Protein AF-A0A2V9MXZ6-F1 (afdb_monomer)

Secondary structure (DSSP, 8-state):
-EEETTGGGHHHHHHHHSSEEEEHHHHHHHHHHHHHHHHHTT---HHHHHHHHHHHHHHHHHHHHSPP-SEEEE-TTHHHHHHHHHHHHHHHHHHHHHHHHHHHT-SS--HHHHHHHHHHHHHHHHHHHHHH---TTEEEEEEEEEETTTEEEEEEEEEES--HHHHIIIIITT-S-EEE--TT--BTTB-HHHHHHHT--S----PPPPSS-HHHHEEEE--TTSPPTTSTHHHHHHHHHHHHHHHHHTS-EEEEES-HHHHHHHHHHHTTTSSS-EEETTSS-HHHHHHHHHHSTT-EEEEEGGGSSS----GGG--EEEESS--PPPTTSHHHHHHHHHHHHTT--HIIIIIHHHHHHHHHHHHTTS--STT--EEEEE--THHHHSTTHHHHHHHS--PEEES-HHHHHHHTT---

Mean predicted aligned error: 6.05 Å

Radius of gyration: 25.47 Å; Cα contacts (8 Å, |Δi|>4): 650; chains: 1; bounding box: 58×54×71 Å

Nearest PDB structures (foldseek):
  6fwr-assembly1_A  TM=7.061E-01  e=6.713E-24  Escherichia coli
  6fws-assembly1_B  TM=6.718E-01  e=6.713E-24  Escherichia coli
  6fws-assembly1_A  TM=6.620E-01  e=3.658E-23  Escherichia coli
  5h8w-assembly1_A  TM=7.181E-01  e=1.405E-18  Thermoplasma acidophilum
  5sva-assembly1_Y  TM=7.334E-01  e=1.093E-12  Saccharomyces cerevisiae

Solvent-accessible surface area (backbone atoms only — not comparable to full-atom values): 23282 Å² total; per-residue (Å²): 118,52,76,39,74,56,43,72,48,46,56,62,53,47,30,58,70,78,25,44,79,46,34,51,61,62,55,49,48,52,46,48,52,52,51,55,52,26,57,74,67,72,67,68,47,73,67,50,54,49,36,48,51,50,35,50,54,35,36,54,50,47,64,65,70,50,83,87,79,74,47,57,36,60,48,84,61,41,66,62,49,42,74,76,44,38,69,48,52,52,48,37,46,49,30,32,53,47,42,27,50,49,53,71,65,44,94,74,73,59,77,67,46,59,54,50,30,50,51,31,51,50,52,39,53,47,49,47,48,59,59,72,60,82,57,88,55,47,41,42,28,38,37,42,45,79,48,83,96,80,46,75,45,48,30,46,31,29,31,46,58,65,45,12,71,56,38,34,69,72,45,58,74,74,44,98,41,78,45,79,41,51,101,52,50,53,50,65,83,37,50,63,59,53,26,62,55,50,48,52,89,79,84,88,87,83,87,78,80,75,94,63,62,37,56,84,27,29,40,37,38,39,42,74,83,52,55,62,80,89,42,84,67,20,58,62,54,47,38,58,50,49,53,54,51,33,62,65,56,55,24,8,26,42,42,34,22,86,39,71,70,59,45,51,56,37,50,62,70,42,63,86,73,54,95,50,54,75,45,56,72,80,82,54,57,72,70,57,51,53,51,50,47,75,75,37,80,37,21,29,40,41,35,44,68,84,65,37,60,96,64,88,63,80,63,78,64,34,28,29,38,36,33,54,50,80,54,58,74,60,70,70,34,40,65,54,37,48,39,36,51,52,36,42,73,74,70,51,54,29,58,73,64,42,43,47,50,52,18,40,37,51,47,47,43,54,54,58,58,51,61,85,53,94,80,37,51,35,40,39,35,40,49,37,38,56,50,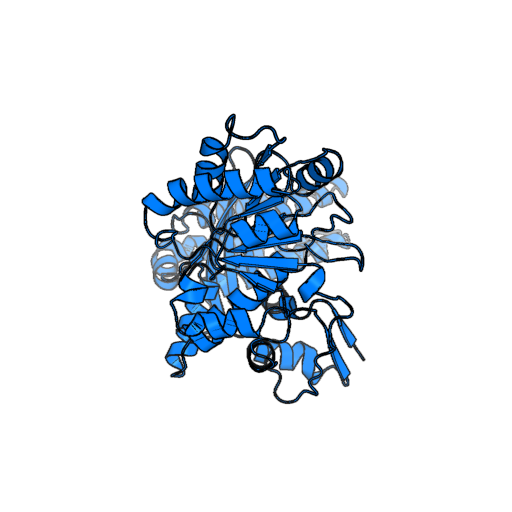78,75,39,82,69,19,52,49,47,62,62,43,46,76,71,44,33,72,41,62,54,65,67,61,52,32,53,74,66,67,53,88,125

Sequence (420 aa):
AVIFDEAHELEDVAGSYFGISVSAARLEELCRDVEASLQRNRTYTAGLSGALKSLRERAAFFFSLLPEGEGRFAFENRREFLEENGEEFLGLQRSLTHIGSELENLPSKPEEVFAFARRAQELQVQLGFAMESEDSNTVFWIERRRTGREKLNVSLQATPIDVGPVLRECLWSKLDTVVLTSATLAVGGGFEYIRQRLGIEHARDLVLPSHFDYPNQAILYVPPDLPDPRTPQFSIKAAERIRKLLEITRGRAFVLFTSYAQMRDIYQRLLGEVEFPMLLQGDAPKSALLEEFRLTPNCVLFATSSFWQGVDVQGEQLSCVIIDRLPFAVPSDPVVAARVKAIDAEGGNAFFQYQVPAAVITLKQGFGRLIRSLHDRGLLALLDNRILKKQYGRVFVESLPNYRRTTDIAQVEKFFGIGD

Structure (mmCIF, N/CA/C/O backbone):
data_AF-A0A2V9MXZ6-F1
#
_entry.id   AF-A0A2V9MXZ6-F1
#
loop_
_atom_site.group_PDB
_atom_site.id
_atom_site.type_symbol
_atom_site.label_atom_id
_atom_site.label_alt_id
_atom_site.label_comp_id
_atom_site.label_asym_id
_atom_site.label_entity_id
_atom_site.label_seq_id
_atom_site.pdbx_PDB_ins_code
_atom_site.Cartn_x
_atom_site.Cartn_y
_atom_site.Cartn_z
_atom_site.occupancy
_atom_site.B_iso_or_equiv
_atom_site.auth_seq_id
_atom_site.auth_comp_id
_atom_site.auth_asym_id
_atom_site.auth_atom_id
_atom_site.pdbx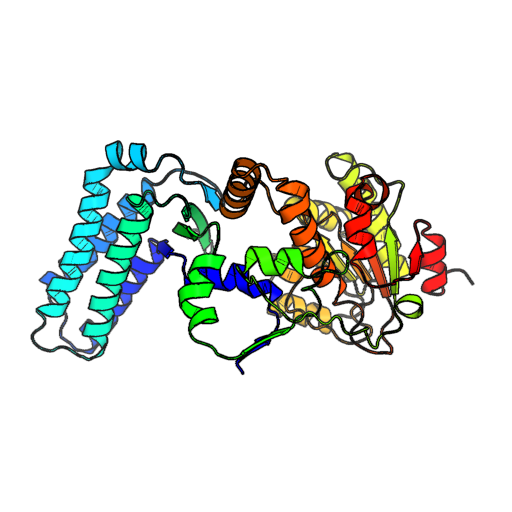_PDB_model_num
ATOM 1 N N . ALA A 1 1 ? -26.869 -3.351 -12.321 1.00 83.25 1 ALA A N 1
ATOM 2 C CA . ALA A 1 1 ? -25.531 -3.917 -12.068 1.00 83.25 1 ALA A CA 1
ATOM 3 C C . ALA A 1 1 ? -24.656 -2.839 -11.449 1.00 83.25 1 ALA A C 1
ATOM 5 O O . ALA A 1 1 ? -24.730 -1.703 -11.906 1.00 83.25 1 ALA A O 1
ATOM 6 N N . VAL A 1 2 ? -23.879 -3.173 -10.421 1.00 93.94 2 VAL A N 1
ATOM 7 C CA . VAL A 1 2 ? -22.873 -2.273 -9.830 1.00 93.94 2 VAL A CA 1
ATOM 8 C C . VAL A 1 2 ? -21.538 -2.525 -10.525 1.00 93.94 2 VAL A C 1
ATOM 10 O O . VAL A 1 2 ? -21.180 -3.682 -10.740 1.00 93.94 2 VAL A O 1
ATOM 13 N N . ILE A 1 3 ? -20.823 -1.465 -10.903 1.00 95.00 3 ILE A N 1
ATOM 14 C CA . ILE A 1 3 ? -19.523 -1.557 -11.579 1.00 95.00 3 ILE A CA 1
ATOM 15 C C . ILE A 1 3 ? -18.459 -0.999 -10.637 1.00 95.00 3 ILE A C 1
ATOM 17 O O . ILE A 1 3 ? -18.546 0.162 -10.243 1.00 95.00 3 ILE A O 1
ATOM 21 N N . PHE A 1 4 ? -17.473 -1.823 -10.291 1.00 94.12 4 PHE A N 1
ATOM 22 C CA . PHE A 1 4 ? -16.273 -1.400 -9.578 1.00 94.12 4 PHE A CA 1
ATOM 23 C C . PHE A 1 4 ? -15.142 -1.248 -10.584 1.00 94.12 4 PHE A C 1
ATOM 25 O O . PHE A 1 4 ? -14.674 -2.240 -11.152 1.00 94.12 4 PHE A O 1
ATOM 32 N N . ASP A 1 5 ? -14.741 -0.001 -10.805 1.00 92.81 5 ASP A N 1
ATOM 33 C CA . ASP A 1 5 ? -13.509 0.321 -11.511 1.00 92.81 5 ASP A CA 1
ATOM 34 C C . ASP A 1 5 ? -12.318 0.244 -10.553 1.00 92.81 5 ASP A C 1
ATOM 36 O O . ASP A 1 5 ? -12.479 0.375 -9.339 1.00 92.81 5 ASP A O 1
ATOM 40 N N . GLU A 1 6 ? -11.141 -0.040 -11.097 1.00 90.31 6 GLU A N 1
ATOM 41 C CA . GLU A 1 6 ? -9.929 -0.342 -10.335 1.00 90.31 6 GLU A CA 1
ATOM 42 C C . GLU A 1 6 ? -10.129 -1.387 -9.229 1.00 90.31 6 GLU A C 1
ATOM 44 O O . GLU A 1 6 ? -9.556 -1.319 -8.144 1.00 90.31 6 GLU A O 1
ATOM 49 N N . ALA A 1 7 ? -10.894 -2.439 -9.539 1.00 93.00 7 ALA A N 1
ATOM 50 C CA . ALA A 1 7 ? -11.257 -3.488 -8.584 1.00 93.00 7 ALA A CA 1
ATOM 51 C C . ALA A 1 7 ? -10.061 -4.254 -7.970 1.00 93.00 7 ALA A C 1
ATOM 53 O O . ALA A 1 7 ? -10.248 -5.025 -7.031 1.00 93.00 7 ALA A O 1
ATOM 54 N N . HIS A 1 8 ? -8.835 -4.033 -8.454 1.00 89.75 8 HIS A N 1
ATOM 55 C CA . HIS A 1 8 ? -7.621 -4.529 -7.807 1.00 89.75 8 HIS A CA 1
ATOM 56 C C . HIS A 1 8 ? -7.372 -3.877 -6.432 1.00 89.75 8 HIS A C 1
ATOM 58 O O . HIS A 1 8 ? -6.696 -4.480 -5.607 1.00 89.75 8 HIS A O 1
ATOM 64 N N . GLU A 1 9 ? -7.928 -2.688 -6.169 1.00 90.75 9 GLU A N 1
ATOM 65 C CA . GLU A 1 9 ? -7.838 -1.995 -4.874 1.00 90.75 9 GLU A CA 1
ATOM 66 C C . GLU A 1 9 ? -8.922 -2.437 -3.881 1.00 90.75 9 GLU A C 1
ATOM 68 O O . GLU A 1 9 ? -8.868 -2.082 -2.703 1.00 90.75 9 GLU A O 1
ATOM 73 N N . LEU A 1 10 ? -9.919 -3.211 -4.329 1.00 92.69 10 LEU A N 1
ATOM 74 C CA . LEU A 1 10 ? -11.111 -3.503 -3.532 1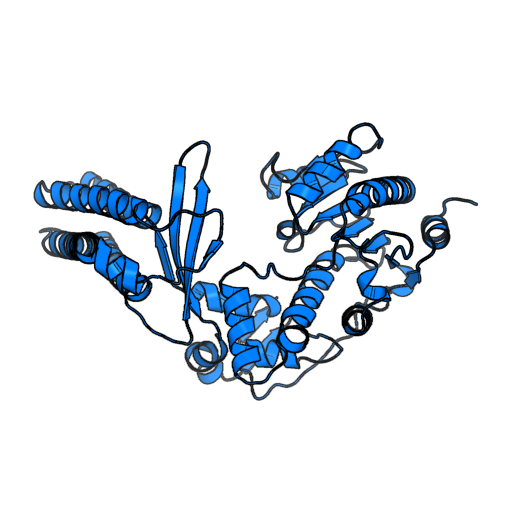.00 92.69 10 LEU A CA 1
ATOM 75 C C . LEU A 1 10 ? -10.776 -4.218 -2.217 1.00 92.69 10 LEU A C 1
ATOM 77 O O . LEU A 1 10 ? -11.424 -3.968 -1.206 1.00 92.69 10 LEU A O 1
ATOM 81 N N . GLU A 1 11 ? -9.754 -5.073 -2.217 1.00 92.25 11 GLU A N 1
ATOM 82 C CA . GLU A 1 11 ? -9.289 -5.751 -1.009 1.00 92.25 11 GLU A CA 1
ATOM 83 C C . GLU A 1 11 ? -8.794 -4.754 0.049 1.00 92.25 11 GLU A C 1
ATOM 85 O O . GLU A 1 11 ? -9.176 -4.847 1.217 1.00 92.25 11 GLU A O 1
ATOM 90 N N . ASP A 1 12 ? -7.967 -3.790 -0.354 1.00 89.31 12 ASP A N 1
ATOM 91 C CA . ASP A 1 12 ? -7.398 -2.795 0.554 1.00 89.31 12 ASP A CA 1
ATOM 92 C C . ASP A 1 12 ? -8.465 -1.791 1.009 1.00 89.31 12 ASP A C 1
ATOM 94 O O . ASP A 1 12 ? -8.515 -1.423 2.186 1.00 89.31 12 ASP A O 1
ATOM 98 N N . VAL A 1 13 ? -9.376 -1.403 0.109 1.00 90.94 13 VAL A N 1
ATOM 99 C CA . VAL A 1 13 ? -10.534 -0.559 0.438 1.00 90.94 13 VAL A CA 1
ATOM 100 C C . VAL A 1 13 ? -11.447 -1.265 1.438 1.00 90.94 13 VAL A C 1
ATOM 102 O O . VAL A 1 13 ? -11.834 -0.658 2.435 1.00 90.94 13 VAL A O 1
ATOM 105 N N . ALA A 1 14 ? -11.757 -2.545 1.223 1.00 91.75 14 ALA A N 1
ATOM 106 C CA . ALA A 1 14 ? -12.565 -3.337 2.143 1.00 91.75 14 ALA A CA 1
ATOM 107 C C . ALA A 1 14 ? -11.862 -3.511 3.494 1.00 91.75 14 ALA A C 1
ATOM 109 O O . ALA A 1 14 ? -12.476 -3.286 4.534 1.00 91.75 14 ALA A O 1
ATOM 110 N N . GLY A 1 15 ? -10.568 -3.840 3.493 1.00 90.31 15 GLY A N 1
ATOM 111 C CA . GLY A 1 15 ? -9.777 -3.984 4.715 1.00 90.31 15 GLY A CA 1
ATOM 112 C C . GLY A 1 15 ? -9.721 -2.694 5.536 1.00 90.31 15 GLY A C 1
ATOM 113 O O . GLY A 1 15 ? -9.812 -2.742 6.758 1.00 90.31 15 GLY A O 1
ATOM 114 N N . SER A 1 16 ? -9.632 -1.538 4.874 1.00 87.25 16 SER A N 1
ATOM 115 C CA . SER A 1 16 ? -9.690 -0.222 5.519 1.00 87.25 16 SER A CA 1
ATOM 116 C C . SER A 1 16 ? -11.097 0.121 6.025 1.00 87.25 16 SER A C 1
ATOM 118 O O . SER A 1 16 ? -11.251 0.596 7.146 1.00 87.25 16 SER A O 1
ATOM 120 N N . TYR A 1 17 ? -12.133 -0.148 5.223 1.00 89.81 17 TYR A N 1
ATOM 121 C CA . TYR A 1 17 ? -13.523 0.190 5.541 1.00 89.81 17 TYR A CA 1
ATOM 122 C C . TYR A 1 17 ? -14.095 -0.647 6.691 1.00 89.81 17 TYR A C 1
ATOM 124 O O . TYR A 1 17 ? -14.752 -0.109 7.579 1.00 89.81 17 TYR A O 1
ATOM 132 N N . PHE A 1 18 ? -13.847 -1.959 6.676 1.00 89.69 18 PHE A N 1
ATOM 133 C CA . PHE A 1 18 ? -14.254 -2.880 7.742 1.00 89.69 18 PHE A CA 1
ATOM 134 C C . PHE A 1 18 ? -13.226 -2.960 8.876 1.00 89.69 18 PHE A C 1
ATOM 136 O O . PHE A 1 18 ? -13.479 -3.591 9.900 1.00 89.69 18 PHE A O 1
ATOM 143 N N . GLY A 1 19 ? -12.068 -2.329 8.691 1.00 91.06 19 GLY A N 1
ATOM 144 C CA . GLY A 1 19 ? -11.071 -2.158 9.728 1.00 91.06 19 GLY A CA 1
ATOM 145 C C . GLY A 1 19 ? -11.458 -1.084 10.741 1.00 91.06 19 GLY A C 1
ATOM 146 O O . GLY A 1 19 ? -12.401 -0.309 10.579 1.00 91.06 19 GLY A O 1
ATOM 147 N N . ILE A 1 20 ? -10.690 -1.029 11.819 1.00 93.31 20 ILE A N 1
ATOM 148 C CA . ILE A 1 20 ? -10.851 -0.069 12.904 1.00 93.31 20 ILE A CA 1
ATOM 149 C C . ILE A 1 20 ? -9.557 0.715 13.055 1.00 93.31 20 ILE A C 1
ATOM 151 O O . ILE A 1 20 ? -8.478 0.140 13.003 1.00 93.31 20 ILE A O 1
ATOM 155 N N . SER A 1 21 ? -9.684 2.021 13.298 1.00 93.75 21 SER A N 1
ATOM 156 C CA . SER A 1 21 ? -8.563 2.936 13.520 1.00 93.75 21 SER A CA 1
ATOM 157 C C . SER A 1 21 ? -8.870 3.875 14.684 1.00 93.75 21 SER A C 1
ATOM 159 O O . SER A 1 21 ? -9.569 4.874 14.499 1.00 93.75 21 SER A O 1
ATOM 161 N N . VAL A 1 22 ? -8.310 3.641 15.868 1.00 95.62 22 VAL A N 1
ATOM 162 C CA . VAL A 1 22 ? -8.457 4.544 17.026 1.00 95.62 22 VAL A CA 1
ATOM 163 C C . VAL A 1 22 ? -7.135 5.240 17.300 1.00 95.62 22 VAL A C 1
ATOM 165 O O . VAL A 1 22 ? -6.101 4.593 17.393 1.00 95.62 22 VAL A O 1
ATOM 168 N N . SER A 1 23 ? -7.139 6.564 17.443 1.00 94.62 23 SER A N 1
ATOM 169 C CA . SER A 1 23 ? -5.919 7.333 17.704 1.00 94.62 23 SER A CA 1
ATOM 170 C C . SER A 1 23 ? -6.141 8.429 18.732 1.00 94.62 23 SER A C 1
ATOM 172 O O . SER A 1 23 ? -7.253 8.949 18.872 1.00 94.62 23 SER A O 1
ATOM 174 N N . ALA A 1 24 ? -5.054 8.841 19.387 1.00 91.56 24 ALA A N 1
ATOM 175 C CA . ALA A 1 24 ? -5.062 10.015 20.256 1.00 91.56 24 ALA A CA 1
ATOM 176 C C . ALA A 1 24 ? -5.561 11.266 19.506 1.00 91.56 24 ALA A C 1
ATOM 178 O O . ALA A 1 24 ? -6.308 12.068 20.060 1.00 91.56 24 ALA A O 1
ATOM 179 N N . ALA A 1 25 ? -5.215 11.402 18.219 1.00 92.19 25 ALA A N 1
ATOM 180 C CA . ALA A 1 25 ? -5.673 12.510 17.387 1.00 92.19 25 ALA A CA 1
ATOM 181 C C . ALA A 1 25 ? -7.192 12.493 17.135 1.00 92.19 25 ALA A C 1
ATOM 183 O O . ALA A 1 25 ? -7.813 13.548 17.220 1.00 92.19 25 ALA A O 1
ATOM 184 N N . ARG A 1 26 ? -7.809 11.327 16.871 1.00 94.12 26 ARG A N 1
ATOM 185 C CA . ARG A 1 26 ? -9.272 11.221 16.665 1.00 94.12 26 ARG A CA 1
ATOM 186 C C . ARG A 1 26 ? -10.062 11.538 17.936 1.00 94.12 26 ARG A C 1
ATOM 188 O O . ARG A 1 26 ? -11.156 12.097 17.836 1.00 94.12 26 ARG A O 1
ATOM 195 N N . LEU A 1 27 ? -9.520 11.179 19.102 1.00 95.62 27 LEU A N 1
ATOM 196 C CA . LEU A 1 27 ? -10.096 11.511 20.410 1.00 95.62 27 LEU A CA 1
ATOM 197 C C . LEU A 1 27 ? -9.983 13.013 20.699 1.00 95.62 27 LEU A C 1
ATOM 199 O O . LEU A 1 27 ? -10.957 13.639 21.103 1.00 95.62 27 LEU A O 1
ATOM 203 N N . GLU A 1 28 ? -8.822 13.610 20.429 1.00 94.62 28 GLU A N 1
ATOM 204 C CA . GLU A 1 28 ? -8.612 15.053 20.578 1.00 94.62 28 GLU A CA 1
ATOM 205 C C . GLU A 1 28 ? -9.486 15.873 19.615 1.00 94.62 28 GLU A C 1
ATOM 207 O O . GLU A 1 28 ? -10.023 16.909 20.001 1.00 94.62 28 GLU A O 1
ATOM 212 N N . GLU A 1 29 ? -9.664 15.408 18.378 1.00 95.00 29 GLU A N 1
ATOM 213 C CA . GLU A 1 29 ? -10.578 16.016 17.407 1.00 95.00 29 GLU A CA 1
ATOM 214 C C . GLU A 1 29 ? -12.029 15.974 17.903 1.00 95.00 29 GLU A C 1
ATOM 216 O O . GLU A 1 29 ? -12.677 17.015 17.920 1.00 95.00 29 GLU A O 1
ATOM 221 N N . LEU A 1 30 ? -12.510 14.829 18.414 1.00 96.06 30 LEU A N 1
ATOM 222 C CA . LEU A 1 30 ? -13.837 14.745 19.039 1.00 96.06 30 LEU A CA 1
ATOM 223 C C . LEU A 1 30 ? -13.983 15.788 20.157 1.00 96.06 30 LEU A C 1
ATOM 225 O O . LEU A 1 30 ? -14.976 16.513 20.192 1.00 96.06 30 LEU A O 1
ATOM 229 N N . CYS A 1 31 ? -12.994 15.896 21.049 1.00 96.56 31 CYS A N 1
ATOM 230 C CA . CYS A 1 31 ? -13.044 16.872 22.133 1.00 96.56 31 CYS A CA 1
ATOM 231 C C . CYS A 1 31 ? -13.112 18.316 21.617 1.00 96.56 31 CYS A C 1
ATOM 233 O O . CYS A 1 31 ? -13.861 19.125 22.163 1.00 96.56 31 CYS A O 1
ATOM 235 N N . ARG A 1 32 ? -12.336 18.651 20.577 1.00 95.50 32 ARG A N 1
ATOM 236 C CA . ARG A 1 32 ? -12.343 19.988 19.962 1.00 95.50 32 ARG A CA 1
ATOM 237 C C . ARG A 1 32 ? -13.670 20.308 19.292 1.00 95.50 32 ARG A C 1
ATOM 239 O O . ARG A 1 32 ? -14.166 21.415 19.479 1.00 95.50 32 ARG A O 1
ATOM 246 N N . ASP A 1 33 ? -14.239 19.365 18.550 1.00 94.88 33 ASP A N 1
ATOM 247 C CA . ASP A 1 33 ? -15.505 19.562 17.841 1.00 94.88 33 ASP A CA 1
ATOM 248 C C . ASP A 1 33 ? -16.658 19.787 18.829 1.00 94.88 33 ASP A C 1
ATOM 250 O O . ASP A 1 33 ? -17.447 20.724 18.668 1.00 94.88 33 ASP A O 1
ATOM 254 N N . VAL A 1 34 ? -16.702 18.987 19.903 1.00 94.00 34 VAL A N 1
ATOM 255 C CA . VAL A 1 34 ? -17.668 19.143 21.001 1.00 94.00 34 VAL A CA 1
ATOM 256 C C . VAL A 1 34 ? -17.519 20.513 21.660 1.00 94.00 34 VAL A C 1
ATOM 258 O O . VAL A 1 34 ? -18.498 21.246 21.808 1.00 94.00 34 VAL A O 1
ATOM 261 N N . GLU A 1 35 ? -16.296 20.889 22.034 1.00 93.50 35 GLU A N 1
ATOM 262 C CA . GLU A 1 35 ? -16.014 22.165 22.689 1.00 93.50 35 GLU A CA 1
ATOM 263 C C . GLU A 1 35 ? -16.395 23.357 21.796 1.00 93.50 35 GLU A C 1
ATOM 265 O O . GLU A 1 35 ? -17.117 24.256 22.234 1.00 93.50 35 GLU A O 1
ATOM 270 N N . ALA A 1 36 ? -16.009 23.331 20.518 1.00 92.44 36 ALA A N 1
ATOM 271 C CA . ALA A 1 36 ? -16.317 24.384 19.555 1.00 92.44 36 ALA A CA 1
ATOM 272 C C . ALA A 1 36 ? -17.823 24.507 19.265 1.00 92.44 36 ALA A C 1
ATOM 274 O O . ALA A 1 36 ? -18.340 25.619 19.122 1.00 92.44 36 ALA A O 1
ATOM 275 N N . SER A 1 37 ? -18.557 23.396 19.163 1.00 90.81 37 SER A N 1
ATOM 276 C CA . SER A 1 37 ? -20.012 23.431 18.959 1.00 90.81 37 SER A CA 1
ATOM 277 C C . SER A 1 37 ? -20.740 23.998 20.180 1.00 90.81 37 SER A C 1
ATOM 279 O O . SER A 1 37 ? -21.572 24.900 20.055 1.00 90.81 37 SER A O 1
ATOM 281 N N . LEU A 1 38 ? -20.393 23.550 21.385 1.00 86.69 38 LEU A N 1
ATOM 282 C CA . LEU A 1 38 ? -21.118 23.940 22.595 1.00 86.69 38 LEU A CA 1
ATOM 283 C C . LEU A 1 38 ? -20.773 25.349 23.081 1.00 86.69 38 LEU A C 1
ATOM 285 O O . LEU A 1 38 ? -21.637 26.026 23.641 1.00 86.69 38 LEU A O 1
ATOM 289 N N . GLN A 1 39 ? -19.558 25.835 22.812 1.00 88.94 39 GLN A N 1
ATOM 290 C CA . GLN A 1 39 ? -19.222 27.249 23.001 1.00 88.94 39 GLN A CA 1
ATOM 291 C C . GLN A 1 39 ? -20.046 28.146 22.069 1.00 88.94 39 GLN A C 1
ATOM 293 O O . GLN A 1 39 ? -20.624 29.133 22.528 1.00 88.94 39 GLN A O 1
ATOM 298 N N . ARG A 1 40 ? -20.172 27.783 20.782 1.00 88.38 40 ARG A N 1
ATOM 299 C CA . ARG A 1 40 ? -21.011 28.521 19.817 1.00 88.38 40 ARG A CA 1
ATOM 300 C C . ARG A 1 40 ? -22.481 28.548 20.240 1.00 88.38 40 ARG A C 1
ATOM 302 O O . ARG A 1 40 ? -23.116 29.596 20.164 1.00 88.38 40 ARG A O 1
ATOM 309 N N . ASN A 1 41 ? -22.989 27.426 20.745 1.00 85.44 41 ASN A N 1
ATOM 310 C CA . ASN A 1 41 ? -24.383 27.273 21.168 1.00 85.44 41 ASN A CA 1
ATOM 311 C C . ASN A 1 41 ? -24.665 27.736 22.611 1.00 85.44 41 ASN A C 1
ATOM 313 O O . ASN A 1 41 ? -25.809 27.674 23.053 1.00 85.44 41 ASN A O 1
ATOM 317 N N . ARG A 1 42 ? -23.651 28.225 23.347 1.00 85.00 42 ARG A N 1
ATOM 318 C CA . ARG A 1 42 ? -23.749 28.661 24.758 1.00 85.00 42 ARG A CA 1
ATOM 319 C C . ARG A 1 42 ? -24.319 27.593 25.707 1.00 85.00 42 ARG A C 1
ATOM 321 O O . ARG A 1 42 ? -24.920 27.922 26.725 1.00 85.00 42 ARG A O 1
ATOM 328 N N . THR A 1 43 ? -24.106 26.320 25.387 1.00 83.69 43 THR A N 1
ATOM 329 C CA . THR A 1 43 ? -24.540 25.146 26.169 1.00 83.69 43 THR A CA 1
ATOM 330 C C . THR A 1 43 ? -23.375 24.453 26.881 1.00 83.69 43 THR A C 1
ATOM 332 O O . THR A 1 43 ? -23.530 23.362 27.422 1.00 83.69 43 THR A O 1
ATOM 335 N N . TYR A 1 44 ? -22.197 25.080 26.894 1.00 85.44 44 TYR A N 1
ATOM 336 C CA . TYR A 1 44 ? -20.991 24.554 27.527 1.00 85.44 44 TYR A CA 1
ATOM 337 C C . TYR A 1 44 ? -21.090 24.591 29.063 1.00 85.44 44 TYR A C 1
ATOM 339 O O . TYR A 1 44 ? -21.246 25.660 29.654 1.00 85.44 44 TYR A O 1
ATOM 347 N N . THR A 1 45 ? -20.994 23.426 29.712 1.00 87.69 45 THR A N 1
ATOM 348 C CA . THR A 1 45 ? -21.119 23.270 31.173 1.00 87.69 45 THR A CA 1
ATOM 349 C C . THR A 1 45 ? -19.774 22.949 31.833 1.00 87.69 45 THR A C 1
ATOM 351 O O . THR A 1 45 ? -18.850 22.438 31.200 1.00 87.69 45 THR A O 1
ATOM 354 N N . ALA A 1 46 ? -19.659 23.214 33.141 1.00 88.12 46 ALA A N 1
ATOM 355 C CA . ALA A 1 46 ? -18.463 22.862 33.912 1.00 88.12 46 ALA A CA 1
ATOM 356 C C . ALA A 1 46 ? -18.227 21.339 33.980 1.00 88.12 46 ALA A C 1
ATOM 358 O O . ALA A 1 46 ? -17.079 20.903 33.901 1.00 88.12 46 ALA A O 1
ATOM 359 N N . GLY A 1 47 ? -19.304 20.545 34.073 1.00 88.75 47 GLY A N 1
ATOM 360 C CA . GLY A 1 47 ? -19.248 19.076 34.048 1.00 88.75 47 GLY A CA 1
ATOM 361 C C . GLY A 1 47 ? -18.629 18.561 32.752 1.00 88.75 47 GLY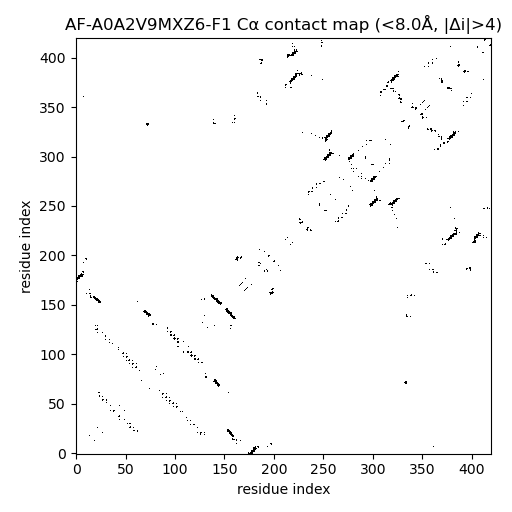 A C 1
ATOM 362 O O . GLY A 1 47 ? -17.617 17.861 32.783 1.00 88.75 47 GLY A O 1
ATOM 363 N N . LEU A 1 48 ? -19.130 19.038 31.611 1.00 90.81 48 LEU A N 1
ATOM 364 C CA . LEU A 1 48 ? -18.590 18.655 30.314 1.00 90.81 48 LEU A CA 1
ATOM 365 C C . LEU A 1 48 ? -17.152 19.141 30.110 1.00 90.81 48 LEU A C 1
ATOM 367 O O . LEU A 1 48 ? -16.323 18.398 29.591 1.00 90.81 48 LEU A O 1
ATOM 371 N N . SER A 1 49 ? -16.817 20.352 30.562 1.00 92.75 49 SER A N 1
ATOM 372 C CA . SER A 1 49 ? -15.431 20.828 30.524 1.00 92.75 49 SER A CA 1
ATOM 373 C C . SER A 1 49 ? -14.486 19.904 31.301 1.00 92.75 49 SER A C 1
ATOM 375 O O . SER A 1 49 ? -13.369 19.650 30.844 1.00 92.75 49 SER A O 1
ATOM 377 N N . GLY A 1 50 ? -14.919 19.394 32.458 1.00 95.00 50 GLY A N 1
ATOM 378 C CA . GLY A 1 50 ? -14.177 18.403 33.238 1.00 95.00 50 GLY A CA 1
ATOM 379 C C . GLY A 1 50 ? -14.063 17.058 32.519 1.00 95.00 50 GLY A C 1
ATOM 380 O O . GLY A 1 50 ? -12.970 16.493 32.450 1.00 95.00 50 GLY A O 1
ATOM 381 N N . ALA A 1 51 ? -15.156 16.581 31.920 1.00 95.50 51 ALA A N 1
ATOM 382 C CA . ALA A 1 51 ? -15.196 15.331 31.165 1.00 95.50 51 ALA A CA 1
ATOM 383 C C . ALA A 1 51 ? -14.255 15.359 29.947 1.00 95.50 51 ALA A C 1
ATOM 385 O O . ALA A 1 51 ? -13.445 14.448 29.769 1.00 95.50 51 ALA A O 1
ATOM 386 N N . LEU A 1 52 ? -14.288 16.442 29.159 1.00 96.62 52 LEU A N 1
ATOM 387 C CA . LEU A 1 52 ? -13.401 16.657 28.011 1.00 96.62 52 LEU A CA 1
ATOM 388 C C . LEU A 1 52 ? -11.930 16.715 28.427 1.00 96.62 52 LEU A C 1
ATOM 390 O O . LEU A 1 52 ? -11.081 16.090 27.790 1.00 96.62 52 LEU A O 1
ATOM 394 N N . LYS A 1 53 ? -11.614 17.434 29.512 1.00 96.44 53 LYS A N 1
ATOM 395 C CA . LYS A 1 53 ? -10.252 17.478 30.061 1.00 96.44 53 LYS A CA 1
ATOM 396 C C . LYS A 1 53 ? -9.781 16.083 30.480 1.00 96.44 53 LYS A C 1
ATOM 398 O O . LYS A 1 53 ? -8.690 15.674 30.090 1.00 96.44 53 LYS A O 1
ATOM 403 N N . SER A 1 54 ? -10.621 15.338 31.200 1.00 96.94 54 SER A N 1
ATOM 404 C CA . SER A 1 54 ? -10.298 13.978 31.634 1.00 96.94 54 SER A CA 1
ATOM 405 C C . SER A 1 54 ? -10.064 13.037 30.452 1.00 96.94 54 SER A C 1
ATOM 407 O O . SER A 1 54 ? -9.091 12.284 30.473 1.00 96.94 54 SER A O 1
ATOM 409 N N . LEU A 1 55 ? -10.891 13.102 29.399 1.00 97.56 55 LEU A N 1
ATOM 410 C CA . LEU A 1 55 ? -10.681 12.291 28.198 1.00 97.56 55 LEU A CA 1
ATOM 411 C C . LEU A 1 55 ? -9.337 12.606 27.536 1.00 97.56 55 LEU A C 1
ATOM 413 O O . LEU A 1 55 ? -8.604 11.680 27.202 1.00 97.56 55 LEU A O 1
ATOM 417 N N . ARG A 1 56 ? -8.986 13.889 27.379 1.00 97.12 56 ARG A N 1
ATOM 418 C CA . ARG A 1 56 ? -7.704 14.297 26.781 1.00 97.12 56 ARG A CA 1
ATOM 419 C C . ARG A 1 56 ? -6.507 13.763 27.562 1.00 97.12 56 ARG A C 1
ATOM 421 O O . ARG A 1 56 ? -5.604 13.187 26.964 1.00 97.12 56 ARG A O 1
ATOM 428 N N . GLU A 1 57 ? -6.514 13.928 28.884 1.00 96.62 57 GLU A N 1
ATOM 429 C CA . GLU A 1 57 ? -5.425 13.481 29.761 1.00 96.62 57 GLU A CA 1
ATOM 430 C C . GLU A 1 57 ? -5.278 11.955 29.739 1.00 96.62 57 GLU A C 1
ATOM 432 O O . GLU A 1 57 ? -4.177 11.444 29.534 1.00 96.62 57 GLU A O 1
ATOM 437 N N . ARG A 1 58 ? -6.389 11.216 29.866 1.00 97.62 58 ARG A N 1
ATOM 438 C CA . ARG A 1 58 ? -6.366 9.747 29.827 1.00 97.62 58 ARG A CA 1
ATOM 439 C C . ARG A 1 58 ? -5.989 9.202 28.459 1.00 97.62 58 ARG A C 1
ATOM 441 O O . ARG A 1 58 ? -5.243 8.234 28.393 1.00 97.62 58 ARG A O 1
ATOM 448 N N . ALA A 1 59 ? -6.468 9.818 27.379 1.00 96.44 59 ALA A N 1
ATOM 449 C CA . ALA A 1 59 ? -6.090 9.431 26.026 1.00 96.44 59 ALA A CA 1
ATOM 450 C C . ALA A 1 59 ? -4.591 9.653 25.800 1.00 96.44 59 ALA A C 1
ATOM 452 O O . ALA A 1 59 ? -3.895 8.737 25.370 1.00 96.44 59 ALA A O 1
ATOM 453 N N . ALA A 1 60 ? -4.070 10.836 26.137 1.00 94.44 60 ALA A N 1
ATOM 454 C CA . ALA A 1 60 ? -2.647 11.129 26.000 1.00 94.44 60 ALA A CA 1
ATOM 455 C C . ALA A 1 60 ? -1.784 10.139 26.797 1.00 94.44 60 ALA A C 1
ATOM 457 O O . ALA A 1 60 ? -0.801 9.627 26.263 1.00 94.44 60 ALA A O 1
ATOM 458 N N . PHE A 1 61 ? -2.182 9.829 28.035 1.00 96.31 61 PHE A N 1
ATOM 459 C CA . PHE A 1 61 ? -1.468 8.870 28.871 1.00 96.31 61 PHE A CA 1
ATOM 460 C C . PHE A 1 61 ? -1.533 7.449 28.301 1.00 96.31 61 PHE A C 1
ATOM 462 O O . PHE A 1 61 ? -0.487 6.869 28.026 1.00 96.31 61 PHE A O 1
ATOM 469 N N . PHE A 1 62 ? -2.725 6.922 28.010 1.00 97.31 62 PHE A N 1
ATOM 470 C CA . PHE A 1 62 ? -2.896 5.570 27.469 1.00 97.31 62 PHE A CA 1
ATOM 471 C C . PHE A 1 62 ? -2.089 5.347 26.180 1.00 97.31 62 PHE A C 1
ATOM 473 O O . PHE A 1 62 ? -1.344 4.377 26.066 1.00 97.31 62 PHE A O 1
ATOM 480 N N . PHE A 1 63 ? -2.164 6.279 25.223 1.00 95.44 63 PHE A N 1
ATOM 481 C CA . PHE A 1 63 ? -1.411 6.163 23.969 1.00 95.44 63 PHE A CA 1
ATOM 482 C C . PHE A 1 63 ? 0.109 6.334 24.149 1.00 95.44 63 PHE A C 1
ATOM 484 O O . PHE A 1 63 ? 0.865 5.899 23.279 1.00 95.44 63 PHE A O 1
ATOM 491 N N . SER A 1 64 ? 0.566 6.941 25.252 1.00 93.88 64 SER A N 1
ATOM 492 C CA . SER A 1 64 ? 1.994 7.020 25.594 1.00 93.88 64 SER A CA 1
ATOM 493 C C . SER A 1 64 ? 2.554 5.706 26.143 1.00 93.88 64 SER A C 1
ATOM 495 O O . SER A 1 64 ? 3.742 5.456 25.966 1.00 93.88 64 SER A O 1
ATOM 497 N N . LEU A 1 65 ? 1.703 4.858 26.735 1.00 95.69 65 LEU A N 1
ATOM 498 C CA . LEU A 1 65 ? 2.081 3.549 27.282 1.00 95.69 65 LEU A CA 1
ATOM 499 C C . LEU A 1 65 ? 2.224 2.476 26.199 1.00 95.69 65 LEU A C 1
ATOM 501 O O . LEU A 1 65 ? 2.906 1.478 26.411 1.00 95.69 65 LEU A O 1
ATOM 505 N N . LEU A 1 66 ? 1.577 2.664 25.041 1.00 95.12 66 LEU A N 1
ATOM 506 C CA . LEU A 1 66 ? 1.639 1.704 23.939 1.00 95.12 66 LEU A CA 1
ATOM 507 C C . LEU A 1 66 ? 3.096 1.401 23.545 1.00 95.12 66 LEU A C 1
ATOM 509 O O . LEU A 1 66 ? 3.911 2.329 23.525 1.00 95.12 66 LEU A O 1
ATOM 513 N N . PRO A 1 67 ? 3.411 0.157 23.131 1.00 92.62 67 PRO A N 1
ATOM 514 C CA . PRO A 1 67 ? 4.766 -0.239 22.762 1.00 92.62 67 PRO A CA 1
ATOM 515 C C . PRO A 1 67 ? 5.449 0.725 21.787 1.00 92.62 67 PRO A C 1
ATOM 517 O O . PRO A 1 67 ? 4.821 1.284 20.872 1.00 92.62 67 PRO A O 1
ATOM 520 N N . GLU A 1 68 ? 6.748 0.936 21.988 1.00 89.50 68 GLU A N 1
ATOM 521 C CA . GLU A 1 68 ? 7.572 1.733 21.084 1.00 89.50 68 GLU A CA 1
ATOM 522 C C . GLU A 1 68 ? 7.792 1.011 19.747 1.00 89.50 68 GLU A C 1
ATOM 524 O O . GLU A 1 68 ? 7.819 -0.214 19.667 1.00 89.50 68 GLU A O 1
ATOM 529 N N . GLY A 1 69 ? 7.948 1.790 18.678 1.00 85.38 69 GLY A N 1
ATOM 530 C CA . GLY A 1 69 ? 8.203 1.280 17.336 1.00 85.38 69 GLY A CA 1
ATOM 531 C C . GLY A 1 69 ? 8.158 2.390 16.290 1.00 85.38 69 GLY A C 1
ATOM 532 O O . GLY A 1 69 ? 7.705 3.506 16.560 1.00 85.38 69 GLY A O 1
ATOM 533 N N . GLU A 1 70 ? 8.624 2.096 15.080 1.00 83.44 70 GLU A N 1
ATOM 534 C CA . GLU A 1 70 ? 8.551 3.020 13.947 1.00 83.44 70 GLU A CA 1
ATOM 535 C C . GLU A 1 70 ? 7.579 2.504 12.883 1.00 83.44 70 GLU A C 1
ATOM 537 O O . GLU A 1 70 ? 7.558 1.318 12.558 1.00 83.44 70 GLU A O 1
ATOM 542 N N . GLY A 1 71 ? 6.781 3.405 12.306 1.00 88.88 71 GLY A N 1
ATOM 543 C CA . GLY A 1 71 ? 5.863 3.060 11.225 1.00 88.88 71 GLY A CA 1
ATOM 544 C C . GLY A 1 71 ? 4.747 2.116 11.675 1.00 88.88 71 GLY A C 1
ATOM 545 O O . GLY A 1 71 ? 4.038 2.417 12.635 1.00 88.88 71 GLY A O 1
ATOM 546 N N . ARG A 1 72 ? 4.561 1.017 10.935 1.00 92.50 72 ARG A N 1
ATOM 547 C CA . ARG A 1 72 ? 3.528 -0.001 11.171 1.00 92.50 72 ARG A CA 1
ATOM 548 C C . ARG A 1 72 ? 4.176 -1.245 11.764 1.00 92.50 72 ARG A C 1
ATOM 550 O O . ARG A 1 72 ? 5.108 -1.773 11.163 1.00 92.50 72 ARG A O 1
ATOM 557 N N . PHE A 1 73 ? 3.662 -1.738 12.883 1.00 94.00 73 PHE A N 1
ATOM 558 C CA . PHE A 1 73 ? 4.154 -2.969 13.505 1.00 94.00 73 PHE A CA 1
ATOM 559 C C . PHE A 1 73 ? 3.036 -3.700 14.250 1.00 94.00 73 PHE A C 1
ATOM 561 O O . PHE A 1 73 ? 2.072 -3.083 14.704 1.00 94.00 73 PHE A O 1
ATOM 568 N N . ALA A 1 74 ? 3.141 -5.027 14.336 1.00 94.19 74 ALA A N 1
ATOM 569 C CA . ALA A 1 74 ? 2.139 -5.868 14.983 1.00 94.19 74 ALA A CA 1
ATOM 570 C C . ALA A 1 74 ? 2.052 -5.582 16.490 1.00 94.19 74 ALA A C 1
ATOM 572 O O . ALA A 1 74 ? 3.064 -5.317 17.137 1.00 94.19 74 ALA A O 1
ATOM 573 N N . PHE A 1 75 ? 0.844 -5.663 17.052 1.00 94.88 75 PHE A N 1
ATOM 574 C CA . PHE A 1 75 ? 0.620 -5.565 18.492 1.00 94.88 75 PHE A CA 1
ATOM 575 C C . PHE A 1 75 ? 0.342 -6.966 19.046 1.00 94.88 75 PHE A C 1
ATOM 577 O O . PHE A 1 75 ? -0.798 -7.341 19.304 1.00 94.88 75 PHE A O 1
ATOM 584 N N . GLU A 1 76 ? 1.393 -7.778 19.155 1.00 88.62 76 GLU A N 1
ATOM 585 C CA . GLU A 1 76 ? 1.269 -9.195 19.528 1.00 88.62 76 GLU A CA 1
ATOM 586 C C . GLU A 1 76 ? 0.948 -9.369 21.024 1.00 88.62 76 GLU A C 1
ATOM 588 O O . GLU A 1 76 ? 0.097 -10.176 21.393 1.00 88.62 76 GLU A O 1
ATOM 593 N N . ASN A 1 77 ? 1.525 -8.518 21.874 1.00 91.69 77 ASN A N 1
ATOM 594 C CA . ASN A 1 77 ? 1.466 -8.629 23.334 1.00 91.69 77 ASN A CA 1
ATOM 595 C C . ASN A 1 77 ? 0.285 -7.856 23.955 1.00 91.69 77 ASN A C 1
ATOM 597 O O . ASN A 1 77 ? 0.408 -7.256 25.021 1.00 91.69 77 ASN A O 1
ATOM 601 N N . ARG A 1 78 ? -0.876 -7.817 23.285 1.00 94.25 78 ARG A N 1
ATOM 602 C CA . ARG A 1 78 ? -2.044 -7.043 23.764 1.00 94.25 78 ARG A CA 1
ATOM 603 C C . ARG A 1 78 ? -2.577 -7.517 25.112 1.00 94.25 78 ARG A C 1
ATOM 605 O O . ARG A 1 78 ? -2.961 -6.683 25.924 1.00 94.25 78 ARG A O 1
ATOM 612 N N . ARG A 1 79 ? -2.611 -8.836 25.341 1.00 93.94 79 ARG A N 1
ATOM 613 C CA . ARG A 1 79 ? -3.105 -9.414 26.603 1.00 93.94 79 ARG A CA 1
ATOM 614 C C . ARG A 1 79 ? -2.221 -8.991 27.776 1.00 93.94 79 ARG A C 1
ATOM 616 O O . ARG A 1 79 ? -2.724 -8.400 28.717 1.00 93.94 79 ARG A O 1
ATOM 623 N N . GLU A 1 80 ? -0.913 -9.193 27.651 1.00 96.06 80 GLU A N 1
ATOM 624 C CA . GLU A 1 80 ? 0.092 -8.774 28.641 1.00 96.06 80 GLU A CA 1
ATOM 625 C C . GLU A 1 80 ? 0.037 -7.258 28.879 1.00 96.06 80 GLU A C 1
ATOM 627 O O . GLU A 1 80 ? 0.007 -6.794 30.015 1.00 96.06 80 GLU A O 1
ATOM 632 N N . PHE A 1 81 ? -0.091 -6.469 27.807 1.00 96.56 81 PHE A N 1
ATOM 633 C CA . PHE A 1 81 ? -0.255 -5.023 27.922 1.00 96.56 81 PHE A CA 1
ATOM 634 C C . PHE A 1 81 ? -1.502 -4.632 28.732 1.00 96.56 81 PHE A C 1
ATOM 636 O O . PHE A 1 81 ? -1.438 -3.688 29.519 1.00 96.56 81 PHE A O 1
ATOM 643 N N . LEU A 1 82 ? -2.631 -5.325 28.544 1.00 96.31 82 LEU A N 1
ATOM 644 C CA . LEU A 1 82 ? -3.859 -5.090 29.311 1.00 96.31 82 LEU A CA 1
ATOM 645 C C . LEU A 1 82 ? -3.763 -5.587 30.757 1.00 96.31 82 LEU A C 1
ATOM 647 O O . LEU A 1 82 ? -4.394 -4.995 31.627 1.00 96.31 82 LEU A O 1
ATOM 651 N N . GLU A 1 83 ? -2.985 -6.634 31.030 1.00 96.31 83 GLU A N 1
ATOM 652 C CA . GLU A 1 83 ? -2.693 -7.075 32.399 1.00 96.31 83 GLU A CA 1
ATOM 653 C C . GLU A 1 83 ? -1.900 -6.006 33.167 1.00 96.31 83 GLU A C 1
ATOM 655 O O . GLU A 1 83 ? -2.186 -5.750 34.335 1.00 96.31 83 GLU A O 1
ATOM 660 N N . GLU A 1 84 ? -0.957 -5.335 32.500 1.00 97.06 84 GLU A N 1
ATOM 661 C CA . GLU A 1 84 ? -0.131 -4.278 33.097 1.00 97.06 84 GLU A CA 1
ATOM 662 C C . GLU A 1 84 ? -0.826 -2.906 33.159 1.00 97.06 84 GLU A C 1
ATOM 664 O O . GLU A 1 84 ? -0.653 -2.178 34.132 1.00 97.06 84 GLU A O 1
ATOM 669 N N . ASN A 1 85 ? -1.608 -2.541 32.134 1.00 97.44 85 ASN A N 1
ATOM 670 C CA . ASN A 1 85 ? -2.159 -1.187 31.932 1.00 97.44 85 ASN A CA 1
ATOM 671 C C . ASN A 1 85 ? -3.702 -1.173 31.876 1.00 97.44 85 ASN A C 1
ATOM 673 O O . ASN A 1 85 ? -4.329 -0.322 31.228 1.00 97.44 85 ASN A O 1
ATOM 677 N N . GLY A 1 86 ? -4.338 -2.168 32.496 1.00 96.62 86 GLY A N 1
ATOM 678 C CA . GLY A 1 86 ? -5.785 -2.364 32.441 1.00 96.62 86 GLY A CA 1
ATOM 679 C C . GLY A 1 86 ? -6.581 -1.234 33.095 1.00 96.62 86 GLY A C 1
ATOM 680 O O . GLY A 1 86 ? -7.650 -0.867 32.601 1.00 96.62 86 GLY A O 1
ATOM 681 N N . GLU A 1 87 ? -6.075 -0.624 34.171 1.00 97.62 87 GLU A N 1
ATOM 682 C CA . GLU A 1 87 ? -6.768 0.478 34.853 1.00 97.62 87 GLU A CA 1
ATOM 683 C C . GLU A 1 87 ? -6.858 1.738 33.979 1.00 97.62 87 GLU A C 1
ATOM 685 O O . GLU A 1 87 ? -7.873 2.444 33.989 1.00 97.62 87 GLU A O 1
ATOM 690 N N . GLU A 1 88 ? -5.824 1.993 33.186 1.00 98.06 88 GLU A N 1
ATOM 691 C CA . GLU A 1 88 ? -5.651 3.108 32.264 1.00 98.06 88 GLU A CA 1
ATOM 692 C C . GLU A 1 88 ? -6.562 2.940 31.058 1.00 98.06 88 GLU A C 1
ATOM 694 O O . GLU A 1 88 ? -7.286 3.873 30.694 1.00 98.06 88 GLU A O 1
ATOM 699 N N . PHE A 1 89 ? -6.582 1.731 30.491 1.00 97.94 89 PHE A N 1
ATOM 700 C CA . PHE A 1 89 ? -7.522 1.342 29.446 1.00 97.94 89 PHE A CA 1
ATOM 701 C C . PHE A 1 89 ? -8.975 1.518 29.912 1.00 97.94 89 PHE A C 1
ATOM 703 O O . PHE A 1 89 ? -9.752 2.238 29.277 1.00 97.94 89 PHE A O 1
ATOM 710 N N . LEU A 1 90 ? -9.336 0.939 31.063 1.00 98.00 90 LEU A N 1
ATOM 711 C CA . LEU A 1 90 ? -10.680 1.063 31.632 1.00 98.00 90 LEU A CA 1
ATOM 712 C C . LEU A 1 90 ? -11.007 2.515 32.006 1.00 98.00 90 LEU A C 1
ATOM 714 O O . LEU A 1 90 ? -12.150 2.955 31.890 1.00 98.00 90 LEU A O 1
ATOM 718 N N . GLY A 1 91 ? -10.015 3.285 32.448 1.00 98.00 91 GLY A N 1
ATOM 719 C CA . GLY A 1 91 ? -10.146 4.712 32.708 1.00 98.00 91 GLY A CA 1
ATOM 720 C C . GLY A 1 91 ? -10.516 5.490 31.448 1.00 98.00 91 GLY A C 1
ATOM 721 O O . GLY A 1 91 ? -11.425 6.318 31.496 1.00 98.00 91 GLY A O 1
ATOM 722 N N . LEU A 1 92 ? -9.845 5.216 30.329 1.00 98.06 92 LEU A N 1
ATOM 723 C CA . LEU A 1 92 ? -10.136 5.831 29.036 1.00 98.06 92 LEU A CA 1
ATOM 724 C C . LEU A 1 92 ? -11.527 5.433 28.517 1.00 98.06 92 LEU A C 1
ATOM 726 O O . LEU A 1 92 ? -12.296 6.305 28.109 1.00 98.06 92 LEU A O 1
ATOM 730 N N . GLN A 1 93 ? -11.880 4.147 28.612 1.00 98.06 93 GLN A N 1
ATOM 731 C CA . GLN A 1 93 ? -13.221 3.631 28.310 1.00 98.06 93 GLN A CA 1
ATOM 732 C C . GLN A 1 93 ? -14.305 4.385 29.095 1.00 98.06 93 GLN A C 1
ATOM 734 O O . GLN A 1 93 ? -15.242 4.924 28.506 1.00 98.06 93 GLN A O 1
ATOM 739 N N . ARG A 1 94 ? -14.135 4.521 30.419 1.00 98.19 94 ARG A N 1
ATOM 740 C CA . ARG A 1 94 ? -15.069 5.264 31.280 1.00 98.19 94 ARG A CA 1
ATOM 741 C C . ARG A 1 94 ? -15.177 6.741 30.903 1.00 98.19 94 ARG A C 1
ATOM 743 O O . ARG A 1 94 ? -16.278 7.281 30.937 1.00 98.19 94 ARG A O 1
ATOM 750 N N . SER A 1 95 ? -14.077 7.401 30.537 1.00 97.75 95 SER A N 1
ATOM 751 C CA . SER A 1 95 ? -14.116 8.804 30.097 1.00 97.75 95 SER A CA 1
ATOM 752 C C . SER A 1 95 ? -14.882 8.994 28.785 1.00 97.75 95 SER A C 1
ATOM 754 O O . SER A 1 95 ? -15.587 9.992 28.648 1.00 97.75 95 SER A O 1
ATOM 756 N N . LEU A 1 96 ? -14.799 8.040 27.851 1.00 96.88 96 LEU A N 1
ATOM 757 C CA . LEU A 1 96 ? -15.609 8.051 26.627 1.00 96.88 96 LEU A CA 1
ATOM 758 C C . LEU A 1 96 ? -17.102 7.900 26.934 1.00 96.88 96 LEU A C 1
ATOM 760 O O . LEU A 1 96 ? -17.903 8.710 26.465 1.00 96.88 96 LEU A O 1
ATOM 764 N N . THR A 1 97 ? -17.469 6.930 27.778 1.00 96.69 97 THR A N 1
ATOM 765 C CA . THR A 1 97 ? -18.858 6.755 28.229 1.00 96.69 97 THR A CA 1
ATOM 766 C C . THR A 1 97 ? -19.370 7.999 28.955 1.00 96.69 97 THR A C 1
ATOM 768 O O . THR A 1 97 ? -20.477 8.458 28.688 1.00 96.69 97 THR A O 1
ATOM 771 N N . HIS A 1 98 ? -18.550 8.593 29.828 1.00 95.75 98 HIS A N 1
ATOM 772 C CA . HIS A 1 98 ? -18.934 9.771 30.600 1.00 95.75 98 HIS A CA 1
ATOM 773 C C . HIS A 1 98 ? -19.244 10.980 29.708 1.00 95.75 98 HIS A C 1
ATOM 775 O O . HIS A 1 98 ? -20.249 11.647 29.933 1.00 95.75 98 HIS A O 1
ATOM 781 N N . ILE A 1 99 ? -18.447 11.233 28.663 1.00 95.06 99 ILE A N 1
ATOM 782 C CA . ILE A 1 99 ? -18.751 12.297 27.692 1.00 95.06 99 ILE A CA 1
ATOM 783 C C . ILE A 1 99 ? -20.064 12.024 26.962 1.00 95.06 99 ILE A C 1
ATOM 785 O O . ILE A 1 99 ? -20.859 12.948 26.809 1.00 95.06 99 ILE A O 1
ATOM 789 N N . GLY A 1 100 ? -20.316 10.778 26.546 1.00 92.12 100 GLY A N 1
ATOM 790 C CA . GLY A 1 100 ? -21.599 10.388 25.956 1.00 92.12 100 GLY A CA 1
ATOM 791 C C . GLY A 1 100 ? -22.772 10.758 26.867 1.00 92.12 100 GLY A C 1
ATOM 792 O O . GLY A 1 100 ? -23.700 11.441 26.440 1.00 92.12 100 GLY A O 1
ATOM 793 N N . SER A 1 101 ? -22.673 10.411 28.152 1.00 91.88 101 SER A N 1
ATOM 794 C CA . SER A 1 101 ? -23.697 10.725 29.153 1.00 91.88 101 SER A CA 1
ATOM 795 C C . SER A 1 101 ? -23.861 12.228 29.414 1.00 91.88 101 SER A C 1
ATOM 797 O O . SER A 1 101 ? -24.986 12.708 29.522 1.00 91.88 101 SER A O 1
ATOM 799 N N . GLU A 1 102 ? -22.773 13.001 29.496 1.00 92.62 102 GLU A N 1
ATOM 800 C CA . GLU A 1 102 ? -22.850 14.464 29.652 1.00 92.62 102 GLU A CA 1
ATOM 801 C C . GLU A 1 102 ? -23.537 15.125 28.447 1.00 92.62 102 GLU A C 1
ATOM 803 O O . GLU A 1 102 ? -24.381 16.002 28.625 1.00 92.62 102 GLU A O 1
ATOM 808 N N . LEU A 1 103 ? -23.231 14.673 27.224 1.00 91.31 103 LEU A N 1
ATOM 809 C CA . LEU A 1 103 ? -23.875 15.147 25.994 1.00 91.31 103 LEU A CA 1
ATOM 810 C C . LEU A 1 103 ? -25.372 14.801 25.963 1.00 91.31 103 LEU A C 1
ATOM 812 O O . LEU A 1 103 ? -26.199 15.629 25.575 1.00 91.31 103 LEU A O 1
ATOM 816 N N . GLU A 1 104 ? -25.742 13.604 26.416 1.00 87.94 104 GLU A N 1
ATOM 817 C CA . GLU A 1 104 ? -27.138 13.176 26.531 1.00 87.94 104 GLU A CA 1
ATOM 818 C C . GLU A 1 104 ? -27.918 13.916 27.623 1.00 87.94 104 GLU A C 1
ATOM 820 O O . GLU A 1 104 ? -29.138 14.038 27.518 1.00 87.94 104 GLU A O 1
ATOM 825 N N . ASN A 1 105 ? -27.250 14.450 28.641 1.00 88.38 105 ASN A N 1
ATOM 826 C CA . ASN A 1 105 ? -27.893 15.197 29.722 1.00 88.38 105 ASN A CA 1
ATOM 827 C C . ASN A 1 105 ? -28.002 16.706 29.445 1.00 88.38 105 ASN A C 1
ATOM 829 O O . ASN A 1 105 ? -28.544 17.444 30.272 1.00 88.38 105 ASN A O 1
ATOM 833 N N . LEU A 1 106 ? -27.530 17.187 28.287 1.00 86.94 106 LEU A N 1
ATOM 834 C CA . LEU A 1 106 ? -27.659 18.597 27.927 1.00 86.94 106 LEU A CA 1
ATOM 835 C C . LEU A 1 106 ? -29.142 19.013 27.804 1.00 86.94 106 LEU A C 1
ATOM 837 O O . LEU A 1 106 ? -29.923 18.328 27.137 1.00 86.94 106 LEU A O 1
ATOM 841 N N . PRO A 1 107 ? -29.536 20.163 28.388 1.00 79.75 107 PRO A N 1
ATOM 842 C CA . PRO A 1 107 ? -30.928 20.625 28.396 1.00 79.75 107 PRO A CA 1
ATOM 843 C C . PRO A 1 107 ? -31.427 21.056 27.010 1.00 79.75 107 PRO A C 1
ATOM 845 O O . PRO A 1 107 ? -32.619 20.981 26.727 1.00 79.75 107 PRO A O 1
ATOM 848 N N . SER A 1 108 ? -30.516 21.494 26.140 1.00 79.69 108 SER A N 1
ATOM 849 C CA . SER A 1 108 ? -30.772 21.753 24.725 1.00 79.69 108 SER A CA 1
ATOM 850 C C . SER A 1 108 ? -29.800 20.915 23.906 1.00 79.69 108 SER A C 1
ATOM 852 O O . SER A 1 108 ? -28.587 21.008 24.109 1.00 79.69 108 SER A O 1
ATOM 854 N N . LYS A 1 109 ? -30.339 20.094 23.001 1.00 79.19 109 LYS A N 1
ATOM 855 C CA . LYS A 1 109 ? -29.577 19.179 22.145 1.00 79.19 109 LYS A CA 1
ATOM 856 C C . LYS A 1 109 ? -29.676 19.635 20.690 1.00 79.19 109 LYS A C 1
ATOM 858 O O . LYS A 1 109 ? -30.611 19.234 19.997 1.00 79.19 109 LYS A O 1
ATOM 863 N N . PRO A 1 110 ? -28.744 20.480 20.218 1.00 77.56 110 PRO A N 1
ATOM 864 C CA . PRO A 1 110 ? -28.520 20.651 18.789 1.00 77.56 110 PRO A CA 1
ATOM 865 C C . PRO A 1 110 ? -28.361 19.291 18.099 1.00 77.56 110 PRO A C 1
ATOM 867 O O . PRO A 1 110 ? -27.852 18.349 18.705 1.00 77.56 110 PRO A O 1
ATOM 870 N N . GLU A 1 111 ? -28.737 19.195 16.825 1.00 82.56 111 GLU A N 1
ATOM 871 C CA . GLU A 1 111 ? -28.621 17.955 16.041 1.00 82.56 111 GLU A CA 1
ATOM 872 C C . GLU A 1 111 ? -27.183 17.389 16.057 1.00 82.56 111 GLU A C 1
ATOM 874 O O . GLU A 1 111 ? -26.979 16.183 16.186 1.00 82.56 111 GLU A O 1
ATOM 879 N N . GLU A 1 112 ? -26.180 18.276 16.071 1.00 86.88 112 GLU A N 1
ATOM 880 C CA . GLU A 1 112 ? -24.752 17.941 16.183 1.00 86.88 112 GLU A CA 1
ATOM 881 C C . GLU A 1 112 ? -24.396 17.156 17.464 1.00 86.88 112 GLU A C 1
ATOM 883 O O . GLU A 1 112 ? -23.495 16.319 17.443 1.00 86.88 112 GLU A O 1
ATOM 888 N N . VAL A 1 113 ? -25.108 17.368 18.581 1.00 88.00 113 VAL A N 1
ATOM 889 C CA . VAL A 1 113 ? -24.823 16.694 19.865 1.00 88.00 113 VAL A CA 1
ATOM 890 C C . VAL A 1 113 ? -25.062 15.190 19.769 1.00 88.00 113 VAL A C 1
ATOM 892 O O . VAL A 1 113 ? -24.273 14.410 20.304 1.00 88.00 113 VAL A O 1
ATOM 895 N N . PHE A 1 114 ? -26.098 14.768 19.037 1.00 88.88 114 PHE A N 1
ATOM 896 C CA . PHE A 1 114 ? -26.354 13.348 18.793 1.00 88.88 114 PHE A CA 1
ATOM 897 C C . PHE A 1 114 ? -25.229 12.709 17.973 1.00 88.88 114 PHE A C 1
ATOM 899 O O . PHE A 1 114 ? -24.823 11.581 18.261 1.00 88.88 114 PHE A O 1
ATOM 906 N N . ALA A 1 115 ? -24.676 13.438 16.997 1.00 92.56 115 ALA A N 1
ATOM 907 C CA . ALA A 1 115 ? -23.531 12.972 16.221 1.00 92.56 115 ALA A CA 1
ATOM 908 C C . ALA A 1 115 ? -22.274 12.817 17.095 1.00 92.56 115 ALA A C 1
ATOM 910 O O . ALA A 1 115 ? -21.554 11.828 16.956 1.00 92.56 115 ALA A O 1
ATOM 911 N N . PHE A 1 116 ? -22.029 13.733 18.038 1.00 94.56 116 PHE A N 1
ATOM 912 C CA . PHE A 1 116 ? -20.901 13.620 18.970 1.00 94.56 116 PHE A CA 1
ATOM 913 C C . PHE A 1 116 ? -21.049 12.464 19.959 1.00 94.56 116 PHE A C 1
ATOM 915 O O . PHE A 1 116 ? -20.087 11.723 20.155 1.00 94.56 116 PHE A O 1
ATOM 922 N N . ALA A 1 117 ? -22.235 12.273 20.545 1.00 93.50 117 ALA A N 1
ATOM 923 C CA . ALA A 1 117 ? -22.496 11.153 21.451 1.00 93.50 117 ALA A CA 1
ATOM 924 C C . ALA A 1 117 ? -22.306 9.809 20.729 1.00 93.50 117 ALA A C 1
ATOM 926 O O . ALA A 1 117 ? -21.600 8.927 21.218 1.00 93.50 117 ALA A O 1
ATOM 927 N N . ARG A 1 118 ? -22.832 9.696 19.501 1.00 93.62 118 ARG A N 1
ATOM 928 C CA . ARG A 1 118 ? -22.610 8.532 18.639 1.00 93.62 118 ARG A CA 1
ATOM 929 C C . ARG A 1 118 ? -21.127 8.322 18.330 1.00 93.62 118 ARG A C 1
ATOM 931 O O . ARG A 1 118 ? -20.643 7.204 18.464 1.00 93.62 118 ARG A O 1
ATOM 938 N N . ARG A 1 119 ? -20.386 9.376 17.975 1.00 95.31 119 ARG A N 1
ATOM 939 C CA . ARG A 1 119 ? -18.940 9.293 17.703 1.00 95.31 119 ARG A CA 1
ATOM 940 C C . ARG A 1 119 ? -18.142 8.866 18.943 1.00 95.31 119 ARG A C 1
ATOM 942 O O . ARG A 1 119 ? -17.188 8.104 18.807 1.00 95.31 119 ARG A O 1
ATOM 949 N N . ALA A 1 120 ? -18.521 9.320 20.140 1.00 96.12 120 ALA A N 1
ATOM 950 C CA . ALA A 1 120 ? -17.913 8.877 21.397 1.00 96.12 120 A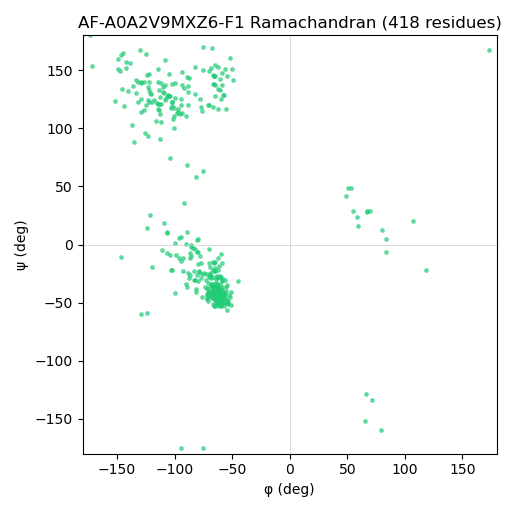LA A CA 1
ATOM 951 C C . ALA A 1 120 ? -18.158 7.378 21.640 1.00 96.12 120 ALA A C 1
ATOM 953 O O . ALA A 1 120 ? -17.213 6.647 21.935 1.00 96.12 120 ALA A O 1
ATOM 954 N N . GLN A 1 121 ? -19.395 6.914 21.433 1.00 96.12 121 GLN A N 1
ATOM 955 C CA . GLN A 1 121 ? -19.760 5.499 21.542 1.00 96.12 121 GLN A CA 1
ATOM 956 C C . GLN A 1 121 ? -19.029 4.631 20.507 1.00 96.12 121 GLN A C 1
ATOM 958 O O . GLN A 1 121 ? -18.519 3.563 20.837 1.00 96.12 121 GLN A O 1
ATOM 963 N N . GLU A 1 122 ? -18.933 5.091 19.258 1.00 95.44 122 GLU A N 1
ATOM 964 C CA . GLU A 1 122 ? -18.194 4.401 18.198 1.00 95.44 122 GLU A CA 1
ATOM 965 C C . GLU A 1 122 ? -16.709 4.269 18.556 1.00 95.44 122 GLU A C 1
ATOM 967 O O . GLU A 1 122 ? -16.160 3.174 18.470 1.00 95.44 122 GLU A O 1
ATOM 972 N N . LEU A 1 123 ? -16.064 5.345 19.026 1.00 96.50 123 LEU A N 1
ATOM 973 C CA . LEU A 1 123 ? -14.667 5.298 19.471 1.00 96.50 123 LEU A CA 1
ATOM 974 C C . LEU A 1 123 ? -14.474 4.379 20.683 1.00 96.50 123 LEU A C 1
ATOM 976 O O . LEU A 1 123 ? -13.457 3.691 20.753 1.00 96.50 123 LEU A O 1
ATOM 980 N N . GLN A 1 124 ? -15.441 4.329 21.603 1.00 97.00 124 GLN A N 1
ATOM 981 C CA . GLN A 1 124 ? -15.424 3.410 22.740 1.00 97.00 124 GLN A CA 1
ATOM 982 C C . GLN A 1 124 ? -15.425 1.947 22.276 1.00 97.00 124 GLN A C 1
ATOM 984 O O . GLN A 1 124 ? -14.546 1.176 22.670 1.00 97.00 124 GLN A O 1
ATOM 989 N N . VAL A 1 125 ? -16.388 1.575 21.425 1.00 96.69 125 VAL A N 1
ATOM 990 C CA . VAL A 1 125 ? -16.533 0.209 20.894 1.00 96.69 125 VAL A CA 1
ATOM 991 C C . VAL A 1 125 ? -15.301 -0.184 20.084 1.00 96.69 125 VAL A C 1
ATOM 993 O O . VAL A 1 125 ? -14.766 -1.275 20.257 1.00 96.69 125 VAL A O 1
ATOM 996 N N . GLN A 1 126 ? -14.811 0.724 19.240 1.00 96.19 126 GLN A N 1
ATOM 997 C CA . GLN A 1 126 ? -13.607 0.517 18.442 1.00 96.19 126 GLN A CA 1
ATOM 998 C C . GLN A 1 126 ? -12.363 0.301 19.311 1.00 96.19 126 GLN A C 1
ATOM 1000 O O . GLN A 1 126 ? -11.560 -0.582 19.019 1.00 96.19 126 GLN A O 1
ATOM 1005 N N . LEU A 1 127 ? -12.206 1.083 20.383 1.00 96.94 127 LEU A N 1
ATOM 1006 C CA . LEU A 1 127 ? -11.089 0.942 21.314 1.00 96.94 127 LEU A CA 1
ATOM 1007 C C . LEU A 1 127 ? -11.166 -0.386 22.079 1.00 96.94 127 LEU A C 1
ATOM 1009 O O . LEU A 1 127 ? -10.141 -1.041 22.243 1.00 96.94 127 LEU A O 1
ATOM 1013 N N . GLY A 1 128 ? -12.368 -0.788 22.505 1.00 96.56 128 GLY A N 1
ATOM 1014 C CA . GLY A 1 128 ? -12.606 -2.086 23.140 1.00 96.56 128 GLY A CA 1
ATOM 1015 C C . GLY A 1 128 ? -12.230 -3.229 22.207 1.00 96.56 128 GLY A C 1
ATOM 1016 O O . GLY A 1 128 ? -11.361 -4.032 22.526 1.00 96.56 128 GLY A O 1
ATOM 1017 N N . PHE A 1 129 ? -12.765 -3.227 20.984 1.00 95.75 129 PHE A N 1
ATOM 1018 C CA . PHE A 1 129 ? -12.432 -4.238 19.982 1.00 95.75 129 PHE A CA 1
ATOM 1019 C C . PHE A 1 129 ? -10.927 -4.294 19.684 1.00 95.75 129 PHE A C 1
ATOM 1021 O O . PHE A 1 129 ? -10.347 -5.375 19.669 1.00 95.75 129 PHE A O 1
ATOM 1028 N N . ALA A 1 130 ? -10.266 -3.149 19.491 1.00 95.56 130 ALA A N 1
ATOM 1029 C CA . ALA A 1 130 ? -8.839 -3.107 19.172 1.00 95.56 130 ALA A CA 1
ATOM 1030 C C . ALA A 1 130 ? -7.945 -3.694 20.281 1.00 95.56 130 ALA A C 1
ATOM 1032 O O . ALA A 1 130 ? -6.868 -4.213 19.980 1.00 95.56 130 ALA A O 1
ATOM 1033 N N . MET A 1 131 ? -8.377 -3.639 21.542 1.00 95.62 131 MET A N 1
ATOM 1034 C CA . MET A 1 131 ? -7.593 -4.100 22.690 1.00 95.62 131 MET A CA 1
ATOM 1035 C C . MET A 1 131 ? -7.995 -5.495 23.178 1.00 95.62 131 MET A C 1
ATOM 1037 O O . MET A 1 131 ? -7.119 -6.303 23.471 1.00 95.62 131 MET A O 1
ATOM 1041 N N . GLU A 1 132 ? -9.293 -5.786 23.235 1.00 95.12 132 GLU A N 1
ATOM 1042 C CA . GLU A 1 132 ? -9.851 -6.964 23.914 1.00 95.12 132 GLU A CA 1
ATOM 1043 C C . GLU A 1 132 ? -10.249 -8.097 22.953 1.00 95.12 132 GLU A C 1
ATOM 1045 O O . GLU A 1 132 ? -10.355 -9.243 23.379 1.00 95.12 132 GLU A O 1
ATOM 1050 N N . SER A 1 133 ? -10.486 -7.814 21.664 1.00 94.06 133 SER A N 1
ATOM 1051 C CA . SER A 1 133 ? -10.928 -8.843 20.710 1.00 94.06 133 SER A CA 1
ATOM 1052 C C . SER A 1 133 ? -9.846 -9.890 20.467 1.00 94.06 133 SER A C 1
ATOM 1054 O O . SER A 1 133 ? -8.680 -9.554 20.256 1.00 94.06 133 SER A O 1
ATOM 1056 N N . GLU A 1 134 ? -10.255 -11.155 20.416 1.00 91.06 134 GLU A N 1
ATOM 1057 C CA . GLU A 1 134 ? -9.409 -12.309 20.090 1.00 91.06 134 GLU A CA 1
ATOM 1058 C C . GLU A 1 134 ? -9.741 -12.912 18.717 1.00 91.06 134 GLU A C 1
ATOM 1060 O O . GLU A 1 134 ? -9.403 -14.061 18.440 1.00 91.06 134 GLU A O 1
ATOM 1065 N N . ASP A 1 135 ? -10.427 -12.149 17.860 1.00 91.06 135 ASP A N 1
ATOM 1066 C CA . ASP A 1 135 ? -10.801 -12.589 16.517 1.00 91.06 135 ASP A CA 1
ATOM 1067 C C . ASP A 1 135 ? -9.580 -13.049 15.701 1.00 91.06 135 ASP A C 1
ATOM 1069 O O . ASP A 1 135 ? -8.684 -12.266 15.375 1.00 91.06 135 ASP A O 1
ATOM 1073 N N . SER A 1 136 ? -9.577 -14.333 15.334 1.00 90.44 136 SER A N 1
ATOM 1074 C CA . SER A 1 136 ? -8.518 -14.975 14.555 1.00 90.44 136 SER A CA 1
ATOM 1075 C C . SER A 1 136 ? -8.413 -14.461 13.122 1.00 90.44 136 SER A C 1
ATOM 1077 O O . SER A 1 136 ? -7.356 -14.612 12.515 1.00 90.44 136 SER A O 1
ATOM 1079 N N . ASN A 1 137 ? -9.482 -13.872 12.571 1.00 92.75 137 ASN A N 1
ATOM 1080 C CA . ASN A 1 137 ? -9.463 -13.246 11.249 1.00 92.75 137 ASN A CA 1
ATOM 1081 C C . ASN A 1 137 ? -9.067 -11.763 11.316 1.00 92.75 137 ASN A C 1
ATOM 1083 O O . ASN A 1 137 ? -9.183 -11.063 10.317 1.00 92.75 137 ASN A O 1
ATOM 1087 N N . THR A 1 138 ? -8.591 -11.253 12.453 1.00 94.75 138 THR A N 1
ATOM 1088 C CA . THR A 1 138 ? -8.226 -9.841 12.594 1.00 94.75 138 THR A CA 1
ATOM 1089 C C . THR A 1 138 ? -6.773 -9.671 13.023 1.00 94.75 138 THR A C 1
ATOM 1091 O O . THR A 1 138 ? -6.283 -10.286 13.967 1.00 94.75 138 THR A O 1
ATOM 1094 N N . VAL A 1 139 ? -6.071 -8.775 12.332 1.00 94.81 139 VAL A N 1
ATOM 1095 C CA . VAL A 1 139 ? -4.725 -8.323 12.691 1.00 94.81 139 VAL A CA 1
ATOM 1096 C C . VAL A 1 139 ? -4.828 -7.062 13.513 1.00 94.81 139 VAL A C 1
ATOM 1098 O O . VAL A 1 139 ? -5.369 -6.065 13.037 1.00 94.81 139 VAL A O 1
ATOM 1101 N N . PHE A 1 140 ? -4.221 -7.071 14.692 1.00 96.12 140 PHE A N 1
ATOM 1102 C CA . PHE A 1 140 ? -4.106 -5.894 15.541 1.00 96.12 140 PHE A CA 1
ATOM 1103 C C . PHE A 1 140 ? -2.692 -5.340 15.459 1.00 96.12 140 PHE A C 1
ATOM 1105 O O . PHE A 1 140 ? -1.705 -6.065 15.611 1.00 96.12 140 PHE A O 1
ATOM 1112 N N . TRP A 1 141 ? -2.581 -4.051 15.175 1.00 96.00 141 TRP A N 1
ATOM 1113 C CA . TRP A 1 141 ? -1.298 -3.418 14.927 1.00 96.00 141 TRP A CA 1
ATOM 1114 C C . TRP A 1 141 ? -1.300 -1.956 15.355 1.00 96.00 141 TRP A C 1
ATOM 1116 O O . TRP A 1 141 ? -2.348 -1.334 15.532 1.00 96.00 141 TRP A O 1
ATOM 1126 N N . ILE A 1 142 ? -0.106 -1.415 15.560 1.00 96.00 142 ILE A N 1
ATOM 1127 C CA . ILE A 1 142 ? 0.097 -0.017 15.917 1.00 96.00 142 ILE A CA 1
ATOM 1128 C C . ILE A 1 142 ? 0.691 0.702 14.717 1.00 96.00 142 ILE A C 1
ATOM 1130 O O . ILE A 1 142 ? 1.614 0.216 14.057 1.00 96.00 142 ILE A O 1
ATOM 1134 N N . GLU A 1 143 ? 0.175 1.897 14.461 1.00 94.31 143 GLU A N 1
ATOM 1135 C CA . GLU A 1 143 ? 0.783 2.843 13.545 1.00 94.31 143 GLU A CA 1
ATOM 1136 C C . GLU A 1 143 ? 1.299 4.068 14.286 1.00 94.31 143 GLU A C 1
ATOM 1138 O O . GLU A 1 143 ? 0.542 4.749 14.982 1.00 94.31 143 GLU A O 1
ATOM 1143 N N . ARG A 1 144 ? 2.572 4.398 14.071 1.00 91.44 144 ARG A N 1
ATOM 1144 C CA . ARG A 1 144 ? 3.195 5.640 14.528 1.00 91.44 144 ARG A CA 1
ATOM 1145 C C . ARG A 1 144 ? 3.614 6.464 13.316 1.00 91.44 144 ARG A C 1
ATOM 1147 O O . ARG A 1 144 ? 4.593 6.147 12.639 1.00 91.44 144 ARG A O 1
ATOM 1154 N N . ARG A 1 145 ? 2.878 7.545 13.042 1.00 85.38 145 ARG A N 1
ATOM 1155 C CA . ARG A 1 145 ? 3.200 8.508 11.973 1.00 85.38 145 ARG A CA 1
ATOM 1156 C C . ARG A 1 145 ? 3.650 9.833 12.571 1.00 85.38 145 ARG A C 1
ATOM 1158 O O . ARG A 1 145 ? 3.022 10.364 13.485 1.00 85.38 145 ARG A O 1
ATOM 1165 N N . ARG A 1 146 ? 4.721 10.408 12.021 1.00 78.94 146 ARG A N 1
ATOM 1166 C CA . ARG A 1 146 ? 5.106 11.791 12.330 1.00 78.94 146 ARG A CA 1
ATOM 1167 C C . ARG A 1 146 ? 4.200 12.744 11.554 1.00 78.94 146 ARG A C 1
ATOM 1169 O O . ARG A 1 146 ? 4.105 12.656 10.333 1.00 78.94 146 ARG A O 1
ATOM 1176 N N . THR A 1 147 ? 3.553 13.656 12.266 1.00 65.69 147 THR A N 1
ATOM 1177 C CA . THR A 1 147 ? 2.711 14.720 11.707 1.00 65.69 147 THR A CA 1
ATOM 1178 C C . THR A 1 147 ? 3.363 16.069 11.994 1.00 65.69 147 THR A C 1
ATOM 1180 O O . THR A 1 147 ? 3.509 16.471 13.151 1.00 65.69 147 THR A O 1
ATOM 1183 N N . GLY A 1 148 ? 3.766 16.781 10.939 1.00 64.38 148 GLY A N 1
ATOM 1184 C CA . GLY A 1 148 ? 4.504 18.040 11.068 1.00 64.38 148 GLY A CA 1
ATOM 1185 C C . GLY A 1 148 ? 5.894 17.855 11.692 1.00 64.38 148 GLY A C 1
ATOM 1186 O O . GLY A 1 148 ? 6.514 16.804 11.538 1.00 64.38 148 GLY A O 1
ATOM 1187 N N . ARG A 1 149 ? 6.399 18.892 12.375 1.00 55.66 149 ARG A N 1
ATOM 1188 C CA . ARG A 1 149 ? 7.777 18.909 12.899 1.00 55.66 149 ARG A CA 1
ATOM 1189 C C . ARG A 1 149 ? 7.983 18.107 14.194 1.00 55.66 149 ARG A C 1
ATOM 1191 O O . ARG A 1 149 ? 9.106 17.671 14.407 1.00 55.66 149 ARG A O 1
ATOM 1198 N N . GLU A 1 150 ? 6.953 17.865 15.019 1.00 55.41 150 GLU A N 1
ATOM 1199 C CA . GLU A 1 150 ? 7.165 17.286 16.370 1.00 55.41 150 GLU A CA 1
ATOM 1200 C C . GLU A 1 150 ? 6.061 16.351 16.914 1.00 55.41 150 GLU A C 1
ATOM 1202 O O . GLU A 1 150 ? 6.292 15.674 17.913 1.00 55.41 150 GLU A O 1
ATOM 1207 N N . LYS A 1 151 ? 4.869 16.246 16.300 1.00 65.50 151 LYS A N 1
ATOM 1208 C CA . LYS A 1 151 ? 3.776 15.430 16.872 1.00 65.50 151 LYS A CA 1
ATOM 1209 C C . LYS A 1 151 ? 3.734 14.024 16.278 1.00 65.50 151 LYS A C 1
ATOM 1211 O O . LYS A 1 151 ? 3.383 13.843 15.110 1.00 65.50 151 LYS A O 1
ATOM 1216 N N . LEU A 1 152 ? 4.045 13.028 17.105 1.00 77.12 152 LEU A N 1
ATOM 1217 C CA . LEU A 1 152 ? 3.805 11.614 16.816 1.00 77.12 152 LEU A CA 1
ATOM 1218 C C . LEU A 1 152 ? 2.317 11.306 17.004 1.00 77.12 152 LEU A C 1
ATOM 1220 O O . LEU A 1 152 ? 1.795 11.394 18.112 1.00 77.12 152 LEU A O 1
ATOM 1224 N N . ASN A 1 153 ? 1.634 10.957 15.917 1.00 87.94 153 ASN A N 1
ATOM 1225 C CA . ASN A 1 153 ? 0.292 10.401 15.986 1.00 87.94 153 ASN A CA 1
ATOM 1226 C C . ASN A 1 153 ? 0.406 8.881 16.119 1.00 87.94 153 ASN A C 1
ATOM 1228 O O . ASN A 1 153 ? 0.987 8.225 15.249 1.00 87.94 153 ASN A O 1
ATOM 1232 N N . VAL A 1 154 ? -0.131 8.349 17.214 1.00 93.19 154 VAL A N 1
ATOM 1233 C CA . VAL A 1 154 ? -0.178 6.914 17.501 1.00 93.19 154 VAL A CA 1
ATOM 1234 C C . VAL A 1 154 ? -1.608 6.440 17.292 1.00 93.19 154 VAL A C 1
ATOM 1236 O O . VAL A 1 154 ? -2.546 7.031 17.834 1.00 93.19 154 VAL A O 1
ATOM 1239 N N . SER A 1 155 ? -1.776 5.386 16.502 1.00 94.38 155 SER A N 1
ATOM 1240 C CA . SER A 1 155 ? -3.073 4.761 16.270 1.00 94.38 155 SER A CA 1
ATOM 1241 C C . SER A 1 155 ? -3.014 3.259 16.488 1.00 94.38 155 SER A C 1
ATOM 1243 O O . SER A 1 155 ? -2.053 2.606 16.091 1.00 94.38 155 SER A O 1
ATOM 1245 N N . LEU A 1 156 ? -4.058 2.741 17.119 1.00 96.62 156 LEU A N 1
ATOM 1246 C CA . LEU A 1 156 ? -4.388 1.331 17.190 1.00 96.62 156 LEU A CA 1
ATOM 1247 C C . LEU A 1 156 ? -5.251 0.987 15.989 1.00 96.62 156 LEU A C 1
ATOM 1249 O O . LEU A 1 156 ? -6.225 1.684 15.692 1.00 96.62 156 LEU A O 1
ATOM 1253 N N . GLN A 1 157 ? -4.877 -0.083 15.313 1.00 96.12 157 GLN A N 1
ATOM 1254 C CA . GLN A 1 157 ? -5.490 -0.516 14.078 1.00 96.12 157 GLN A CA 1
ATOM 1255 C C . GLN A 1 157 ? -5.906 -1.974 14.212 1.00 96.12 157 GLN A C 1
ATOM 1257 O O . GLN A 1 157 ? -5.169 -2.786 14.773 1.00 96.12 157 GLN A O 1
ATOM 1262 N N . ALA A 1 158 ? -7.075 -2.302 13.678 1.00 95.94 158 ALA A N 1
ATOM 1263 C CA . ALA A 1 158 ? -7.535 -3.673 13.529 1.00 95.94 158 ALA A CA 1
ATOM 1264 C C . ALA A 1 158 ? -7.986 -3.875 12.082 1.00 95.94 158 ALA A C 1
ATOM 1266 O O . ALA A 1 158 ? -8.792 -3.097 11.578 1.00 95.94 158 ALA A O 1
ATOM 1267 N N . THR A 1 159 ? -7.444 -4.870 11.388 1.00 94.94 159 THR A N 1
ATOM 1268 C CA . THR A 1 159 ? -7.719 -5.094 9.961 1.00 94.94 159 THR A CA 1
ATOM 1269 C C . THR A 1 159 ? -8.007 -6.571 9.714 1.00 94.94 159 THR A C 1
ATOM 1271 O O . THR A 1 159 ? -7.195 -7.397 10.136 1.00 94.94 159 THR A O 1
ATOM 1274 N N . PRO A 1 160 ? -9.100 -6.925 9.014 1.00 94.00 160 PRO A N 1
ATOM 1275 C CA . PRO A 1 160 ? -9.359 -8.312 8.650 1.00 94.00 160 PRO A CA 1
ATOM 1276 C C . PRO A 1 160 ? -8.231 -8.914 7.793 1.00 94.00 160 PRO A C 1
ATOM 1278 O O . PRO A 1 160 ? -7.726 -8.268 6.870 1.00 94.00 160 PRO A O 1
ATOM 1281 N N . ILE A 1 161 ? -7.840 -10.155 8.083 1.00 93.94 161 ILE A N 1
ATOM 1282 C CA . ILE A 1 161 ? -6.856 -10.929 7.311 1.00 93.94 161 ILE A CA 1
ATOM 1283 C C . ILE A 1 161 ? -7.467 -11.329 5.966 1.00 93.94 161 ILE A C 1
ATOM 1285 O O . ILE A 1 161 ? -6.856 -11.120 4.908 1.00 93.94 161 ILE A O 1
ATOM 1289 N N . ASP A 1 162 ? -8.682 -11.872 6.025 1.00 93.38 162 ASP A N 1
ATOM 1290 C CA . ASP A 1 162 ? -9.527 -12.186 4.885 1.00 93.38 162 ASP A CA 1
ATOM 1291 C C . ASP A 1 162 ? -10.803 -11.334 4.912 1.00 93.38 162 ASP A C 1
ATOM 1293 O O . ASP A 1 162 ? -11.588 -11.355 5.864 1.00 93.38 162 ASP A O 1
ATOM 1297 N N . VAL A 1 163 ? -11.000 -10.569 3.839 1.00 93.88 163 VAL A N 1
ATOM 1298 C CA . VAL A 1 163 ? -12.179 -9.721 3.629 1.00 93.88 163 VAL A CA 1
ATOM 1299 C C . VAL A 1 163 ? -13.277 -10.443 2.848 1.00 93.88 163 VAL A C 1
ATOM 1301 O O . VAL A 1 163 ? -14.399 -9.946 2.793 1.00 93.88 163 VAL A O 1
ATOM 1304 N N . GLY A 1 164 ? -12.992 -11.609 2.262 1.00 93.81 164 GLY A N 1
ATOM 1305 C CA . GLY A 1 164 ? -13.922 -12.377 1.438 1.00 93.81 164 GLY A CA 1
ATOM 1306 C C . GLY A 1 164 ? -15.259 -12.682 2.125 1.00 93.81 164 GLY A C 1
ATOM 1307 O O . GLY A 1 164 ? -16.304 -12.361 1.551 1.00 93.81 164 GLY A O 1
ATOM 1308 N N . PRO A 1 165 ? -15.274 -13.230 3.358 1.00 91.75 165 PRO A N 1
ATOM 1309 C CA . PRO A 1 165 ? -16.511 -13.487 4.097 1.00 91.75 165 PRO A CA 1
ATOM 1310 C C . PRO A 1 165 ? -17.328 -12.215 4.350 1.00 91.75 165 PRO A C 1
ATOM 1312 O O . PRO A 1 165 ? -18.542 -12.201 4.144 1.00 91.75 165 PRO A O 1
ATOM 1315 N N . VAL A 1 166 ? -16.654 -11.121 4.715 1.00 90.56 166 VAL A N 1
ATOM 1316 C CA . VAL A 1 166 ? -17.300 -9.831 4.992 1.00 90.56 166 VAL A CA 1
ATOM 1317 C C . VAL A 1 166 ? -17.906 -9.246 3.717 1.00 90.56 166 VAL A C 1
ATOM 1319 O O . VAL A 1 166 ? -19.065 -8.834 3.706 1.00 90.56 166 VAL A O 1
ATOM 1322 N N . LEU A 1 167 ? -17.160 -9.265 2.609 1.00 93.56 167 LEU A N 1
ATOM 1323 C CA . LEU A 1 167 ? -17.648 -8.823 1.303 1.00 93.56 167 LEU A CA 1
ATOM 1324 C C . LEU A 1 167 ? -18.819 -9.675 0.818 1.00 93.56 167 LEU A C 1
ATOM 1326 O O . LEU A 1 167 ? -19.765 -9.146 0.238 1.00 93.56 167 LEU A O 1
ATOM 1330 N N . ARG A 1 168 ? -18.819 -10.978 1.098 1.00 92.31 168 ARG A N 1
ATOM 1331 C CA . ARG A 1 168 ? -19.937 -11.858 0.754 1.00 92.31 168 ARG A CA 1
ATOM 1332 C C . ARG A 1 168 ? -21.227 -11.452 1.452 1.00 92.31 168 ARG A C 1
ATOM 1334 O O . ARG A 1 168 ? -22.260 -11.315 0.796 1.00 92.31 168 ARG A O 1
ATOM 1341 N N . GLU A 1 169 ? -21.172 -11.225 2.756 1.00 90.62 169 GLU A N 1
ATOM 1342 C CA . GLU A 1 169 ? -22.340 -10.834 3.546 1.00 90.62 169 GLU A CA 1
ATOM 1343 C C . GLU A 1 169 ? -22.797 -9.402 3.236 1.00 90.62 169 GLU A C 1
ATOM 1345 O O . GLU A 1 169 ? -23.987 -9.122 3.096 1.00 90.62 169 GLU A O 1
ATOM 1350 N N . CYS A 1 170 ? -21.854 -8.474 3.103 1.00 89.94 170 CYS A N 1
ATOM 1351 C CA . CYS A 1 170 ? -22.176 -7.057 2.991 1.00 89.94 170 CYS A CA 1
ATOM 1352 C C . CYS A 1 170 ? -22.413 -6.586 1.557 1.00 89.94 170 CYS A C 1
ATOM 1354 O O . CYS A 1 170 ? -23.121 -5.593 1.375 1.00 89.94 170 CYS A O 1
ATOM 1356 N N . LEU A 1 171 ? -21.849 -7.271 0.560 1.00 91.25 171 LEU A N 1
ATOM 1357 C CA . LEU A 1 171 ? -21.828 -6.810 -0.824 1.00 91.25 171 LEU A CA 1
ATOM 1358 C C . LEU A 1 171 ? -22.335 -7.872 -1.808 1.00 91.25 171 LEU A C 1
ATOM 1360 O O . LEU A 1 171 ? -23.342 -7.637 -2.473 1.00 91.25 171 LEU A O 1
ATOM 1364 N N . TRP A 1 172 ? -21.696 -9.043 -1.886 1.00 91.88 172 TRP A N 1
ATOM 1365 C CA . TRP A 1 172 ? -22.006 -10.042 -2.921 1.00 91.88 172 TRP A CA 1
ATOM 1366 C C . TRP A 1 172 ? -23.405 -10.642 -2.782 1.00 91.88 172 TRP A C 1
ATOM 1368 O O . TRP A 1 172 ? -24.068 -10.863 -3.787 1.00 91.88 172 TRP A O 1
ATOM 1378 N N . SER A 1 173 ? -23.887 -10.853 -1.557 1.00 90.38 173 SER A N 1
ATOM 1379 C CA . SER A 1 173 ? -25.239 -11.376 -1.303 1.00 90.38 173 SER A CA 1
ATOM 1380 C C . SER A 1 173 ? -26.356 -10.341 -1.468 1.00 90.38 173 SER A C 1
ATOM 1382 O O . SER A 1 173 ? -27.522 -10.714 -1.563 1.00 90.38 173 SER A O 1
ATOM 1384 N N . LYS A 1 174 ? -26.019 -9.045 -1.502 1.00 92.25 174 LYS A N 1
ATOM 1385 C CA . LYS A 1 174 ? -26.994 -7.945 -1.598 1.00 92.25 174 LYS A CA 1
ATOM 1386 C C . LYS A 1 174 ? -27.156 -7.402 -3.016 1.00 92.25 174 LYS A C 1
ATOM 1388 O O . LYS A 1 174 ? -28.024 -6.563 -3.245 1.00 92.25 174 LYS A O 1
ATOM 1393 N N . LEU A 1 175 ? -26.305 -7.830 -3.948 1.00 91.62 175 LEU A N 1
ATOM 1394 C CA . LEU A 1 175 ? -26.260 -7.327 -5.316 1.00 91.62 175 LEU A CA 1
ATOM 1395 C C . LEU A 1 175 ? -26.470 -8.465 -6.314 1.00 91.62 175 LEU A C 1
ATOM 1397 O O . LEU A 1 175 ? -25.667 -9.387 -6.385 1.00 91.62 175 LEU A O 1
ATOM 1401 N N . ASP A 1 176 ? -27.485 -8.341 -7.168 1.00 90.81 176 ASP A N 1
ATOM 1402 C CA . ASP A 1 176 ? -27.782 -9.355 -8.193 1.00 90.81 176 ASP A CA 1
ATOM 1403 C C . ASP A 1 176 ? -26.724 -9.424 -9.304 1.00 90.81 176 ASP A C 1
ATOM 1405 O O . ASP A 1 176 ? -26.585 -10.423 -10.008 1.00 90.81 176 ASP A O 1
ATOM 1409 N N . THR A 1 177 ? -26.010 -8.323 -9.557 1.00 92.94 177 THR A N 1
ATOM 1410 C CA . THR A 1 177 ? -25.003 -8.259 -10.623 1.00 92.94 177 THR A CA 1
ATOM 1411 C C . THR A 1 177 ? -23.919 -7.251 -10.285 1.00 92.94 177 THR A C 1
ATOM 1413 O O . THR A 1 177 ? -24.198 -6.056 -10.127 1.00 92.94 177 THR A O 1
ATOM 1416 N N . VAL A 1 178 ? -22.679 -7.733 -10.271 1.00 94.19 178 VAL A N 1
ATOM 1417 C CA . VAL A 1 178 ? -21.465 -6.947 -10.056 1.00 94.19 178 VAL A CA 1
ATOM 1418 C C . VAL A 1 178 ? -20.521 -7.139 -11.238 1.00 94.19 178 VAL A C 1
ATOM 1420 O O . VAL A 1 178 ? -20.321 -8.259 -11.701 1.00 94.19 178 VAL A O 1
ATOM 1423 N N . VAL A 1 179 ? -19.936 -6.046 -11.720 1.00 95.25 179 VAL A N 1
ATOM 1424 C CA . VAL A 1 179 ? -18.860 -6.057 -12.714 1.00 95.25 179 VAL A CA 1
ATOM 1425 C C . VAL A 1 179 ? -17.606 -5.505 -12.053 1.00 95.25 179 VAL A C 1
ATOM 1427 O O . VAL A 1 179 ? -17.610 -4.374 -11.573 1.00 95.25 179 VAL A O 1
ATOM 1430 N N . LEU A 1 180 ? -16.544 -6.306 -12.029 1.00 95.44 180 LEU A N 1
ATOM 1431 C CA . LEU A 1 180 ? -15.221 -5.889 -11.575 1.00 95.44 180 LEU A CA 1
ATOM 1432 C C . LEU A 1 180 ? -14.354 -5.638 -12.803 1.00 95.44 180 LEU A C 1
ATOM 1434 O O . LEU A 1 180 ? -14.179 -6.536 -13.626 1.00 95.44 180 LEU A O 1
ATOM 1438 N N . THR A 1 181 ? -13.817 -4.430 -12.933 1.00 94.31 181 THR A N 1
ATOM 1439 C CA . THR A 1 181 ? -12.922 -4.069 -14.034 1.00 94.31 181 THR A CA 1
ATOM 1440 C C . THR A 1 181 ? -11.655 -3.417 -13.497 1.00 94.31 181 THR A C 1
ATOM 1442 O O . THR A 1 181 ? -11.686 -2.681 -12.517 1.00 94.31 181 THR A O 1
ATOM 1445 N N . SER A 1 182 ? -10.518 -3.757 -14.102 1.00 91.12 182 SER A N 1
ATOM 1446 C CA . SER A 1 182 ? -9.240 -3.057 -13.951 1.00 91.12 182 SER A CA 1
ATOM 1447 C C . SER A 1 182 ? -8.230 -3.621 -14.952 1.00 91.12 182 SER A C 1
ATOM 1449 O O . SER A 1 182 ? -8.287 -4.800 -15.316 1.00 91.12 182 SER A O 1
ATOM 1451 N N . ALA A 1 183 ? -7.253 -2.803 -15.345 1.00 85.06 183 ALA A N 1
ATOM 1452 C CA . ALA A 1 183 ? -6.149 -3.207 -16.214 1.00 85.06 183 ALA A CA 1
ATOM 1453 C C . ALA A 1 183 ? -5.267 -4.325 -15.615 1.00 85.06 183 ALA A C 1
ATOM 1455 O O . ALA A 1 183 ? -4.518 -4.985 -16.340 1.00 85.06 183 ALA A O 1
ATOM 1456 N N . THR A 1 184 ? -5.326 -4.547 -14.296 1.00 86.06 184 THR A N 1
ATOM 1457 C CA . THR A 1 184 ? -4.373 -5.415 -13.585 1.00 86.06 184 THR A CA 1
ATOM 1458 C C . THR A 1 184 ? -4.998 -6.556 -12.787 1.00 86.06 184 THR A C 1
ATOM 1460 O O . THR A 1 184 ? -4.284 -7.168 -12.002 1.00 86.06 184 THR A O 1
ATOM 1463 N N . LEU A 1 185 ? -6.277 -6.899 -12.991 1.00 89.81 185 LEU A N 1
ATOM 1464 C CA . LEU A 1 185 ? -6.915 -8.016 -12.263 1.00 89.81 185 LEU A CA 1
ATOM 1465 C C . LEU A 1 185 ? -6.274 -9.377 -12.563 1.00 89.81 185 LEU A C 1
ATOM 1467 O O . LEU A 1 185 ? -6.113 -10.203 -11.667 1.00 89.81 185 LEU A O 1
ATOM 1471 N N . ALA A 1 186 ? -5.922 -9.618 -13.829 1.00 89.31 186 ALA A N 1
ATOM 1472 C CA . ALA A 1 186 ? -5.396 -10.905 -14.260 1.00 89.31 186 ALA A CA 1
ATOM 1473 C C . ALA A 1 186 ? -3.893 -11.033 -13.964 1.00 89.31 186 ALA A C 1
ATOM 1475 O O . ALA A 1 186 ? -3.081 -10.199 -14.387 1.00 89.31 186 ALA A O 1
ATOM 1476 N N . VAL A 1 187 ? -3.509 -12.131 -13.317 1.00 87.31 187 VAL A N 1
ATOM 1477 C CA . VAL A 1 187 ? -2.119 -12.527 -13.050 1.00 87.31 187 VAL A CA 1
ATOM 1478 C C . VAL A 1 187 ? -1.887 -13.895 -13.682 1.00 87.31 187 VAL A C 1
ATOM 1480 O O . VAL A 1 187 ? -2.698 -14.801 -13.523 1.00 87.31 187 VAL A O 1
ATOM 1483 N N . GLY A 1 188 ? -0.806 -14.048 -14.450 1.00 80.69 188 GLY A N 1
ATOM 1484 C CA . GLY A 1 188 ? -0.497 -15.295 -15.160 1.00 80.69 188 GLY A CA 1
ATOM 1485 C C . GLY A 1 188 ? -1.592 -15.743 -16.137 1.00 80.69 188 GLY A C 1
ATOM 1486 O O . GLY A 1 188 ? -1.710 -16.930 -16.415 1.00 80.69 188 GLY A O 1
ATOM 1487 N N . GLY A 1 189 ? -2.425 -14.812 -16.618 1.00 76.56 189 GLY A N 1
ATOM 1488 C CA . GLY A 1 189 ? -3.556 -15.100 -17.505 1.00 76.56 189 GLY A CA 1
ATOM 1489 C C . GLY A 1 189 ? -4.851 -15.538 -16.807 1.00 76.56 189 GLY A C 1
ATOM 1490 O O . GLY A 1 189 ? -5.811 -15.848 -17.504 1.00 76.56 189 GLY A O 1
ATOM 1491 N N . GLY A 1 190 ? -4.911 -15.541 -15.469 1.00 87.69 190 GLY A N 1
ATOM 1492 C CA . GLY A 1 190 ? -6.108 -15.925 -14.712 1.00 87.69 190 GLY A CA 1
ATOM 1493 C C . GLY A 1 190 ? -6.514 -14.921 -13.631 1.00 87.69 190 GLY A C 1
ATOM 1494 O O . GLY A 1 190 ? -5.748 -14.031 -13.266 1.00 87.69 190 GLY A O 1
ATOM 1495 N N . PHE A 1 191 ? -7.726 -15.097 -13.099 1.00 93.00 191 PHE A N 1
ATOM 1496 C CA . PHE A 1 191 ? -8.320 -14.261 -12.043 1.00 93.00 191 PHE A CA 1
ATOM 1497 C C . PHE A 1 191 ? -8.357 -14.956 -10.673 1.00 93.00 191 PHE A C 1
ATOM 1499 O O . PHE A 1 191 ? -9.003 -14.468 -9.752 1.00 93.00 191 PHE A O 1
ATOM 1506 N N . GLU A 1 192 ? -7.684 -16.101 -10.521 1.00 91.31 192 GLU A N 1
ATOM 1507 C CA . GLU A 1 192 ? -7.730 -16.903 -9.287 1.00 91.31 192 GLU A CA 1
ATOM 1508 C C . GLU A 1 192 ? -7.308 -16.094 -8.059 1.00 91.31 192 GLU A C 1
ATOM 1510 O O . GLU A 1 192 ? -8.017 -16.080 -7.059 1.00 91.31 192 GLU A O 1
ATOM 1515 N N . TYR A 1 193 ? -6.211 -15.339 -8.177 1.00 92.38 193 TYR A N 1
ATOM 1516 C CA . TYR A 1 193 ? -5.714 -14.493 -7.097 1.00 92.38 193 TYR A CA 1
ATOM 1517 C C . TYR A 1 193 ? -6.789 -13.526 -6.583 1.00 92.38 193 TYR A C 1
ATOM 1519 O O . TYR A 1 193 ? -7.128 -13.550 -5.404 1.00 92.38 193 TYR A O 1
ATOM 1527 N N . ILE A 1 194 ? -7.366 -12.703 -7.467 1.00 93.06 194 ILE A N 1
ATOM 1528 C CA . ILE A 1 194 ? -8.348 -11.701 -7.044 1.00 93.06 194 ILE A CA 1
ATOM 1529 C C . ILE A 1 194 ? -9.654 -12.351 -6.571 1.00 93.06 194 ILE A C 1
ATOM 1531 O O . ILE A 1 194 ? -10.255 -11.877 -5.611 1.00 93.06 194 ILE A O 1
ATOM 1535 N N . ARG A 1 195 ? -10.071 -13.469 -7.183 1.00 93.12 195 ARG A N 1
ATOM 1536 C CA . ARG A 1 195 ? -11.252 -14.220 -6.739 1.00 93.12 195 ARG A CA 1
ATOM 1537 C C . ARG A 1 195 ? -11.077 -14.735 -5.316 1.00 93.12 195 ARG A C 1
ATOM 1539 O O . ARG A 1 195 ? -11.966 -14.518 -4.496 1.00 93.12 195 ARG A O 1
ATOM 1546 N N . GLN A 1 196 ? -9.923 -15.323 -5.009 1.00 92.38 196 GLN A N 1
ATOM 1547 C CA . GLN A 1 196 ? -9.603 -15.786 -3.664 1.00 92.38 196 GLN A CA 1
ATOM 1548 C C . GLN A 1 196 ? -9.564 -14.617 -2.669 1.00 92.38 196 GLN A C 1
ATOM 1550 O O . GLN A 1 196 ? -10.222 -14.689 -1.637 1.00 92.38 196 GLN A O 1
ATOM 1555 N N . ARG A 1 197 ? -8.867 -13.514 -2.988 1.00 93.06 197 ARG A N 1
ATOM 1556 C CA . ARG A 1 197 ? -8.760 -12.347 -2.085 1.00 93.06 197 ARG A CA 1
ATOM 1557 C C . ARG A 1 197 ? -10.094 -11.651 -1.805 1.00 93.06 197 ARG A C 1
ATOM 1559 O O . ARG A 1 197 ? -10.258 -11.061 -0.743 1.00 93.06 197 ARG A O 1
ATOM 1566 N N . LEU A 1 198 ? -11.038 -11.704 -2.745 1.00 94.19 198 LEU A N 1
ATOM 1567 C CA . LEU A 1 198 ? -12.355 -11.071 -2.616 1.00 94.19 198 LEU A CA 1
ATOM 1568 C C . LEU A 1 198 ? -13.474 -12.049 -2.216 1.00 94.19 198 LEU A C 1
ATOM 1570 O O . LEU A 1 198 ? -14.632 -11.639 -2.117 1.00 94.19 198 LEU A O 1
ATOM 1574 N N . GLY A 1 199 ? -13.165 -13.332 -1.995 1.00 93.25 199 GLY A N 1
ATOM 1575 C CA . GLY A 1 199 ? -14.149 -14.357 -1.625 1.00 93.25 199 GLY A CA 1
ATOM 1576 C C . GLY A 1 199 ? -15.168 -14.695 -2.722 1.00 93.25 199 GLY A C 1
ATOM 1577 O O . GLY A 1 199 ? -16.305 -15.069 -2.409 1.00 93.25 199 GLY A O 1
ATOM 1578 N N . ILE A 1 200 ? -14.786 -14.544 -3.995 1.00 92.81 200 ILE A N 1
ATOM 1579 C CA . ILE A 1 200 ? -15.640 -14.758 -5.172 1.00 92.81 200 ILE A CA 1
ATOM 1580 C C . ILE A 1 200 ? -15.544 -16.217 -5.628 1.00 92.81 200 ILE A C 1
ATOM 1582 O O . ILE A 1 200 ? -14.537 -16.643 -6.188 1.00 92.81 200 ILE A O 1
ATOM 1586 N N . GLU A 1 201 ? -16.623 -16.976 -5.449 1.00 86.81 201 GLU A N 1
ATOM 1587 C CA . GLU A 1 201 ? -16.666 -18.402 -5.811 1.00 86.81 201 GLU A CA 1
ATOM 1588 C C . GLU A 1 201 ? -16.935 -18.620 -7.307 1.00 86.81 201 GLU A C 1
ATOM 1590 O O . GLU A 1 201 ? -16.312 -19.467 -7.952 1.00 86.81 201 GLU A O 1
ATOM 1595 N N . HIS A 1 202 ? -17.841 -17.828 -7.885 1.00 87.06 202 HIS A N 1
ATOM 1596 C CA . HIS A 1 202 ? -18.277 -17.970 -9.272 1.00 87.06 202 HIS A CA 1
ATOM 1597 C C . HIS A 1 202 ? -18.256 -16.619 -9.984 1.00 87.06 202 HIS A C 1
ATOM 1599 O O . HIS A 1 202 ? -18.933 -15.680 -9.571 1.00 87.06 202 HIS A O 1
ATOM 1605 N N . ALA A 1 203 ? -17.502 -16.533 -11.079 1.00 92.00 203 ALA A N 1
ATOM 1606 C CA . ALA A 1 203 ? -17.426 -15.348 -11.923 1.00 92.00 203 ALA A CA 1
ATOM 1607 C C . ALA A 1 203 ? -17.334 -15.739 -13.400 1.00 92.00 203 ALA A C 1
ATOM 1609 O O . ALA A 1 203 ? -16.930 -16.851 -13.747 1.00 92.00 203 ALA A O 1
ATOM 1610 N N . ARG A 1 204 ? -17.725 -14.809 -14.274 1.00 93.00 204 ARG A N 1
ATOM 1611 C CA . ARG A 1 204 ? -17.405 -14.880 -15.700 1.00 93.00 204 ARG A CA 1
ATOM 1612 C C . ARG A 1 204 ? -16.177 -14.021 -15.937 1.00 93.00 204 ARG A C 1
ATOM 1614 O O . ARG A 1 204 ? -16.239 -12.808 -15.757 1.00 93.00 204 ARG A O 1
ATOM 1621 N N . ASP A 1 205 ? -15.108 -14.664 -16.368 1.00 93.69 205 ASP A N 1
ATOM 1622 C CA . ASP A 1 205 ? -13.824 -14.017 -16.584 1.00 93.69 205 ASP A CA 1
ATOM 1623 C C . ASP A 1 205 ? -13.688 -13.580 -18.046 1.00 93.69 205 ASP A C 1
ATOM 1625 O O . ASP A 1 205 ? -14.031 -14.320 -18.972 1.00 93.69 205 ASP A O 1
ATOM 1629 N N . LEU A 1 206 ? -13.169 -12.373 -18.260 1.00 92.56 206 LEU A N 1
ATOM 1630 C CA . LEU A 1 206 ? -12.884 -11.842 -19.588 1.00 92.56 206 LEU A CA 1
ATOM 1631 C C . LEU A 1 206 ? -11.608 -11.004 -19.538 1.00 92.56 206 LEU A C 1
ATOM 1633 O O . LEU A 1 206 ? -11.549 -9.992 -18.845 1.00 92.56 206 LEU A O 1
ATOM 1637 N N . VAL A 1 207 ? -10.597 -11.411 -20.305 1.00 89.69 207 VAL A N 1
ATOM 1638 C CA . VAL A 1 207 ? -9.411 -10.590 -20.568 1.00 89.69 207 VAL A CA 1
ATOM 1639 C C . VAL A 1 207 ? -9.571 -9.968 -21.945 1.00 89.69 207 VAL A C 1
ATOM 1641 O O . VAL A 1 207 ? -9.639 -10.680 -22.947 1.00 89.69 207 VAL A O 1
ATOM 1644 N N . LEU A 1 208 ? -9.630 -8.641 -21.996 1.00 88.44 208 LEU A N 1
ATOM 1645 C CA . LEU A 1 208 ? -9.650 -7.903 -23.253 1.00 88.44 208 LEU A CA 1
ATOM 1646 C C . LEU A 1 208 ? -8.211 -7.609 -23.704 1.00 88.44 208 LEU A C 1
ATOM 1648 O O . LEU A 1 208 ? -7.383 -7.221 -22.874 1.00 88.44 208 LEU A O 1
ATOM 1652 N N . PRO A 1 209 ? -7.881 -7.792 -24.996 1.00 83.19 209 PRO A N 1
ATOM 1653 C CA . PRO A 1 209 ? -6.573 -7.417 -25.511 1.00 83.19 209 PRO A CA 1
ATOM 1654 C C . PRO A 1 209 ? -6.393 -5.896 -25.443 1.00 83.19 209 PRO A C 1
ATOM 1656 O O . PRO A 1 209 ? -7.337 -5.136 -25.657 1.00 83.19 209 PRO A O 1
ATOM 1659 N N . SER A 1 210 ? -5.164 -5.453 -25.178 1.00 83.62 210 SER A N 1
ATOM 1660 C CA . SER A 1 210 ? -4.822 -4.032 -25.267 1.00 83.62 210 SER A CA 1
ATOM 1661 C C . SER A 1 210 ? -4.910 -3.545 -26.714 1.00 83.62 210 SER A C 1
ATOM 1663 O O . SER A 1 210 ? -4.549 -4.270 -27.641 1.00 83.62 210 SER A O 1
ATOM 1665 N N . HIS A 1 211 ? -5.340 -2.298 -26.900 1.00 85.25 211 HIS A N 1
ATOM 1666 C CA . HIS A 1 211 ? -5.331 -1.623 -28.199 1.00 85.25 211 HIS A CA 1
ATOM 1667 C C . HIS A 1 211 ? -3.946 -1.067 -28.582 1.00 85.25 211 HIS A C 1
ATOM 1669 O O . HIS A 1 211 ? -3.777 -0.579 -29.697 1.00 85.25 211 HIS A O 1
ATOM 1675 N N . PHE A 1 212 ? -2.964 -1.127 -27.673 1.00 88.06 212 PHE A N 1
ATOM 1676 C CA . PHE A 1 212 ? -1.607 -0.618 -27.883 1.00 88.06 212 PHE A CA 1
ATOM 1677 C C . PHE A 1 212 ? -0.678 -1.654 -28.526 1.00 88.06 212 PHE A C 1
ATOM 1679 O O . PHE A 1 212 ? -0.692 -2.837 -28.177 1.00 88.06 212 PHE A O 1
ATOM 1686 N N . ASP A 1 213 ? 0.208 -1.181 -29.400 1.00 89.50 213 ASP A N 1
ATOM 1687 C CA . ASP A 1 213 ? 1.249 -1.980 -30.047 1.00 89.50 213 ASP A CA 1
ATOM 1688 C C . ASP A 1 213 ? 2.528 -1.982 -29.197 1.00 89.50 213 ASP A C 1
ATOM 1690 O O . ASP A 1 213 ? 3.566 -1.406 -29.539 1.00 89.50 213 ASP A O 1
ATOM 1694 N N . TYR A 1 214 ? 2.446 -2.631 -28.034 1.00 91.06 214 TYR A N 1
ATOM 1695 C CA . TYR A 1 214 ? 3.555 -2.703 -27.081 1.00 91.06 214 TYR A CA 1
ATOM 1696 C C . TYR A 1 214 ? 4.898 -3.163 -27.679 1.00 91.06 214 TYR A C 1
ATOM 1698 O O . TYR A 1 214 ? 5.905 -2.556 -27.310 1.00 91.06 214 TYR A O 1
ATOM 1706 N N . PRO A 1 215 ? 4.974 -4.157 -28.591 1.00 91.25 215 PRO A N 1
ATOM 1707 C CA . PRO A 1 215 ? 6.239 -4.549 -29.220 1.00 91.25 215 PRO A CA 1
ATOM 1708 C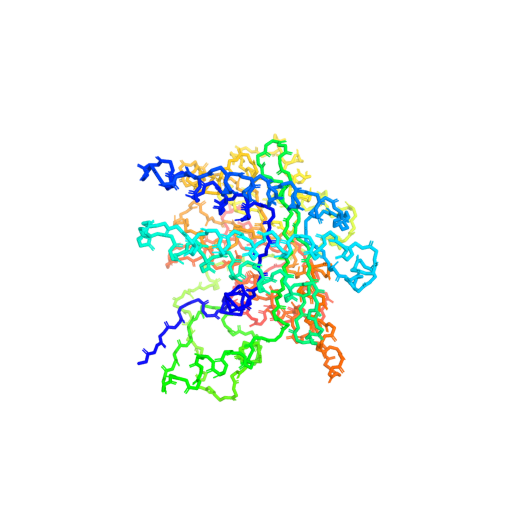 C . PRO A 1 215 ? 6.983 -3.418 -29.945 1.00 91.25 215 PRO A C 1
ATOM 1710 O O . PRO A 1 215 ? 8.216 -3.449 -30.017 1.00 91.25 215 PRO A O 1
ATOM 1713 N N . ASN A 1 216 ? 6.257 -2.441 -30.498 1.00 90.56 216 ASN A N 1
ATOM 1714 C CA . ASN A 1 216 ? 6.831 -1.321 -31.251 1.00 90.56 216 ASN A CA 1
ATOM 1715 C C . ASN A 1 216 ? 6.878 -0.007 -30.453 1.00 90.56 216 ASN A C 1
ATOM 1717 O O . ASN A 1 216 ? 7.694 0.872 -30.765 1.00 90.56 216 ASN A O 1
ATOM 1721 N N . GLN A 1 217 ? 6.035 0.116 -29.425 1.00 91.56 217 GLN A N 1
ATOM 1722 C CA . GLN A 1 217 ? 5.947 1.283 -28.549 1.00 91.56 217 GLN A CA 1
ATOM 1723 C C . GLN A 1 217 ? 6.870 1.196 -27.328 1.00 91.56 217 GLN A C 1
ATOM 1725 O O . GLN A 1 217 ? 7.404 2.214 -26.901 1.00 91.56 217 GLN A O 1
ATOM 1730 N N . ALA A 1 218 ? 7.105 0.015 -26.756 1.00 93.94 218 ALA A N 1
ATOM 1731 C CA . ALA A 1 218 ? 7.851 -0.099 -25.507 1.00 93.94 218 ALA A CA 1
ATOM 1732 C C . ALA A 1 218 ? 8.888 -1.222 -25.513 1.00 93.94 218 ALA A C 1
ATOM 1734 O O . ALA A 1 218 ? 8.626 -2.361 -25.914 1.00 93.94 218 ALA A O 1
ATOM 1735 N N . ILE A 1 219 ? 10.067 -0.894 -24.982 1.00 96.38 219 ILE A N 1
ATOM 1736 C CA . ILE A 1 219 ? 11.140 -1.850 -24.733 1.00 96.38 219 ILE A CA 1
ATOM 1737 C C . ILE A 1 219 ? 11.284 -2.095 -23.226 1.00 96.38 219 ILE A C 1
ATOM 1739 O O . ILE A 1 219 ? 11.446 -1.161 -22.444 1.00 96.38 219 ILE A O 1
ATOM 1743 N N . LEU A 1 220 ? 11.196 -3.362 -22.815 1.00 96.88 220 LEU A N 1
ATOM 1744 C CA . LEU A 1 220 ? 11.470 -3.823 -21.459 1.00 96.88 220 LEU A CA 1
ATOM 1745 C C . LEU A 1 220 ? 12.925 -4.279 -21.365 1.00 96.88 220 LEU A C 1
ATOM 1747 O O . LEU A 1 220 ? 13.317 -5.296 -21.943 1.00 96.88 220 LEU A O 1
ATOM 1751 N N . TYR A 1 221 ? 13.703 -3.536 -20.597 1.00 97.94 221 TYR A N 1
ATOM 1752 C CA . TYR A 1 221 ? 15.103 -3.783 -20.340 1.00 97.94 221 TYR A CA 1
ATOM 1753 C C . TYR A 1 221 ? 15.326 -4.363 -18.942 1.00 97.94 221 TYR A C 1
ATOM 1755 O O . TYR A 1 221 ? 14.891 -3.788 -17.942 1.00 97.94 221 TYR A O 1
ATOM 1763 N N . VAL A 1 222 ? 16.046 -5.485 -18.868 1.00 97.56 222 VAL A N 1
ATOM 1764 C CA . VAL A 1 222 ? 16.479 -6.082 -17.598 1.00 97.56 222 VAL A CA 1
ATOM 1765 C C . VAL A 1 222 ? 17.983 -6.356 -17.650 1.00 97.56 222 VAL A C 1
ATOM 1767 O O . VAL A 1 222 ? 18.416 -7.209 -18.425 1.00 97.56 222 VAL A O 1
ATOM 1770 N N . PRO A 1 223 ? 18.803 -5.673 -16.838 1.00 96.62 223 PRO A N 1
ATOM 1771 C CA . PRO A 1 223 ? 20.247 -5.816 -16.882 1.00 96.62 223 PRO A CA 1
ATOM 1772 C C . PRO A 1 223 ? 20.688 -7.123 -16.192 1.00 96.62 223 PRO A C 1
ATOM 1774 O O . PRO A 1 223 ? 20.465 -7.297 -14.990 1.00 96.62 223 PRO A O 1
ATOM 1777 N N . PRO A 1 224 ? 21.330 -8.065 -16.904 1.00 94.88 224 PRO A N 1
ATOM 1778 C CA . PRO A 1 224 ? 21.709 -9.356 -16.327 1.00 94.88 224 PRO A CA 1
ATOM 1779 C C . PRO A 1 224 ? 22.915 -9.239 -15.381 1.00 94.88 224 PRO A C 1
ATOM 1781 O O . PRO A 1 224 ? 23.081 -10.067 -14.480 1.00 94.88 224 PRO A O 1
ATOM 1784 N N . ASP A 1 225 ? 23.729 -8.202 -15.587 1.00 94.75 225 ASP A N 1
ATOM 1785 C CA . ASP A 1 225 ? 25.035 -7.965 -14.977 1.00 94.75 225 ASP A CA 1
ATOM 1786 C C . ASP A 1 225 ? 24.982 -7.244 -13.621 1.00 94.75 225 ASP A C 1
ATOM 1788 O O . ASP A 1 225 ? 25.982 -7.224 -12.903 1.00 94.75 225 ASP A O 1
ATOM 1792 N N . LEU A 1 226 ? 23.828 -6.689 -13.231 1.00 95.69 226 LEU A N 1
ATOM 1793 C CA . LEU A 1 226 ? 23.688 -6.064 -11.914 1.00 95.69 226 LEU A CA 1
ATOM 1794 C C . LEU A 1 226 ? 23.798 -7.101 -10.780 1.00 95.69 226 LEU A C 1
ATOM 1796 O O . LEU A 1 226 ? 23.364 -8.248 -10.933 1.00 95.69 226 LEU A O 1
ATOM 1800 N N . PRO A 1 227 ? 24.369 -6.730 -9.620 1.00 94.31 227 PRO A N 1
ATOM 1801 C CA . PRO A 1 227 ? 24.408 -7.616 -8.459 1.00 94.31 227 PRO A CA 1
ATOM 1802 C C . PRO A 1 227 ? 22.994 -7.852 -7.895 1.00 94.31 227 PRO A C 1
ATOM 1804 O O . PRO A 1 227 ? 22.032 -7.191 -8.285 1.00 94.31 227 PRO A O 1
ATOM 1807 N N . ASP A 1 228 ? 22.854 -8.812 -6.977 1.00 91.12 228 ASP A N 1
ATOM 1808 C CA . ASP A 1 228 ? 21.578 -9.038 -6.285 1.00 91.12 228 ASP A CA 1
ATOM 1809 C C . ASP A 1 228 ? 21.190 -7.766 -5.502 1.00 91.12 228 ASP A C 1
ATOM 1811 O O . ASP A 1 228 ? 22.038 -7.235 -4.781 1.00 91.12 228 ASP A O 1
ATOM 1815 N N . PRO A 1 229 ? 19.937 -7.277 -5.585 1.00 90.06 229 PRO A N 1
ATOM 1816 C CA . PRO A 1 229 ? 19.544 -6.035 -4.919 1.00 90.06 229 PRO A CA 1
ATOM 1817 C C . PRO A 1 229 ? 19.725 -6.018 -3.399 1.00 90.06 229 PRO A C 1
ATOM 1819 O O . PRO A 1 229 ? 19.693 -4.962 -2.771 1.00 90.06 229 PRO A O 1
ATOM 1822 N N . ARG A 1 230 ? 19.900 -7.184 -2.776 1.00 87.56 230 ARG A N 1
ATOM 1823 C CA . ARG A 1 230 ? 20.166 -7.300 -1.340 1.00 87.56 230 ARG A CA 1
ATOM 1824 C C . ARG A 1 230 ? 21.617 -6.986 -0.973 1.00 87.56 230 ARG A C 1
ATOM 1826 O O . ARG A 1 230 ? 21.909 -6.895 0.216 1.00 87.56 230 ARG A O 1
ATOM 1833 N N . THR A 1 231 ? 22.525 -6.840 -1.940 1.00 91.06 231 THR A N 1
ATOM 1834 C CA . THR A 1 231 ? 23.938 -6.568 -1.656 1.00 91.06 231 THR A CA 1
ATOM 1835 C C . THR A 1 231 ? 24.254 -5.067 -1.665 1.00 91.06 231 THR A C 1
ATOM 1837 O O . THR A 1 231 ? 23.666 -4.315 -2.444 1.00 91.06 231 THR A O 1
ATOM 1840 N N . PRO A 1 232 ? 25.225 -4.601 -0.856 1.00 87.50 232 PRO A N 1
ATOM 1841 C CA . PRO A 1 232 ? 25.614 -3.186 -0.821 1.00 87.50 232 PRO A CA 1
ATOM 1842 C C . PRO A 1 232 ? 26.134 -2.636 -2.159 1.00 87.50 232 PRO A C 1
ATOM 1844 O O . PRO A 1 232 ? 26.012 -1.446 -2.438 1.00 87.50 232 PRO A O 1
ATOM 1847 N N . GLN A 1 233 ? 26.709 -3.491 -3.012 1.00 92.12 233 GLN A N 1
ATOM 1848 C CA . GLN A 1 233 ? 27.244 -3.094 -4.321 1.00 92.12 233 GLN A CA 1
ATOM 1849 C C . GLN A 1 233 ? 26.141 -2.722 -5.323 1.00 92.12 233 GLN A C 1
ATOM 1851 O O . GLN A 1 233 ? 26.432 -2.090 -6.342 1.00 92.12 233 GLN A O 1
ATOM 1856 N N . PHE A 1 234 ? 24.888 -3.102 -5.047 1.00 95.00 234 PHE A N 1
ATOM 1857 C CA . PHE A 1 234 ? 23.758 -2.823 -5.921 1.00 95.00 234 PHE A CA 1
ATOM 1858 C C . PHE A 1 234 ? 23.548 -1.334 -6.148 1.00 95.00 234 PHE A C 1
ATOM 1860 O O . PHE A 1 234 ? 23.491 -0.934 -7.305 1.00 95.00 234 PHE A O 1
ATOM 1867 N N . SER A 1 235 ? 23.522 -0.509 -5.096 1.00 93.94 235 SER A N 1
ATOM 1868 C CA . SER A 1 235 ? 23.292 0.937 -5.229 1.00 93.94 235 SER A CA 1
ATOM 1869 C C . SER A 1 235 ? 24.235 1.596 -6.232 1.00 93.94 235 SER A C 1
ATOM 1871 O O . SER A 1 235 ? 23.811 2.403 -7.054 1.00 93.94 235 SER A O 1
ATOM 1873 N N . ILE A 1 236 ? 25.520 1.233 -6.172 1.00 94.69 236 ILE A N 1
ATOM 1874 C CA . ILE A 1 236 ? 26.577 1.831 -6.994 1.00 94.69 236 ILE A CA 1
ATOM 1875 C C . ILE A 1 236 ? 26.344 1.478 -8.465 1.00 94.69 236 ILE A C 1
ATOM 1877 O O . ILE A 1 236 ? 26.281 2.357 -9.321 1.00 94.69 236 ILE A O 1
ATOM 1881 N N . LYS A 1 237 ? 26.149 0.188 -8.757 1.00 96.88 237 LYS A N 1
ATOM 1882 C CA . LYS A 1 237 ? 25.934 -0.291 -10.128 1.00 96.88 237 LYS A CA 1
ATOM 1883 C C . LYS A 1 237 ? 24.570 0.100 -10.692 1.00 96.88 237 LYS A C 1
ATOM 1885 O O . LYS A 1 237 ? 24.466 0.385 -11.884 1.00 96.88 237 LYS A O 1
ATOM 1890 N N . ALA A 1 238 ? 23.547 0.173 -9.847 1.00 97.25 238 ALA A N 1
ATOM 1891 C CA . ALA A 1 238 ? 22.238 0.689 -10.213 1.00 97.25 238 ALA A CA 1
ATOM 1892 C C . ALA A 1 238 ? 22.320 2.174 -10.585 1.00 97.25 238 ALA A C 1
ATOM 1894 O O . ALA A 1 238 ? 21.803 2.537 -11.634 1.00 97.25 238 ALA A O 1
ATOM 1895 N N . ALA A 1 239 ? 23.023 3.012 -9.810 1.00 97.44 239 ALA A N 1
ATOM 1896 C CA . ALA A 1 239 ? 23.225 4.424 -10.144 1.00 97.44 239 ALA A CA 1
ATOM 1897 C C . ALA A 1 239 ? 23.949 4.596 -11.492 1.00 97.44 239 ALA A C 1
ATOM 1899 O O . ALA A 1 239 ? 23.459 5.317 -12.358 1.00 97.44 239 ALA A O 1
ATOM 1900 N N . GLU A 1 240 ? 25.046 3.862 -11.727 1.00 97.25 240 GLU A N 1
ATOM 1901 C CA . GLU A 1 240 ? 25.749 3.864 -13.022 1.00 97.25 240 GLU A CA 1
ATOM 1902 C C . GLU A 1 240 ? 24.815 3.488 -14.188 1.00 97.25 240 GLU A C 1
ATOM 1904 O O . GLU A 1 240 ? 24.862 4.104 -15.255 1.00 97.25 240 GLU A O 1
ATOM 1909 N N . ARG A 1 241 ? 23.961 2.469 -14.004 1.00 98.00 241 ARG A N 1
ATOM 1910 C CA . ARG A 1 241 ? 23.009 2.029 -15.033 1.00 98.00 241 ARG A CA 1
ATOM 1911 C C . ARG A 1 241 ? 21.887 3.045 -15.235 1.00 98.00 241 ARG A C 1
ATOM 1913 O O . ARG A 1 241 ? 21.549 3.313 -16.381 1.00 98.00 241 ARG A O 1
ATOM 1920 N N . ILE A 1 242 ? 21.352 3.631 -14.164 1.00 98.19 242 ILE A N 1
ATOM 1921 C CA . ILE A 1 242 ? 20.333 4.686 -14.228 1.00 98.19 242 ILE A CA 1
ATOM 1922 C C . ILE A 1 242 ? 20.872 5.878 -15.011 1.00 98.19 242 ILE A C 1
ATOM 1924 O O . ILE A 1 242 ? 20.211 6.291 -15.954 1.00 98.19 242 ILE A O 1
ATOM 1928 N N . ARG A 1 243 ? 22.085 6.363 -14.707 1.00 98.12 243 ARG A N 1
ATOM 1929 C CA . ARG A 1 243 ? 22.721 7.467 -15.446 1.00 98.12 243 ARG A CA 1
ATOM 1930 C C . ARG A 1 243 ? 22.711 7.215 -16.956 1.00 98.12 243 ARG A C 1
ATOM 1932 O O . ARG A 1 243 ? 22.182 8.028 -17.703 1.00 98.12 243 ARG A O 1
ATOM 1939 N N . LYS A 1 244 ? 23.198 6.047 -17.392 1.00 97.31 244 LYS A N 1
ATOM 1940 C CA . LYS A 1 244 ? 23.217 5.666 -18.817 1.00 97.31 244 LYS A CA 1
ATOM 1941 C C . LYS A 1 244 ? 21.821 5.641 -19.439 1.00 97.31 244 LYS A C 1
ATOM 1943 O O . LYS A 1 244 ? 21.629 6.124 -20.547 1.00 97.31 244 LYS A O 1
ATOM 1948 N N . LEU A 1 245 ? 20.833 5.084 -18.738 1.00 97.81 245 LEU A N 1
ATOM 1949 C CA . LEU A 1 245 ? 19.458 5.044 -19.245 1.00 97.81 245 LEU A CA 1
ATOM 1950 C C . LEU A 1 245 ? 18.850 6.449 -19.336 1.00 97.81 245 LEU A C 1
ATOM 1952 O O . LEU A 1 245 ? 18.134 6.731 -20.294 1.00 97.81 245 LEU A O 1
ATOM 1956 N N . LEU A 1 246 ? 19.148 7.335 -18.382 1.00 97.44 246 LEU A N 1
ATOM 1957 C CA . LEU A 1 246 ? 18.720 8.735 -18.415 1.00 97.44 246 LEU A CA 1
ATOM 1958 C C . LEU A 1 246 ? 19.372 9.499 -19.570 1.00 97.44 246 LEU A C 1
ATOM 1960 O O . LEU A 1 246 ? 18.694 10.291 -20.211 1.00 97.44 246 LEU A O 1
ATOM 1964 N N . GLU A 1 247 ? 20.639 9.237 -19.887 1.00 96.12 247 GLU A N 1
ATOM 1965 C CA . GLU A 1 247 ? 21.313 9.808 -21.063 1.00 96.12 247 GLU A CA 1
ATOM 1966 C C . GLU A 1 247 ? 20.646 9.350 -22.363 1.00 96.12 247 GLU A C 1
ATOM 1968 O O . GLU A 1 247 ? 20.313 10.179 -23.211 1.00 96.12 247 GLU A O 1
ATOM 1973 N N . ILE A 1 248 ? 20.358 8.048 -22.480 1.00 95.75 248 ILE A N 1
ATOM 1974 C CA . ILE A 1 248 ? 19.690 7.479 -23.658 1.00 95.75 248 ILE A CA 1
ATOM 1975 C C . ILE A 1 248 ? 18.293 8.074 -23.848 1.00 95.75 248 ILE A C 1
ATOM 1977 O O . ILE A 1 248 ? 17.889 8.442 -24.948 1.00 95.75 248 ILE A O 1
ATOM 1981 N N . THR A 1 249 ? 17.550 8.185 -22.752 1.00 94.56 249 THR A N 1
ATOM 1982 C CA . THR A 1 249 ? 16.174 8.688 -22.767 1.00 94.56 249 THR A CA 1
ATOM 1983 C C . THR A 1 249 ? 16.103 10.208 -22.678 1.00 94.56 249 THR A C 1
ATOM 1985 O O . THR A 1 249 ? 15.022 10.771 -22.805 1.00 94.56 249 THR A O 1
ATOM 1988 N N . ARG A 1 250 ? 17.237 10.909 -22.551 1.00 95.25 250 ARG A N 1
ATOM 1989 C CA . ARG A 1 250 ? 17.318 12.363 -22.337 1.00 95.25 250 ARG A CA 1
ATOM 1990 C C . ARG A 1 250 ? 16.424 12.832 -21.177 1.00 95.25 250 ARG A C 1
ATOM 1992 O O . ARG A 1 250 ? 15.619 13.746 -21.348 1.00 95.25 250 ARG A O 1
ATOM 1999 N N . GLY A 1 251 ? 16.517 12.162 -20.031 1.00 94.62 251 GLY A N 1
ATOM 2000 C CA . GLY A 1 251 ? 15.642 12.389 -18.881 1.00 94.62 251 GLY A CA 1
ATOM 2001 C C . GLY A 1 251 ? 14.219 11.878 -19.131 1.00 94.62 251 GLY A C 1
ATOM 2002 O O . GLY A 1 251 ? 14.042 10.757 -19.605 1.00 94.62 251 GLY A O 1
ATOM 2003 N N . ARG A 1 252 ? 13.195 12.679 -18.798 1.00 94.31 252 ARG A N 1
ATOM 2004 C CA . ARG A 1 252 ? 11.761 12.332 -18.977 1.00 94.31 252 ARG A CA 1
ATOM 2005 C C . ARG A 1 252 ? 11.429 10.996 -18.321 1.00 94.31 252 ARG A C 1
ATOM 2007 O O . ARG A 1 252 ? 10.869 10.086 -18.947 1.00 94.31 252 ARG A O 1
ATOM 2014 N N . ALA A 1 253 ? 11.867 10.861 -17.072 1.00 95.00 253 ALA A N 1
ATOM 2015 C CA . ALA A 1 253 ? 11.965 9.575 -16.407 1.00 95.00 253 ALA A CA 1
ATOM 2016 C C . ALA A 1 253 ? 11.358 9.577 -15.008 1.00 95.00 253 ALA A C 1
ATOM 2018 O O . ALA A 1 253 ? 11.583 10.485 -14.210 1.00 95.00 253 ALA A O 1
ATOM 2019 N N . PHE A 1 254 ? 10.663 8.494 -14.677 1.00 94.88 254 PHE A N 1
ATOM 2020 C CA . PHE A 1 254 ? 10.344 8.149 -13.296 1.00 94.88 254 PHE A CA 1
ATOM 2021 C C . PHE A 1 254 ? 11.266 7.032 -12.830 1.00 94.88 254 PHE A C 1
ATOM 2023 O O . PHE A 1 254 ? 11.202 5.919 -13.355 1.00 94.88 254 PHE A O 1
ATOM 2030 N N . VAL A 1 255 ? 12.074 7.316 -11.813 1.00 96.12 255 VAL A N 1
ATOM 2031 C CA . VAL A 1 255 ? 12.920 6.338 -11.132 1.00 96.12 255 VAL A CA 1
ATOM 2032 C C . VAL A 1 255 ? 12.237 5.955 -9.826 1.00 96.12 255 VAL A C 1
ATOM 2034 O O . VAL A 1 255 ? 12.133 6.750 -8.891 1.00 96.12 255 VAL A O 1
ATOM 2037 N N . LEU A 1 256 ? 11.715 4.735 -9.791 1.00 94.50 256 LEU A N 1
ATOM 2038 C CA . LEU A 1 256 ? 10.936 4.215 -8.686 1.00 94.50 256 LEU A CA 1
ATOM 2039 C C . LEU A 1 256 ? 11.733 3.285 -7.800 1.00 94.50 256 LEU A C 1
ATOM 2041 O O . LEU A 1 256 ? 12.394 2.364 -8.283 1.00 94.50 256 LEU A O 1
ATOM 2045 N N . PHE A 1 257 ? 11.521 3.456 -6.505 1.00 93.50 257 PHE A N 1
ATOM 2046 C CA . PHE A 1 257 ? 12.188 2.682 -5.480 1.00 93.50 257 PHE A CA 1
ATOM 2047 C C . PHE A 1 257 ? 11.197 1.954 -4.583 1.00 93.50 257 PHE A C 1
ATOM 2049 O O . PHE A 1 257 ? 10.133 2.474 -4.244 1.00 93.50 257 PHE A O 1
ATOM 2056 N N . THR A 1 258 ? 11.583 0.774 -4.107 1.00 88.38 258 THR A N 1
ATOM 2057 C CA . THR A 1 258 ? 10.860 0.099 -3.015 1.00 88.38 258 THR A CA 1
ATOM 2058 C C . THR A 1 258 ? 11.299 0.588 -1.626 1.00 88.38 258 THR A C 1
ATOM 2060 O O . THR A 1 258 ? 10.769 0.128 -0.620 1.00 88.38 258 THR A O 1
ATOM 2063 N N . SER A 1 259 ? 12.286 1.493 -1.539 1.00 88.56 259 SER A N 1
ATOM 2064 C CA . SER A 1 259 ? 12.845 2.004 -0.278 1.00 88.56 259 SER A CA 1
ATOM 2065 C C . SER A 1 259 ? 13.263 3.473 -0.373 1.00 88.56 259 SER A C 1
ATOM 2067 O O . SER A 1 259 ? 13.984 3.867 -1.290 1.00 88.56 259 SER A O 1
ATOM 2069 N N . TYR A 1 260 ? 12.890 4.267 0.638 1.00 90.12 260 TYR A N 1
ATOM 2070 C CA . TYR A 1 260 ? 13.331 5.660 0.786 1.00 90.12 260 TYR A CA 1
ATOM 2071 C C . TYR A 1 260 ? 14.848 5.790 0.944 1.00 90.12 260 TYR A C 1
ATOM 2073 O O . TYR A 1 260 ? 15.441 6.724 0.409 1.00 90.12 260 TYR A O 1
ATOM 2081 N N . ALA A 1 261 ? 15.484 4.867 1.672 1.00 90.75 261 ALA A N 1
ATOM 2082 C CA . ALA A 1 261 ? 16.930 4.899 1.876 1.00 90.75 261 ALA A CA 1
ATOM 2083 C C . ALA A 1 261 ? 17.667 4.712 0.542 1.00 90.75 261 ALA A C 1
ATOM 2085 O O . ALA A 1 261 ? 18.568 5.481 0.218 1.00 90.75 261 ALA A O 1
ATOM 2086 N N . GLN A 1 262 ? 17.216 3.745 -0.264 1.00 92.94 262 GLN A N 1
ATOM 2087 C CA . GLN A 1 262 ? 17.786 3.467 -1.581 1.00 92.94 262 GLN A CA 1
ATOM 2088 C C . GLN A 1 262 ? 17.560 4.621 -2.566 1.00 92.94 262 GLN A C 1
ATOM 2090 O O . GLN A 1 262 ? 18.482 4.982 -3.298 1.00 92.94 262 GLN A O 1
ATOM 2095 N N . MET A 1 263 ? 16.357 5.206 -2.553 1.00 95.75 263 MET A N 1
ATOM 2096 C CA . MET A 1 263 ? 16.007 6.384 -3.346 1.00 95.75 263 MET A CA 1
ATOM 2097 C C . MET A 1 263 ? 16.951 7.552 -3.054 1.00 95.75 263 MET A C 1
ATOM 2099 O O . MET A 1 263 ? 17.519 8.123 -3.980 1.00 95.75 263 MET A O 1
ATOM 2103 N N . ARG A 1 264 ? 17.149 7.883 -1.771 1.00 95.56 264 ARG A N 1
ATOM 2104 C CA . ARG A 1 264 ? 18.028 8.983 -1.348 1.00 95.56 264 ARG A CA 1
ATOM 2105 C C . ARG A 1 264 ? 19.489 8.714 -1.698 1.00 95.56 264 ARG A C 1
ATOM 2107 O O . ARG A 1 264 ? 20.144 9.611 -2.210 1.00 95.56 264 ARG A O 1
ATOM 2114 N N . ASP A 1 265 ? 19.986 7.498 -1.467 1.00 95.38 265 ASP A N 1
ATOM 2115 C CA . ASP A 1 265 ? 21.364 7.110 -1.809 1.00 95.38 265 ASP A CA 1
ATOM 2116 C C . ASP A 1 265 ? 21.634 7.266 -3.315 1.00 95.38 265 ASP A C 1
ATOM 2118 O O . ASP A 1 265 ? 22.596 7.917 -3.713 1.00 95.38 265 ASP A O 1
ATOM 2122 N N . ILE A 1 266 ? 20.750 6.744 -4.172 1.00 96.69 266 ILE A N 1
ATOM 2123 C CA . ILE A 1 266 ? 20.920 6.849 -5.628 1.00 96.69 266 ILE A CA 1
ATOM 2124 C C . ILE A 1 266 ? 20.719 8.286 -6.124 1.00 96.69 266 ILE A C 1
ATOM 2126 O O . ILE A 1 266 ? 21.485 8.729 -6.974 1.00 96.69 266 ILE A O 1
ATOM 2130 N N . TYR A 1 267 ? 19.748 9.028 -5.583 1.00 97.62 267 TYR A N 1
ATOM 2131 C CA . TYR A 1 267 ? 19.561 10.445 -5.910 1.00 97.62 267 TYR A CA 1
ATOM 2132 C C . TYR A 1 267 ? 20.834 11.252 -5.633 1.00 97.62 267 TYR A C 1
ATOM 2134 O O . TYR A 1 267 ? 21.324 11.948 -6.515 1.00 97.62 267 TYR A O 1
ATOM 2142 N N . GLN A 1 268 ? 21.416 11.105 -4.438 1.00 96.62 268 GLN A N 1
ATOM 2143 C CA . GLN A 1 268 ? 22.634 11.826 -4.055 1.00 96.62 268 GLN A CA 1
ATOM 2144 C C . GLN A 1 268 ? 23.833 11.461 -4.935 1.00 96.62 268 GLN A C 1
ATOM 2146 O O . GLN A 1 268 ? 24.643 12.323 -5.249 1.00 96.62 268 GLN A O 1
ATOM 2151 N N . ARG A 1 269 ? 23.935 10.202 -5.376 1.00 96.19 269 ARG A N 1
ATOM 2152 C CA . ARG A 1 269 ? 24.990 9.755 -6.301 1.00 96.19 269 ARG A CA 1
ATOM 2153 C C . ARG A 1 269 ? 24.851 10.312 -7.711 1.00 96.19 269 ARG A C 1
ATOM 2155 O O . ARG A 1 269 ? 25.842 10.340 -8.424 1.00 96.19 269 ARG A O 1
ATOM 2162 N N . LEU A 1 270 ? 23.636 10.650 -8.132 1.00 97.19 270 LEU A N 1
ATOM 2163 C CA . LEU A 1 270 ? 23.365 11.180 -9.469 1.00 97.19 270 LEU A CA 1
ATOM 2164 C C . LEU A 1 270 ? 23.339 12.709 -9.499 1.00 97.19 270 LEU A C 1
ATOM 2166 O O . LEU A 1 270 ? 23.399 13.297 -10.576 1.00 97.19 270 LEU A O 1
ATOM 2170 N N . LEU A 1 271 ? 23.262 13.353 -8.336 1.00 94.88 271 LEU A N 1
ATOM 2171 C CA . LEU A 1 271 ? 23.256 14.802 -8.223 1.00 94.88 271 LEU A CA 1
ATOM 2172 C C . LEU A 1 271 ? 24.573 15.379 -8.769 1.00 94.88 271 LEU A C 1
ATOM 2174 O O . LEU A 1 271 ? 25.643 15.112 -8.232 1.00 94.88 271 LEU A O 1
ATOM 2178 N N . GLY A 1 272 ? 24.486 16.165 -9.844 1.00 92.44 272 GLY A N 1
ATOM 2179 C CA . GLY A 1 272 ? 25.653 16.719 -10.545 1.00 92.44 272 GLY A CA 1
ATOM 2180 C C . GLY A 1 272 ? 26.306 15.780 -11.569 1.00 92.44 272 GLY A C 1
ATOM 2181 O O . GLY A 1 272 ? 27.172 16.226 -12.313 1.00 92.44 272 GLY A O 1
ATOM 2182 N N . GLU A 1 273 ? 25.868 14.521 -11.656 1.00 94.75 273 GLU A N 1
ATOM 2183 C CA . GLU A 1 273 ? 26.331 13.535 -12.651 1.00 94.75 273 GLU A CA 1
ATOM 2184 C C . GLU A 1 273 ? 25.401 13.443 -13.874 1.00 94.75 273 GLU A C 1
ATOM 2186 O O . GLU A 1 273 ? 25.738 12.800 -14.868 1.00 94.75 273 GLU A O 1
ATOM 2191 N N . VAL A 1 274 ? 24.210 14.047 -13.800 1.00 94.56 274 VAL A N 1
ATOM 2192 C CA . VAL A 1 274 ? 23.251 14.155 -14.909 1.00 94.56 274 VAL A CA 1
ATOM 2193 C C . VAL A 1 274 ? 22.893 15.616 -15.171 1.00 94.56 274 VAL A C 1
ATOM 2195 O O . VAL A 1 274 ? 22.787 16.414 -14.244 1.00 94.56 274 VAL A O 1
ATOM 2198 N N . GLU A 1 275 ? 22.655 15.957 -16.437 1.00 95.00 275 GLU A N 1
ATOM 2199 C CA . GLU A 1 275 ? 22.301 17.322 -16.867 1.00 95.00 275 GLU A CA 1
ATOM 2200 C C . GLU A 1 275 ? 20.804 17.649 -16.694 1.00 95.00 275 GLU A C 1
ATOM 2202 O O . GLU A 1 275 ? 20.359 18.762 -16.974 1.00 95.00 275 GLU A O 1
ATOM 2207 N N . PHE A 1 276 ? 20.002 16.674 -16.263 1.00 96.56 276 PHE A N 1
ATOM 2208 C CA . PHE A 1 276 ? 18.547 16.790 -16.198 1.00 96.56 276 PHE A CA 1
ATOM 2209 C C . PHE A 1 276 ? 18.075 17.353 -14.853 1.00 96.56 276 PHE A C 1
ATOM 2211 O O . PHE A 1 276 ? 18.624 16.975 -13.818 1.00 96.56 276 PHE A O 1
ATOM 2218 N N . PRO A 1 277 ? 17.009 18.175 -14.825 1.00 96.62 277 PRO A N 1
ATOM 2219 C CA . PRO A 1 277 ? 16.363 18.569 -13.577 1.00 96.62 277 PRO A CA 1
ATOM 2220 C C . PRO A 1 277 ? 15.878 17.341 -12.801 1.00 96.62 277 PRO A C 1
ATOM 2222 O O . PRO A 1 277 ? 15.175 16.494 -13.357 1.00 96.62 277 PRO A O 1
ATOM 2225 N N . MET A 1 278 ? 16.233 17.250 -11.520 1.00 97.56 278 MET A N 1
ATOM 2226 C CA . MET A 1 278 ? 15.880 16.120 -10.662 1.00 97.56 278 MET A CA 1
ATOM 2227 C C . MET A 1 278 ? 14.918 16.564 -9.562 1.00 97.56 278 MET A C 1
ATOM 2229 O O . MET A 1 278 ? 15.165 17.551 -8.876 1.00 97.56 278 MET A O 1
ATOM 2233 N N . LEU A 1 279 ? 13.852 15.793 -9.367 1.00 96.69 279 LEU A N 1
ATOM 2234 C CA . LEU A 1 279 ? 12.888 15.960 -8.284 1.00 96.69 279 LEU A CA 1
ATOM 2235 C C . LEU A 1 279 ? 12.963 14.762 -7.346 1.00 96.69 279 LEU A C 1
ATOM 2237 O O . LEU A 1 279 ? 13.062 13.619 -7.801 1.00 96.69 279 LEU A O 1
ATOM 2241 N N . LEU A 1 280 ? 12.867 15.008 -6.042 1.00 96.50 280 LEU A N 1
ATOM 2242 C CA . LEU A 1 280 ? 12.920 13.969 -5.021 1.00 96.50 280 LEU A CA 1
ATOM 2243 C C . LEU A 1 280 ? 11.637 13.952 -4.191 1.00 96.50 280 LEU A C 1
ATOM 2245 O O . LEU A 1 280 ? 11.205 14.959 -3.627 1.00 96.50 280 LEU A O 1
ATOM 2249 N N . GLN A 1 281 ? 11.036 12.770 -4.055 1.00 93.12 281 GLN A N 1
ATOM 2250 C CA . GLN A 1 281 ? 9.929 12.589 -3.130 1.00 93.12 281 GLN A CA 1
ATOM 2251 C C . GLN A 1 281 ? 10.362 12.909 -1.692 1.00 93.12 281 GLN A C 1
ATOM 2253 O O . GLN A 1 281 ? 11.265 12.281 -1.134 1.00 93.12 281 GLN A O 1
ATOM 2258 N N . GLY A 1 282 ? 9.615 13.819 -1.068 1.00 89.50 282 GLY A N 1
ATOM 2259 C CA . GLY A 1 282 ? 9.867 14.317 0.282 1.00 89.50 282 GLY A CA 1
ATOM 2260 C C . GLY A 1 282 ? 10.144 15.818 0.315 1.00 89.50 282 GLY A C 1
ATOM 2261 O O . GLY A 1 282 ? 9.891 16.429 1.349 1.00 89.50 282 GLY A O 1
ATOM 2262 N N . ASP A 1 283 ? 10.567 16.403 -0.808 1.00 91.12 283 ASP A N 1
ATOM 2263 C CA . ASP A 1 283 ? 10.886 17.834 -0.890 1.00 91.12 283 ASP A CA 1
ATOM 2264 C C . ASP A 1 283 ? 9.628 18.703 -1.040 1.00 91.12 283 ASP A C 1
ATOM 2266 O O . ASP A 1 283 ? 9.563 19.812 -0.513 1.00 91.12 283 ASP A O 1
ATOM 2270 N N . ALA A 1 284 ? 8.587 18.175 -1.692 1.00 90.88 284 ALA A N 1
ATOM 2271 C CA . ALA A 1 284 ? 7.288 18.827 -1.839 1.00 90.88 284 ALA A CA 1
ATOM 2272 C C . ALA A 1 284 ? 6.127 17.806 -1.813 1.00 90.88 284 ALA A C 1
ATOM 2274 O O . ALA A 1 284 ? 6.352 16.594 -1.942 1.00 90.88 284 ALA A O 1
ATOM 2275 N N . PRO A 1 285 ? 4.867 18.257 -1.629 1.00 90.12 285 PRO A N 1
ATOM 2276 C CA . PRO A 1 285 ? 3.690 17.394 -1.734 1.00 90.12 285 PRO A CA 1
ATOM 2277 C C . PRO A 1 285 ? 3.599 16.681 -3.092 1.00 90.12 285 PRO A C 1
ATOM 2279 O O . PRO A 1 285 ? 4.016 17.220 -4.115 1.00 90.12 285 PRO A O 1
ATOM 2282 N N . LYS A 1 286 ? 2.982 15.489 -3.122 1.00 88.88 286 LYS A N 1
ATOM 2283 C CA . LYS A 1 286 ? 2.862 14.656 -4.339 1.00 88.88 286 LYS A CA 1
ATOM 2284 C C . LYS A 1 286 ? 2.287 15.419 -5.536 1.00 88.88 286 LYS A C 1
ATOM 2286 O O . LYS A 1 286 ? 2.824 15.303 -6.630 1.00 88.88 286 LYS A O 1
ATOM 2291 N N . SER A 1 287 ? 1.216 16.189 -5.338 1.00 89.62 287 SER A N 1
ATOM 2292 C CA . SER A 1 287 ? 0.586 16.971 -6.410 1.00 89.62 287 SER A CA 1
ATOM 2293 C C . SER A 1 287 ? 1.534 18.016 -7.000 1.00 89.62 287 SER A C 1
ATOM 2295 O O . SER A 1 287 ? 1.634 18.101 -8.219 1.00 89.62 287 SER A O 1
ATOM 2297 N N . ALA A 1 288 ? 2.272 18.733 -6.149 1.00 91.69 288 ALA A N 1
ATOM 2298 C CA . ALA A 1 288 ? 3.234 19.750 -6.565 1.00 91.69 288 ALA A CA 1
ATOM 2299 C C . ALA A 1 288 ? 4.410 19.139 -7.341 1.00 91.69 288 ALA A C 1
ATOM 2301 O O . ALA A 1 288 ? 4.744 19.630 -8.410 1.00 91.69 288 ALA A O 1
ATOM 2302 N N . LEU A 1 289 ? 4.974 18.017 -6.871 1.00 92.69 289 LEU A N 1
ATOM 2303 C CA . LEU A 1 289 ? 6.056 17.319 -7.584 1.00 92.69 289 LEU A CA 1
ATOM 2304 C C . LEU A 1 289 ? 5.621 16.833 -8.974 1.00 92.69 289 LEU A C 1
ATOM 2306 O O . LEU A 1 289 ? 6.395 16.884 -9.925 1.00 92.69 289 LEU A O 1
ATOM 2310 N N . LEU A 1 290 ? 4.383 16.348 -9.106 1.00 90.56 290 LEU A N 1
ATOM 2311 C CA . LEU A 1 290 ? 3.847 15.913 -10.398 1.00 90.56 290 LEU A CA 1
ATOM 2312 C C . LEU A 1 290 ? 3.572 17.087 -11.336 1.00 90.56 290 LEU A C 1
ATOM 2314 O O . LEU A 1 290 ? 3.780 16.965 -12.540 1.00 90.56 290 LEU A O 1
ATOM 2318 N N . GLU A 1 291 ? 3.090 18.204 -10.803 1.00 90.75 291 GLU A N 1
ATOM 2319 C CA . GLU A 1 291 ? 2.904 19.432 -11.569 1.00 90.75 291 GLU A CA 1
ATOM 2320 C C . GLU A 1 291 ? 4.247 19.980 -12.063 1.00 90.75 291 GLU A C 1
ATOM 2322 O O . GLU 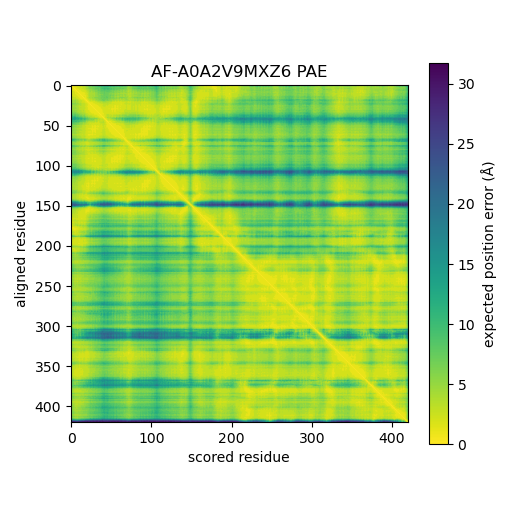A 1 291 ? 4.407 20.218 -13.259 1.00 90.75 291 GLU A O 1
ATOM 2327 N N . GLU A 1 292 ? 5.243 20.066 -11.183 1.00 93.06 292 GLU A N 1
ATOM 2328 C CA . GLU A 1 292 ? 6.598 20.498 -11.522 1.00 93.06 292 GLU A CA 1
ATOM 2329 C C . GLU A 1 292 ? 7.244 19.587 -12.572 1.00 93.06 292 GLU A C 1
ATOM 2331 O O . GLU A 1 292 ? 7.808 20.081 -13.548 1.00 93.06 292 GLU A O 1
ATOM 2336 N N . PHE A 1 293 ? 7.085 18.264 -12.445 1.00 93.12 293 PHE A N 1
ATOM 2337 C CA . PHE A 1 293 ? 7.555 17.309 -13.450 1.00 93.12 293 PHE A CA 1
ATOM 2338 C C . PHE A 1 293 ? 6.920 17.552 -14.826 1.00 93.12 293 PHE A C 1
ATOM 2340 O O . PHE A 1 293 ? 7.607 17.490 -15.840 1.00 93.12 293 PHE A O 1
ATOM 2347 N N . ARG A 1 294 ? 5.610 17.838 -14.884 1.00 90.00 294 ARG A N 1
ATOM 2348 C CA . ARG A 1 294 ? 4.903 18.103 -16.153 1.00 90.00 294 ARG A CA 1
ATOM 2349 C C . ARG A 1 294 ? 5.361 19.402 -16.815 1.00 90.00 294 ARG A C 1
ATOM 2351 O O . ARG A 1 294 ? 5.388 19.476 -18.043 1.00 90.00 294 ARG A O 1
ATOM 2358 N N . LEU A 1 295 ? 5.672 20.420 -16.013 1.00 91.75 295 LEU A N 1
ATOM 2359 C CA . LEU A 1 295 ? 6.076 21.744 -16.490 1.00 91.75 295 LEU A CA 1
ATOM 2360 C C . LEU A 1 295 ? 7.565 21.817 -16.851 1.00 91.75 295 LEU A C 1
ATOM 2362 O O . LEU A 1 295 ? 7.951 22.668 -17.649 1.00 91.75 295 LEU A O 1
ATOM 2366 N N . THR A 1 296 ? 8.390 20.928 -16.296 1.00 93.75 296 THR A N 1
ATOM 2367 C CA . THR A 1 296 ? 9.847 20.956 -16.454 1.00 93.75 296 THR A CA 1
ATOM 2368 C C . THR A 1 296 ? 10.303 19.997 -17.558 1.00 93.75 296 THR A C 1
ATOM 2370 O O . THR A 1 296 ? 10.198 18.780 -17.399 1.00 93.75 296 THR A O 1
ATOM 2373 N N . PRO A 1 297 ? 10.858 20.494 -18.678 1.00 93.00 297 PRO A N 1
ATOM 2374 C CA . PRO A 1 297 ? 11.358 19.633 -19.745 1.00 93.00 297 PRO A CA 1
ATOM 2375 C C . PRO A 1 297 ? 12.478 18.706 -19.268 1.00 93.00 297 PRO A C 1
ATOM 2377 O O . PRO A 1 297 ? 13.349 19.105 -18.496 1.00 93.00 297 PRO A O 1
ATOM 2380 N N . ASN A 1 298 ? 12.489 17.475 -19.782 1.00 95.19 298 ASN A N 1
ATOM 2381 C CA . ASN A 1 298 ? 13.517 16.467 -19.497 1.00 95.19 298 ASN A CA 1
ATOM 2382 C C . ASN A 1 298 ? 13.667 16.083 -18.018 1.00 95.19 298 ASN A C 1
ATOM 2384 O O . ASN A 1 298 ? 14.648 15.443 -17.653 1.00 95.19 298 ASN A O 1
ATOM 2388 N N . CYS A 1 299 ? 12.687 16.413 -17.179 1.00 96.00 299 CYS A N 1
ATOM 2389 C CA . CYS A 1 299 ? 12.750 16.181 -15.744 1.00 96.00 299 CYS A CA 1
ATOM 2390 C C . CYS A 1 299 ? 12.854 14.687 -15.380 1.00 96.00 299 CYS A C 1
ATOM 2392 O O . CYS A 1 299 ? 12.391 13.802 -16.110 1.00 96.00 299 CYS A O 1
ATOM 2394 N N . VAL A 1 300 ? 13.467 14.408 -14.230 1.00 97.12 300 VAL A N 1
ATOM 2395 C CA . VAL A 1 300 ? 13.592 13.075 -13.640 1.00 97.12 300 VAL A CA 1
ATOM 2396 C C . VAL A 1 300 ? 13.030 13.089 -12.225 1.00 97.12 300 VAL A C 1
ATOM 2398 O O . VAL A 1 300 ? 13.530 13.800 -11.358 1.00 97.12 300 VAL A O 1
ATOM 2401 N N . LEU A 1 301 ? 12.016 12.266 -11.966 1.00 95.62 301 LEU A N 1
ATOM 2402 C CA . LEU A 1 301 ? 11.404 12.135 -10.645 1.00 95.62 301 LEU A CA 1
ATOM 2403 C C . LEU A 1 301 ? 11.891 10.864 -9.944 1.00 95.62 301 LEU A C 1
ATOM 2405 O O . LEU A 1 301 ? 11.684 9.755 -10.439 1.00 95.62 301 LEU A O 1
ATOM 2409 N N . PHE A 1 302 ? 12.476 11.031 -8.761 1.00 97.19 302 PHE A N 1
ATOM 2410 C CA . PHE A 1 302 ? 12.869 9.961 -7.849 1.00 97.19 302 PHE A CA 1
ATOM 2411 C C . PHE A 1 302 ? 11.784 9.787 -6.788 1.00 97.19 302 PHE A C 1
ATOM 2413 O O . PHE A 1 302 ? 11.562 10.677 -5.965 1.00 97.19 302 PHE A O 1
ATOM 2420 N N . ALA A 1 303 ? 11.094 8.647 -6.807 1.00 94.00 303 ALA A N 1
ATOM 2421 C CA . ALA A 1 303 ? 9.951 8.406 -5.932 1.00 94.00 303 ALA A CA 1
ATOM 2422 C C . ALA A 1 303 ? 9.821 6.941 -5.492 1.00 94.00 303 ALA A C 1
ATOM 2424 O O . ALA A 1 303 ? 10.388 6.030 -6.083 1.00 94.00 303 ALA A O 1
ATOM 2425 N N . THR A 1 304 ? 9.045 6.695 -4.444 1.00 90.81 304 THR A N 1
ATOM 2426 C CA . THR A 1 304 ? 8.729 5.360 -3.917 1.00 90.81 304 THR A CA 1
ATOM 2427 C C . THR A 1 304 ? 7.407 4.812 -4.475 1.00 90.81 304 THR A C 1
ATOM 2429 O O . THR A 1 304 ? 6.776 5.435 -5.335 1.00 90.81 304 THR A O 1
ATOM 2432 N N . SER A 1 305 ? 6.969 3.642 -3.986 1.00 74.12 305 SER A N 1
ATOM 2433 C CA . SER A 1 305 ? 5.710 2.956 -4.347 1.00 74.12 305 SER A CA 1
ATOM 2434 C C . SER A 1 305 ? 4.471 3.859 -4.398 1.00 74.12 305 SER A C 1
ATOM 2436 O O . SER A 1 305 ? 3.604 3.669 -5.245 1.00 74.12 305 SER A O 1
ATOM 2438 N N . SER A 1 306 ? 4.404 4.914 -3.583 1.00 75.06 306 SER A N 1
ATOM 2439 C CA . SER A 1 306 ? 3.254 5.830 -3.553 1.00 75.06 306 SER A CA 1
ATOM 2440 C C . SER A 1 306 ? 3.039 6.637 -4.844 1.00 75.06 306 SER A C 1
ATOM 2442 O O . SER A 1 306 ? 1.986 7.252 -5.018 1.00 75.06 306 SER A O 1
ATOM 2444 N N . PHE A 1 307 ? 4.027 6.688 -5.740 1.00 80.50 307 PHE A N 1
ATOM 2445 C CA . PHE A 1 307 ? 3.926 7.329 -7.060 1.00 80.50 307 PHE A CA 1
ATOM 2446 C C . PHE A 1 307 ? 3.590 6.344 -8.189 1.00 80.50 307 PHE A C 1
ATOM 2448 O O . PHE A 1 307 ? 3.582 6.722 -9.358 1.00 80.50 307 PHE A O 1
ATOM 2455 N N . TRP A 1 308 ? 3.323 5.078 -7.863 1.00 73.62 308 TRP A N 1
ATOM 2456 C CA . TRP A 1 308 ? 3.029 4.051 -8.860 1.00 73.62 308 TRP A CA 1
ATOM 2457 C C . TRP A 1 308 ? 1.577 4.113 -9.336 1.00 73.62 308 TRP A C 1
ATOM 2459 O O . TRP A 1 308 ? 1.313 3.752 -10.475 1.00 73.62 308 TRP A O 1
ATOM 2469 N N . GLN A 1 309 ? 0.672 4.631 -8.502 1.00 69.00 309 GLN A N 1
ATOM 2470 C CA . GLN A 1 309 ? -0.757 4.775 -8.788 1.00 69.00 309 GLN A CA 1
ATOM 2471 C C . GLN A 1 309 ? -1.187 6.250 -8.858 1.00 69.00 309 GLN A C 1
ATOM 2473 O O . GLN A 1 309 ? -0.618 7.129 -8.185 1.00 69.00 309 GLN A O 1
ATOM 2478 N N . GLY A 1 310 ? -2.224 6.512 -9.662 1.00 64.06 310 GLY A N 1
ATOM 2479 C CA . GLY A 1 310 ? -2.896 7.814 -9.742 1.00 64.06 310 GLY A CA 1
ATOM 2480 C C . GLY A 1 310 ? -2.037 8.939 -10.324 1.00 64.06 310 GLY A C 1
ATOM 2481 O O . GLY A 1 310 ? -2.199 10.097 -9.946 1.00 64.06 310 GLY A O 1
ATOM 2482 N N . VAL A 1 311 ? -1.080 8.607 -11.196 1.00 69.62 311 VAL A N 1
ATOM 2483 C CA . VAL A 1 311 ? -0.259 9.591 -11.908 1.00 69.62 311 VAL A CA 1
ATOM 2484 C C . VAL A 1 311 ? -0.618 9.557 -13.384 1.00 69.62 311 VAL A C 1
ATOM 2486 O O . VAL A 1 311 ? -0.446 8.521 -14.022 1.00 69.62 311 VAL A O 1
ATOM 2489 N N . ASP A 1 312 ? -1.059 10.691 -13.926 1.00 69.62 312 ASP A N 1
ATOM 2490 C CA . ASP A 1 312 ? -1.248 10.895 -15.365 1.00 69.62 312 ASP A CA 1
ATOM 2491 C C . ASP A 1 312 ? -0.264 11.956 -15.883 1.00 69.62 312 ASP A C 1
ATOM 2493 O O . ASP A 1 312 ? -0.274 13.104 -15.434 1.00 69.62 312 ASP A O 1
ATOM 2497 N N . VAL A 1 313 ? 0.640 11.561 -16.777 1.00 70.88 313 VAL A N 1
ATOM 2498 C CA . VAL A 1 313 ? 1.622 12.436 -17.438 1.00 70.88 313 VAL A CA 1
ATOM 2499 C C . VAL A 1 313 ? 1.623 12.072 -18.914 1.00 70.88 313 VAL A C 1
ATOM 2501 O O . VAL A 1 313 ? 2.346 11.172 -19.332 1.00 70.88 313 VAL A O 1
ATOM 2504 N N . GLN A 1 314 ? 0.740 12.705 -19.677 1.00 67.56 314 GLN A N 1
ATOM 2505 C CA . GLN A 1 314 ? 0.546 12.387 -21.088 1.00 67.56 314 GLN A CA 1
ATOM 2506 C C . GLN A 1 314 ? 1.683 12.931 -21.961 1.00 67.56 314 GLN A C 1
ATOM 2508 O O . GLN A 1 314 ? 2.260 13.983 -21.674 1.00 67.56 314 GLN A O 1
ATOM 2513 N N . GLY A 1 315 ? 1.950 12.226 -23.062 1.00 67.88 315 GLY A N 1
ATOM 2514 C CA . GLY A 1 315 ? 2.887 12.645 -24.099 1.00 67.88 315 GLY A CA 1
ATOM 2515 C C . GLY A 1 315 ? 4.355 12.401 -23.754 1.00 67.88 315 GLY A C 1
ATOM 2516 O O . GLY A 1 315 ? 4.704 11.588 -22.901 1.00 67.88 315 GLY A O 1
ATOM 2517 N N . GLU A 1 316 ? 5.238 13.127 -24.440 1.00 71.75 316 GLU A N 1
ATOM 2518 C CA . GLU A 1 316 ? 6.682 12.855 -24.443 1.00 71.75 316 GLU A CA 1
ATOM 2519 C C . GLU A 1 316 ? 7.370 13.066 -23.088 1.00 71.75 316 GLU A C 1
ATOM 2521 O O . GLU A 1 316 ? 8.477 12.565 -22.890 1.00 71.75 316 GLU A O 1
ATOM 2526 N N . GLN A 1 317 ? 6.718 13.760 -22.146 1.00 83.06 317 GLN A N 1
ATOM 2527 C CA . GLN A 1 317 ? 7.268 14.099 -20.828 1.00 83.06 317 GLN A CA 1
ATOM 2528 C C . GLN A 1 317 ? 7.607 12.879 -19.962 1.00 83.06 317 GLN A C 1
ATOM 2530 O O . GLN A 1 317 ? 8.443 12.986 -19.066 1.00 83.06 317 GLN A O 1
ATOM 2535 N N . LEU A 1 318 ? 7.007 11.714 -20.228 1.00 89.75 318 LEU A N 1
ATOM 2536 C CA . LEU A 1 318 ? 7.381 10.456 -19.585 1.00 89.75 318 LEU A CA 1
ATOM 2537 C C . LEU A 1 318 ? 7.702 9.395 -20.640 1.00 89.75 318 LEU A C 1
ATOM 2539 O O . LEU A 1 318 ? 6.823 8.695 -21.126 1.00 89.75 318 LEU A O 1
ATOM 2543 N N . SER A 1 319 ? 8.989 9.245 -20.949 1.00 91.81 319 SER A N 1
ATOM 2544 C CA . SER A 1 319 ? 9.491 8.256 -21.918 1.00 91.81 319 SER A CA 1
ATOM 2545 C C . SER A 1 319 ? 10.300 7.129 -21.271 1.00 91.81 319 SER A C 1
ATOM 2547 O O . SER A 1 319 ? 10.694 6.175 -21.942 1.00 91.81 319 SER A O 1
ATOM 2549 N N . CYS A 1 320 ? 10.535 7.207 -19.960 1.00 94.81 320 CYS A N 1
ATOM 2550 C CA . CYS A 1 320 ? 11.328 6.233 -19.227 1.00 94.81 320 CYS A CA 1
ATOM 2551 C C . CYS A 1 320 ? 10.730 5.934 -17.850 1.00 94.81 320 CYS A C 1
ATOM 2553 O O . CYS A 1 320 ? 10.404 6.822 -17.063 1.00 94.81 320 CYS A O 1
ATOM 2555 N N . VAL A 1 321 ? 10.608 4.654 -17.531 1.00 94.94 321 VAL A N 1
ATOM 2556 C CA . VAL A 1 321 ? 10.218 4.172 -16.212 1.00 94.94 321 VAL A CA 1
ATOM 2557 C C . VAL A 1 321 ? 11.258 3.176 -15.754 1.00 94.94 321 VAL A C 1
ATOM 2559 O O . VAL A 1 321 ? 11.397 2.104 -16.334 1.00 94.94 321 VAL A O 1
ATOM 2562 N N . ILE A 1 322 ? 11.961 3.523 -14.685 1.00 96.31 322 ILE A N 1
ATOM 2563 C CA . ILE A 1 322 ? 12.962 2.670 -14.063 1.00 96.31 322 ILE A CA 1
ATOM 2564 C C . ILE A 1 322 ? 12.418 2.203 -12.718 1.00 96.31 322 ILE A C 1
ATOM 2566 O O . ILE A 1 322 ? 11.935 3.010 -11.932 1.00 96.31 322 ILE A O 1
ATOM 2570 N N . ILE A 1 323 ? 12.493 0.906 -12.453 1.00 95.44 323 ILE A N 1
ATOM 2571 C CA . ILE A 1 323 ? 12.150 0.292 -11.173 1.00 95.44 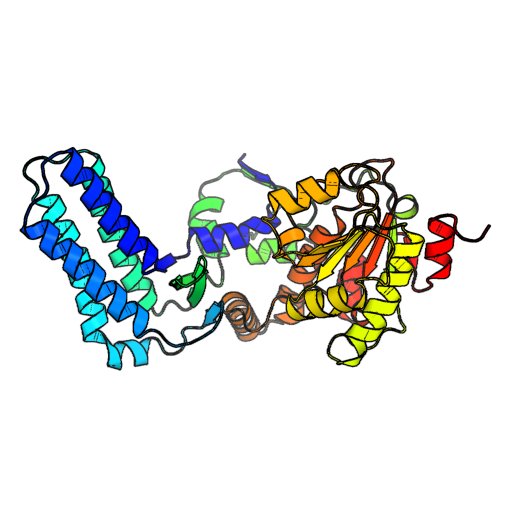323 ILE A CA 1
ATOM 2572 C C . ILE A 1 323 ? 13.402 -0.404 -10.656 1.00 95.44 323 ILE A C 1
ATOM 2574 O O . ILE A 1 323 ? 13.980 -1.249 -11.344 1.00 95.44 323 ILE A O 1
ATOM 2578 N N . ASP A 1 324 ? 13.844 -0.037 -9.456 1.00 94.56 324 ASP A N 1
ATOM 2579 C CA . ASP A 1 324 ? 15.078 -0.574 -8.886 1.00 94.56 324 ASP A CA 1
ATOM 2580 C C . ASP A 1 324 ? 14.952 -2.065 -8.528 1.00 94.56 324 ASP A C 1
ATOM 2582 O O . ASP A 1 324 ? 15.874 -2.847 -8.756 1.00 94.56 324 ASP A O 1
ATOM 2586 N N . ARG A 1 325 ? 13.808 -2.466 -7.971 1.00 94.50 325 ARG A N 1
ATOM 2587 C CA . ARG A 1 325 ? 13.586 -3.782 -7.367 1.00 94.50 325 ARG A CA 1
ATOM 2588 C C . ARG A 1 325 ? 12.188 -4.302 -7.653 1.00 94.50 325 ARG A C 1
ATOM 2590 O O . ARG A 1 325 ? 11.235 -3.538 -7.779 1.00 94.50 325 ARG A O 1
ATOM 2597 N N . LEU A 1 326 ? 12.047 -5.626 -7.684 1.00 94.62 326 LEU A N 1
ATOM 2598 C CA . LEU A 1 326 ? 10.729 -6.255 -7.691 1.00 94.62 326 LEU A CA 1
ATOM 2599 C C . LEU A 1 326 ? 9.921 -5.801 -6.457 1.00 94.62 326 LEU A C 1
ATOM 2601 O O . LEU A 1 326 ? 10.432 -5.922 -5.337 1.00 94.62 326 LEU A O 1
ATOM 2605 N N . PRO A 1 327 ? 8.679 -5.312 -6.639 1.00 92.56 327 PRO A N 1
ATOM 2606 C CA . PRO A 1 327 ? 7.883 -4.670 -5.592 1.00 92.56 327 PRO A CA 1
ATOM 2607 C C . PRO A 1 327 ? 7.180 -5.689 -4.694 1.00 92.56 327 PRO A C 1
ATOM 2609 O O . PRO A 1 327 ? 5.958 -5.713 -4.581 1.00 92.56 327 PRO A O 1
ATOM 2612 N N . PHE A 1 328 ? 7.951 -6.569 -4.063 1.00 92.75 328 PHE A N 1
ATOM 2613 C CA . PHE A 1 328 ? 7.404 -7.431 -3.025 1.00 92.75 328 PHE A CA 1
ATOM 2614 C C . PHE A 1 328 ? 6.977 -6.592 -1.820 1.00 92.75 328 PHE A C 1
ATOM 2616 O O . PHE A 1 328 ? 7.693 -5.676 -1.406 1.00 92.75 328 PHE A O 1
ATOM 2623 N N . ALA A 1 329 ? 5.815 -6.927 -1.260 1.00 88.38 329 ALA A N 1
ATOM 2624 C CA . ALA A 1 329 ? 5.333 -6.319 -0.031 1.00 88.38 329 ALA A CA 1
ATOM 2625 C C . ALA A 1 329 ? 6.338 -6.541 1.110 1.00 88.38 329 ALA A C 1
ATOM 2627 O O . ALA A 1 329 ? 7.045 -7.551 1.150 1.00 88.38 329 ALA A O 1
ATOM 2628 N N . VAL A 1 330 ? 6.415 -5.582 2.033 1.00 87.19 330 VAL A N 1
ATOM 2629 C CA . VAL A 1 330 ? 7.356 -5.646 3.153 1.00 87.19 330 VAL A CA 1
ATOM 2630 C C . VAL A 1 330 ? 6.902 -6.750 4.115 1.00 87.19 330 VAL A C 1
ATOM 2632 O O . VAL A 1 330 ? 5.804 -6.641 4.654 1.00 87.19 330 VAL A O 1
ATOM 2635 N N . PRO A 1 331 ? 7.714 -7.791 4.383 1.00 85.69 331 PRO A N 1
ATOM 2636 C CA . PRO A 1 331 ? 7.282 -8.907 5.228 1.00 85.69 331 PRO A CA 1
ATOM 2637 C C . PRO A 1 331 ? 7.013 -8.525 6.686 1.00 85.69 331 PRO A C 1
ATOM 2639 O O . PRO A 1 331 ? 6.282 -9.228 7.367 1.00 85.69 331 PRO A O 1
ATOM 2642 N N . SER A 1 332 ? 7.611 -7.430 7.168 1.00 87.69 332 SER A N 1
ATOM 2643 C CA . SER A 1 332 ? 7.364 -6.896 8.512 1.00 87.69 332 SER A CA 1
ATOM 2644 C C . SER A 1 332 ? 6.084 -6.066 8.609 1.00 87.69 332 SER A C 1
ATOM 2646 O O . SER A 1 332 ? 5.732 -5.638 9.704 1.00 87.69 332 SER A O 1
ATOM 2648 N N . ASP A 1 333 ? 5.406 -5.789 7.488 1.00 92.50 333 ASP A N 1
ATOM 2649 C CA . ASP A 1 333 ? 4.090 -5.165 7.541 1.00 92.50 333 ASP A CA 1
ATOM 2650 C C . ASP A 1 333 ? 3.107 -6.137 8.217 1.00 92.50 333 ASP A C 1
ATOM 2652 O O . ASP A 1 333 ? 3.016 -7.295 7.802 1.00 92.50 333 ASP A O 1
ATOM 2656 N N . PRO A 1 334 ? 2.373 -5.701 9.252 1.00 93.69 334 PRO A N 1
ATOM 2657 C CA . PRO A 1 334 ? 1.580 -6.603 10.083 1.00 93.69 334 PRO A CA 1
ATOM 2658 C C . PRO A 1 334 ? 0.462 -7.305 9.305 1.00 93.69 334 PRO A C 1
ATOM 2660 O O . PRO A 1 334 ? 0.195 -8.483 9.538 1.00 93.69 334 PRO A O 1
ATOM 2663 N N . VAL A 1 335 ? -0.171 -6.612 8.352 1.00 92.88 335 VAL A N 1
ATOM 2664 C CA . VAL A 1 335 ? -1.260 -7.187 7.550 1.00 92.88 335 VAL A CA 1
ATOM 2665 C C . VAL A 1 335 ? -0.697 -8.210 6.566 1.00 92.88 335 VAL A C 1
ATOM 2667 O O . VAL A 1 335 ? -1.239 -9.306 6.428 1.00 92.88 335 VAL A O 1
ATOM 2670 N N . VAL A 1 336 ? 0.429 -7.888 5.923 1.00 94.19 336 VAL A N 1
ATOM 2671 C CA . VAL A 1 336 ? 1.149 -8.814 5.033 1.00 94.19 336 VAL A CA 1
ATOM 2672 C C . VAL A 1 336 ? 1.593 -10.061 5.797 1.00 94.19 336 VAL A C 1
ATOM 2674 O O . VAL A 1 336 ? 1.330 -11.171 5.337 1.00 94.19 336 VAL A O 1
ATOM 2677 N N . ALA A 1 337 ? 2.224 -9.892 6.961 1.00 94.94 337 ALA A N 1
ATOM 2678 C CA . ALA A 1 337 ? 2.708 -10.987 7.796 1.00 94.94 337 ALA A CA 1
ATOM 2679 C C . ALA A 1 337 ? 1.572 -11.926 8.219 1.00 94.94 337 ALA A C 1
ATOM 2681 O O . ALA A 1 337 ? 1.703 -13.146 8.120 1.00 94.94 337 ALA A O 1
ATOM 2682 N N . ALA A 1 338 ? 0.434 -11.369 8.635 1.00 94.25 338 ALA A N 1
ATOM 2683 C CA . ALA A 1 338 ? -0.718 -12.161 9.037 1.00 94.25 338 ALA A CA 1
ATOM 2684 C C . ALA A 1 338 ? -1.368 -12.907 7.866 1.00 94.25 338 ALA A C 1
ATOM 2686 O O . ALA A 1 338 ? -1.685 -14.085 8.007 1.00 94.25 338 ALA A O 1
ATOM 2687 N N . ARG A 1 339 ? -1.507 -12.270 6.693 1.00 94.56 339 ARG A N 1
ATOM 2688 C CA . ARG A 1 339 ? -1.995 -12.934 5.469 1.00 94.56 339 ARG A CA 1
ATOM 2689 C C . ARG A 1 339 ? -1.080 -14.085 5.055 1.00 94.56 339 ARG A C 1
ATOM 2691 O O . ARG A 1 339 ? -1.568 -15.158 4.721 1.00 94.56 339 ARG A O 1
ATOM 2698 N N . VAL A 1 340 ? 0.237 -13.881 5.121 1.00 95.44 340 VAL A N 1
ATOM 2699 C CA . VAL A 1 340 ? 1.230 -14.934 4.864 1.00 95.44 340 VAL A CA 1
ATOM 2700 C C . VAL A 1 340 ? 1.052 -16.092 5.846 1.00 95.44 340 VAL A C 1
ATOM 2702 O O . VAL A 1 340 ? 0.890 -17.231 5.419 1.00 95.44 340 VAL A O 1
ATOM 2705 N N . LYS A 1 341 ? 0.995 -15.794 7.149 1.00 94.50 341 LYS A N 1
ATOM 2706 C CA . LYS A 1 341 ? 0.814 -16.797 8.204 1.00 94.50 341 LYS A CA 1
ATOM 2707 C C . LYS A 1 341 ? -0.488 -17.587 8.046 1.00 94.50 341 LYS A C 1
ATOM 2709 O O . LYS A 1 341 ? -0.470 -18.794 8.251 1.00 94.50 341 LYS A O 1
ATOM 2714 N N . ALA A 1 342 ? -1.589 -16.928 7.686 1.00 94.00 342 ALA A N 1
ATOM 2715 C CA . ALA A 1 342 ? -2.882 -17.577 7.480 1.00 94.00 342 ALA A CA 1
ATOM 2716 C C . ALA A 1 342 ? -2.844 -18.563 6.303 1.00 94.00 342 ALA A C 1
ATOM 2718 O O . ALA A 1 342 ? -3.210 -19.722 6.466 1.00 94.00 342 ALA A O 1
ATOM 2719 N N . ILE A 1 343 ? -2.305 -18.140 5.155 1.00 94.00 343 ILE A N 1
ATOM 2720 C CA . ILE A 1 343 ? -2.184 -19.002 3.969 1.00 94.00 343 ILE A CA 1
ATOM 2721 C C . ILE A 1 343 ? -1.275 -20.207 4.250 1.00 94.00 343 ILE A C 1
ATOM 2723 O O . ILE A 1 343 ? -1.599 -21.333 3.874 1.00 94.00 343 ILE A O 1
ATOM 2727 N N . ASP A 1 344 ? -0.141 -19.988 4.917 1.00 95.19 344 ASP A N 1
ATOM 2728 C CA . ASP A 1 344 ? 0.787 -21.074 5.240 1.00 95.19 344 ASP A CA 1
ATOM 2729 C C . ASP A 1 344 ? 0.181 -22.047 6.277 1.00 95.19 344 ASP A C 1
ATOM 2731 O O . ASP A 1 344 ? 0.404 -23.256 6.188 1.00 95.19 344 ASP A O 1
ATOM 2735 N N . ALA A 1 345 ? -0.633 -21.559 7.225 1.00 93.94 345 ALA A N 1
ATOM 2736 C CA . ALA A 1 345 ? -1.338 -22.395 8.205 1.00 93.94 345 ALA A CA 1
ATOM 2737 C C . ALA A 1 345 ? -2.406 -23.306 7.570 1.00 93.94 345 ALA A C 1
ATOM 2739 O O . ALA A 1 345 ? -2.655 -24.400 8.074 1.00 93.94 345 ALA A O 1
ATOM 2740 N N . GLU A 1 346 ? -2.988 -22.896 6.442 1.00 92.94 346 GLU A N 1
ATOM 2741 C CA . GLU A 1 346 ? -3.906 -23.707 5.629 1.00 92.94 346 GLU A CA 1
ATOM 2742 C C . GLU A 1 346 ? -3.174 -24.711 4.712 1.00 92.94 346 GLU A C 1
ATOM 2744 O O . GLU A 1 346 ? -3.801 -25.422 3.926 1.00 92.94 346 GLU A O 1
ATOM 2749 N N . GLY A 1 347 ? -1.840 -24.799 4.801 1.00 93.38 347 GLY A N 1
ATOM 2750 C CA . GLY A 1 347 ? -1.011 -25.671 3.962 1.00 93.38 347 GLY A CA 1
ATOM 2751 C C . GLY A 1 347 ? -0.735 -25.110 2.563 1.00 93.38 347 GLY A C 1
ATOM 2752 O O . GLY A 1 347 ? -0.256 -25.838 1.689 1.00 93.38 347 GLY A O 1
ATOM 2753 N N . GLY A 1 348 ? -1.043 -23.830 2.338 1.00 93.38 348 GLY A N 1
ATOM 2754 C CA . GLY A 1 348 ? -0.752 -23.114 1.105 1.00 93.38 348 GLY A CA 1
ATOM 2755 C C . GLY A 1 348 ? 0.721 -22.727 0.962 1.00 93.38 348 GLY A C 1
ATOM 2756 O O . GLY A 1 348 ? 1.584 -23.075 1.764 1.00 93.38 348 GLY A O 1
ATOM 2757 N N . ASN A 1 349 ? 1.017 -21.983 -0.104 1.00 94.50 349 ASN A N 1
ATOM 2758 C CA . ASN A 1 349 ? 2.324 -21.360 -0.301 1.00 94.50 349 ASN A CA 1
ATOM 2759 C C . ASN A 1 349 ? 2.119 -19.859 -0.474 1.00 94.50 349 ASN A C 1
ATOM 2761 O O . ASN A 1 349 ? 1.895 -19.386 -1.593 1.00 94.50 349 ASN A O 1
ATOM 2765 N N . ALA A 1 350 ? 2.210 -19.103 0.622 1.00 94.75 350 ALA A N 1
ATOM 2766 C CA . ALA A 1 350 ? 1.937 -17.670 0.613 1.00 94.75 350 ALA A CA 1
ATOM 2767 C C . ALA A 1 350 ? 2.841 -16.886 -0.348 1.00 94.75 350 ALA A C 1
ATOM 2769 O O . ALA A 1 350 ? 2.446 -15.849 -0.887 1.00 94.75 350 ALA A O 1
ATOM 2770 N N . PHE A 1 351 ? 4.059 -17.371 -0.604 1.00 94.88 351 PHE A N 1
ATOM 2771 C CA . PHE A 1 351 ? 4.955 -16.727 -1.556 1.00 94.88 351 PHE A CA 1
ATOM 2772 C C . PHE A 1 351 ? 4.379 -16.750 -2.980 1.00 94.88 351 PHE A C 1
ATOM 2774 O O . PHE A 1 351 ? 4.304 -15.705 -3.624 1.00 94.88 351 PHE A O 1
ATOM 2781 N N . PHE A 1 352 ? 3.925 -17.908 -3.464 1.00 93.12 352 PHE A N 1
ATOM 2782 C CA . PHE A 1 352 ? 3.361 -18.034 -4.814 1.00 93.12 352 PHE A CA 1
ATOM 2783 C C . PHE A 1 352 ? 1.885 -17.639 -4.912 1.00 93.12 352 PHE A C 1
ATOM 2785 O O . PHE A 1 352 ? 1.470 -17.164 -5.965 1.00 93.12 352 PHE A O 1
ATOM 2792 N N . GLN A 1 353 ? 1.103 -17.820 -3.848 1.00 92.44 353 GLN A N 1
ATOM 2793 C CA . GLN A 1 353 ? -0.337 -17.542 -3.848 1.00 92.44 353 GLN A CA 1
ATOM 2794 C C . GLN A 1 353 ? -0.666 -16.085 -3.513 1.00 92.44 353 GLN A C 1
ATOM 2796 O O . GLN A 1 353 ? -1.692 -15.590 -3.962 1.00 92.44 353 GLN A O 1
ATOM 2801 N N . TYR A 1 354 ? 0.196 -15.382 -2.771 1.00 93.25 354 TYR A N 1
ATOM 2802 C CA . TYR A 1 354 ? -0.060 -14.002 -2.349 1.00 93.25 354 TYR A CA 1
ATOM 2803 C C . TYR A 1 354 ? 1.039 -13.029 -2.773 1.00 93.25 354 TYR A C 1
ATOM 2805 O O . TYR A 1 354 ? 0.780 -12.097 -3.533 1.00 93.25 354 TYR A O 1
ATOM 2813 N N . GLN A 1 355 ? 2.284 -13.256 -2.351 1.00 94.88 355 GLN A N 1
ATOM 2814 C CA . GLN A 1 355 ? 3.348 -12.262 -2.538 1.00 94.88 355 GLN A CA 1
ATOM 2815 C C . GLN A 1 355 ? 3.716 -12.042 -4.013 1.00 94.88 355 GLN A C 1
ATOM 2817 O O . GLN A 1 355 ? 3.894 -10.900 -4.434 1.00 94.88 355 GLN A O 1
ATOM 2822 N N . VAL A 1 356 ? 3.834 -13.114 -4.806 1.00 95.00 356 VAL A N 1
ATOM 2823 C CA . VAL A 1 356 ? 4.141 -13.018 -6.243 1.00 95.00 356 VAL A CA 1
ATOM 2824 C C . VAL A 1 356 ? 3.006 -12.325 -7.010 1.00 95.00 356 VAL A C 1
ATOM 2826 O O . VAL A 1 356 ? 3.304 -11.342 -7.688 1.00 95.00 356 VAL A O 1
ATOM 2829 N N . PRO A 1 357 ? 1.727 -12.742 -6.907 1.00 94.00 357 PRO A N 1
ATOM 2830 C CA . PRO A 1 357 ? 0.633 -12.048 -7.582 1.00 94.00 357 PRO A CA 1
ATOM 2831 C C . PRO A 1 357 ? 0.488 -10.580 -7.183 1.00 94.00 357 PRO A C 1
ATOM 2833 O O . PRO A 1 357 ? 0.378 -9.731 -8.067 1.00 94.00 357 PRO A O 1
ATOM 2836 N N . ALA A 1 358 ? 0.575 -10.261 -5.887 1.00 93.25 358 ALA A N 1
ATOM 2837 C CA . ALA A 1 358 ? 0.529 -8.881 -5.411 1.00 93.25 358 ALA A CA 1
ATOM 2838 C C . ALA A 1 358 ? 1.647 -8.035 -6.046 1.00 93.25 358 ALA A C 1
ATOM 2840 O O . ALA A 1 358 ? 1.382 -6.989 -6.636 1.00 93.25 358 ALA A O 1
ATOM 2841 N N . ALA A 1 359 ? 2.887 -8.536 -6.032 1.00 93.81 359 ALA A N 1
ATOM 2842 C CA . ALA A 1 359 ? 4.023 -7.851 -6.646 1.00 93.81 359 ALA A CA 1
ATOM 2843 C C . ALA A 1 359 ? 3.870 -7.691 -8.169 1.00 93.81 359 ALA A C 1
ATOM 2845 O O . ALA A 1 359 ? 4.306 -6.687 -8.733 1.00 93.81 359 ALA A O 1
ATOM 2846 N N . VAL A 1 360 ? 3.247 -8.652 -8.858 1.00 93.88 360 VAL A N 1
ATOM 2847 C CA . VAL A 1 360 ? 2.937 -8.536 -10.291 1.00 93.88 360 VAL A CA 1
ATOM 2848 C C . VAL A 1 360 ? 1.942 -7.408 -10.549 1.00 93.88 360 VAL A C 1
ATOM 2850 O O . VAL A 1 360 ? 2.166 -6.613 -11.462 1.00 93.88 360 VAL A O 1
ATOM 2853 N N . ILE A 1 361 ? 0.868 -7.320 -9.761 1.00 91.75 361 ILE A N 1
ATOM 2854 C CA . ILE A 1 361 ? -0.130 -6.248 -9.877 1.00 91.75 361 ILE A CA 1
ATOM 2855 C C . ILE A 1 361 ? 0.542 -4.895 -9.659 1.00 91.75 361 ILE A C 1
ATOM 2857 O O . ILE A 1 361 ? 0.433 -4.013 -10.511 1.00 91.75 361 ILE A O 1
ATOM 2861 N N . THR A 1 362 ? 1.326 -4.758 -8.587 1.00 90.88 362 THR A N 1
ATOM 2862 C CA . THR A 1 362 ? 2.082 -3.534 -8.310 1.00 90.88 362 THR A CA 1
ATOM 2863 C C . THR A 1 362 ? 3.040 -3.200 -9.457 1.00 90.88 362 THR A C 1
ATOM 2865 O O . THR A 1 362 ? 3.070 -2.061 -9.913 1.00 90.88 362 THR A O 1
ATOM 2868 N N . LEU A 1 363 ? 3.769 -4.178 -10.010 1.00 91.69 363 LEU A N 1
ATOM 2869 C CA . LEU A 1 363 ? 4.663 -3.952 -11.153 1.00 91.69 363 LEU A CA 1
ATOM 2870 C C . LEU A 1 363 ? 3.910 -3.453 -12.393 1.00 91.69 363 LEU A C 1
ATOM 2872 O O . LEU A 1 363 ? 4.364 -2.509 -13.041 1.00 91.69 363 LEU A O 1
ATOM 2876 N N . LYS A 1 364 ? 2.755 -4.050 -12.711 1.00 89.69 364 LYS A N 1
ATOM 2877 C CA . LYS A 1 364 ? 1.906 -3.599 -13.821 1.00 89.69 364 LYS A CA 1
ATOM 2878 C C . LYS A 1 364 ? 1.448 -2.160 -13.628 1.00 89.69 364 LYS A C 1
ATOM 2880 O O . LYS A 1 364 ? 1.534 -1.391 -14.577 1.00 89.69 364 LYS A O 1
ATOM 2885 N N . GLN A 1 365 ? 1.025 -1.794 -12.420 1.00 86.62 365 GLN A N 1
ATOM 2886 C CA . GLN A 1 365 ? 0.647 -0.418 -12.085 1.00 86.62 365 GLN A CA 1
ATOM 2887 C C . GLN A 1 365 ? 1.833 0.541 -12.281 1.00 86.62 365 GLN A C 1
ATOM 2889 O O . GLN A 1 365 ? 1.720 1.561 -12.958 1.00 86.62 365 GLN A O 1
ATOM 2894 N N . GLY A 1 366 ? 3.023 0.149 -11.812 1.00 85.81 366 GLY A N 1
ATOM 2895 C CA . GLY A 1 366 ? 4.259 0.904 -12.025 1.00 85.81 366 GLY A CA 1
ATOM 2896 C C . GLY A 1 366 ? 4.611 1.118 -13.505 1.00 85.81 366 GLY A C 1
ATOM 2897 O O . GLY A 1 366 ? 5.098 2.191 -13.858 1.00 85.81 366 GLY A O 1
ATOM 2898 N N . PHE A 1 367 ? 4.356 0.137 -14.376 1.00 87.25 367 PHE A N 1
ATOM 2899 C CA . PHE A 1 367 ? 4.636 0.211 -15.819 1.00 87.25 367 PHE A CA 1
ATOM 2900 C C . PHE A 1 367 ? 3.511 0.834 -16.655 1.00 87.25 367 PHE A C 1
ATOM 2902 O O . PHE A 1 367 ? 3.794 1.456 -17.681 1.00 87.25 367 PHE A O 1
ATOM 2909 N N . GLY A 1 368 ? 2.253 0.715 -16.223 1.00 79.62 368 GLY A N 1
ATOM 2910 C CA . GLY A 1 368 ? 1.054 1.139 -16.959 1.00 79.62 368 GLY A CA 1
ATOM 2911 C C . GLY A 1 368 ? 0.977 2.639 -17.249 1.00 79.62 368 GLY A C 1
ATOM 2912 O O . GLY A 1 368 ? 0.184 3.077 -18.071 1.00 79.62 368 GLY A O 1
ATOM 2913 N N . ARG A 1 369 ? 1.849 3.433 -16.629 1.00 76.62 369 ARG A N 1
ATOM 2914 C CA . ARG A 1 369 ? 1.988 4.873 -16.871 1.00 76.62 369 ARG A CA 1
ATOM 2915 C C . ARG A 1 369 ? 2.787 5.258 -18.115 1.00 76.62 369 ARG A C 1
ATOM 2917 O O . ARG A 1 369 ? 2.763 6.428 -18.475 1.00 76.62 369 ARG A O 1
ATOM 2924 N N . LEU A 1 370 ? 3.563 4.338 -18.693 1.00 84.69 370 LEU A N 1
ATOM 2925 C CA . LEU A 1 370 ? 4.468 4.683 -19.792 1.00 84.69 370 LEU A CA 1
ATOM 2926 C C . LEU A 1 370 ? 3.713 4.859 -21.114 1.00 84.69 370 LEU A C 1
ATOM 2928 O O . LEU A 1 370 ? 3.982 5.797 -21.848 1.00 84.69 370 LEU A O 1
ATOM 2932 N N . ILE A 1 371 ? 2.796 3.939 -21.419 1.00 85.88 371 ILE A N 1
ATOM 2933 C CA . ILE A 1 371 ? 2.062 3.922 -22.687 1.00 85.88 371 ILE A CA 1
ATOM 2934 C C . ILE A 1 371 ? 0.600 4.238 -22.396 1.00 85.88 371 ILE A C 1
ATOM 2936 O O . ILE A 1 371 ? -0.116 3.392 -21.859 1.00 85.88 371 ILE A O 1
ATOM 2940 N N . ARG A 1 372 ? 0.178 5.457 -22.737 1.00 81.75 372 ARG A N 1
ATOM 2941 C CA . ARG A 1 372 ? -1.196 5.957 -22.582 1.00 81.75 372 ARG A CA 1
ATOM 2942 C C . ARG A 1 372 ? -1.842 6.365 -23.907 1.00 81.75 372 ARG A C 1
ATOM 2944 O O . ARG A 1 372 ? -3.065 6.431 -23.985 1.00 81.75 372 ARG A O 1
ATOM 2951 N N . SER A 1 373 ? -1.048 6.615 -24.944 1.00 83.94 373 SER A N 1
ATOM 2952 C CA . SER A 1 373 ? -1.502 6.929 -26.299 1.00 83.94 373 SER A CA 1
ATOM 2953 C C . SER A 1 373 ? -0.901 5.977 -27.342 1.00 83.94 373 SER A C 1
ATOM 2955 O O . SER A 1 373 ? 0.090 5.290 -27.093 1.00 83.94 373 SER A O 1
ATOM 2957 N N . LEU A 1 374 ? -1.487 5.946 -28.545 1.00 82.94 374 LEU A N 1
ATOM 2958 C CA . LEU A 1 374 ? -0.984 5.162 -29.688 1.00 82.94 374 LEU A CA 1
ATOM 2959 C C . LEU A 1 374 ? 0.368 5.667 -30.224 1.00 82.94 374 LEU A C 1
ATOM 2961 O O . LEU A 1 374 ? 1.020 4.972 -31.001 1.00 82.94 374 LEU A O 1
ATOM 2965 N N . HIS A 1 375 ? 0.777 6.875 -29.835 1.00 83.19 375 HIS A N 1
ATOM 2966 C CA . HIS A 1 375 ? 2.021 7.503 -30.279 1.00 83.19 375 HIS A CA 1
ATOM 2967 C C . HIS A 1 375 ? 3.114 7.468 -29.214 1.00 83.19 375 HIS A C 1
ATOM 2969 O O . HIS A 1 375 ? 4.266 7.774 -29.519 1.00 83.19 375 HIS A O 1
ATOM 2975 N N . ASP A 1 376 ? 2.778 7.066 -27.986 1.00 86.19 376 ASP A N 1
ATOM 2976 C CA . ASP A 1 376 ? 3.753 6.989 -26.909 1.00 86.19 376 ASP A CA 1
ATOM 2977 C C . ASP A 1 376 ? 4.801 5.930 -27.245 1.00 86.19 376 ASP A C 1
ATOM 2979 O O . ASP A 1 376 ? 4.481 4.830 -27.715 1.00 86.19 376 ASP A O 1
ATOM 2983 N N . ARG A 1 377 ? 6.065 6.266 -26.987 1.00 89.19 377 ARG A N 1
ATOM 2984 C CA . ARG A 1 377 ? 7.182 5.328 -27.062 1.00 89.19 377 ARG A CA 1
ATOM 2985 C C . ARG A 1 377 ? 8.061 5.476 -25.837 1.00 89.19 377 ARG A C 1
ATOM 2987 O O . ARG A 1 377 ? 8.301 6.594 -25.385 1.00 89.19 377 ARG A O 1
ATOM 2994 N N . GLY A 1 378 ? 8.579 4.368 -25.316 1.00 93.12 378 GLY A N 1
ATOM 2995 C CA . GLY A 1 378 ? 9.426 4.472 -2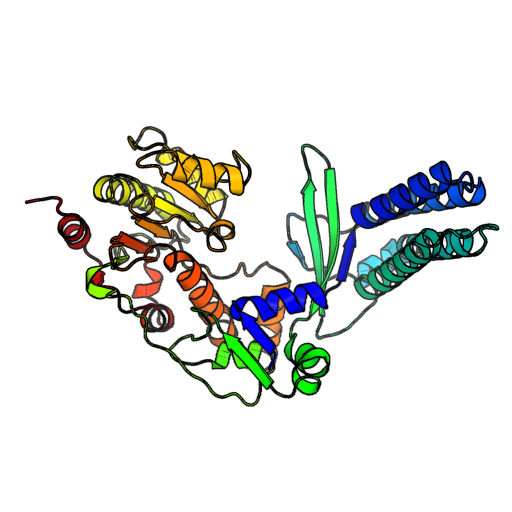4.141 1.00 93.12 378 GLY A CA 1
ATOM 2996 C C . GLY A 1 378 ? 10.133 3.215 -23.661 1.00 93.12 378 GLY A C 1
ATOM 2997 O O . GLY A 1 378 ? 10.015 2.121 -24.215 1.00 93.12 378 GLY A O 1
ATOM 2998 N N . LEU A 1 379 ? 10.883 3.414 -22.584 1.00 95.62 379 LEU A N 1
ATOM 2999 C CA . LEU A 1 379 ? 11.696 2.422 -21.903 1.00 95.62 379 LEU A CA 1
ATOM 3000 C C . LEU A 1 379 ? 11.054 2.031 -20.575 1.00 95.62 379 LEU A C 1
ATOM 3002 O O . LEU A 1 379 ? 10.827 2.877 -19.712 1.00 95.62 379 LEU A O 1
ATOM 3006 N N . LEU A 1 380 ? 10.846 0.734 -20.379 1.00 96.00 380 LEU A N 1
ATOM 3007 C CA . LEU A 1 380 ? 10.635 0.135 -19.067 1.00 96.00 380 LEU A CA 1
ATOM 3008 C C . LEU A 1 380 ? 11.945 -0.534 -18.659 1.00 96.00 380 LEU A C 1
ATOM 3010 O O . LEU A 1 380 ? 12.403 -1.443 -19.341 1.00 96.00 380 LEU A O 1
ATOM 3014 N N . ALA A 1 381 ? 12.559 -0.119 -17.560 1.00 97.19 381 ALA A N 1
ATOM 3015 C CA . ALA A 1 381 ? 13.764 -0.746 -17.034 1.00 97.19 381 ALA A CA 1
ATOM 3016 C C . ALA A 1 381 ? 13.490 -1.322 -15.646 1.00 97.19 381 ALA A C 1
ATOM 3018 O O . ALA A 1 381 ? 13.085 -0.602 -14.738 1.00 97.19 381 ALA A O 1
ATOM 3019 N N . LEU A 1 382 ? 13.742 -2.615 -15.464 1.00 97.31 382 LEU A N 1
ATOM 3020 C CA . LEU A 1 382 ? 13.710 -3.261 -14.154 1.00 97.31 382 LEU A CA 1
ATOM 3021 C C . LEU A 1 382 ? 15.131 -3.683 -13.802 1.00 97.31 382 LEU A C 1
ATOM 3023 O O . LEU A 1 382 ? 15.675 -4.577 -14.439 1.00 97.31 382 LEU A O 1
ATOM 3027 N N . LEU A 1 383 ? 15.727 -3.061 -12.786 1.00 97.19 383 LEU A N 1
ATOM 3028 C CA . LEU A 1 383 ? 17.131 -3.283 -12.408 1.00 97.19 383 LEU A CA 1
ATOM 3029 C C . LEU A 1 383 ? 17.347 -4.562 -11.577 1.00 97.19 383 LEU A C 1
ATOM 3031 O O . LEU A 1 383 ? 18.456 -4.854 -11.138 1.00 97.19 383 LEU A O 1
ATOM 3035 N N . ASP A 1 384 ? 16.297 -5.355 -11.391 1.00 95.81 384 ASP A N 1
ATOM 3036 C CA . ASP A 1 384 ? 16.300 -6.564 -10.581 1.00 95.81 384 ASP A CA 1
ATOM 3037 C C . ASP A 1 384 ? 16.428 -7.828 -11.435 1.00 95.81 384 ASP A C 1
ATOM 3039 O O . ASP A 1 384 ? 15.448 -8.347 -11.976 1.00 95.81 384 ASP A O 1
ATOM 3043 N N . ASN A 1 385 ? 17.638 -8.384 -11.518 1.00 93.38 385 ASN A N 1
ATOM 3044 C CA . ASN A 1 385 ? 17.889 -9.581 -12.322 1.00 93.38 385 ASN A CA 1
ATOM 3045 C C . ASN A 1 385 ? 17.264 -10.871 -11.755 1.00 93.38 385 ASN A C 1
ATOM 3047 O O . ASN A 1 385 ? 17.328 -11.919 -12.410 1.00 93.38 385 ASN A O 1
ATOM 3051 N N . ARG A 1 386 ? 16.625 -10.833 -10.575 1.00 95.00 386 ARG A N 1
ATOM 3052 C CA . ARG A 1 386 ? 15.907 -11.993 -10.025 1.00 95.00 386 ARG A CA 1
ATOM 3053 C C . ARG A 1 386 ? 14.733 -12.400 -10.911 1.00 95.00 386 ARG A C 1
ATOM 3055 O O . ARG A 1 386 ? 14.433 -13.590 -10.963 1.00 95.00 386 ARG A O 1
ATOM 3062 N N . ILE A 1 387 ? 14.149 -11.469 -11.672 1.00 95.06 387 ILE A N 1
ATOM 3063 C CA . ILE A 1 387 ? 13.120 -11.779 -12.679 1.00 95.06 387 ILE A CA 1
ATOM 3064 C C . ILE A 1 387 ? 13.633 -12.730 -13.777 1.00 95.06 387 ILE A C 1
ATOM 3066 O O . ILE A 1 387 ? 12.855 -13.489 -14.341 1.00 95.06 387 ILE A O 1
ATOM 3070 N N . LEU A 1 388 ? 14.941 -12.724 -14.062 1.00 93.44 388 LEU A N 1
ATOM 3071 C CA . LEU A 1 388 ? 15.566 -13.622 -15.040 1.00 93.44 388 LEU A CA 1
ATOM 3072 C C . LEU A 1 388 ? 16.017 -14.937 -14.393 1.00 93.44 388 LEU A C 1
ATOM 3074 O O . LEU A 1 388 ? 15.963 -15.993 -15.014 1.00 93.44 388 LEU A O 1
ATOM 3078 N N . LYS A 1 389 ? 16.508 -14.866 -13.149 1.00 91.56 389 LYS A N 1
ATOM 3079 C CA . LYS A 1 389 ? 17.214 -15.971 -12.478 1.00 91.56 389 LYS A CA 1
ATOM 3080 C C . LYS A 1 389 ? 16.318 -16.875 -11.632 1.00 91.56 389 LYS A C 1
ATOM 3082 O O . LYS A 1 389 ? 16.720 -17.990 -11.310 1.00 91.56 389 LYS A O 1
ATOM 3087 N N . LYS A 1 390 ? 15.160 -16.395 -11.174 1.00 94.31 390 LYS A N 1
ATOM 3088 C CA . LYS A 1 390 ? 14.282 -17.121 -10.243 1.00 94.31 390 LYS A CA 1
ATOM 3089 C C . LYS A 1 390 ? 13.059 -17.676 -10.964 1.00 94.31 390 LYS A C 1
ATOM 3091 O O . LYS A 1 390 ? 12.516 -17.035 -11.854 1.00 94.31 390 LYS A O 1
ATOM 3096 N N . GLN A 1 391 ? 12.579 -18.835 -10.511 1.00 91.00 391 GLN A N 1
ATOM 3097 C CA . GLN A 1 391 ? 11.428 -19.528 -11.102 1.00 91.00 391 GLN A CA 1
ATOM 3098 C C . GLN A 1 391 ? 10.168 -18.650 -11.161 1.00 91.00 391 GLN A C 1
ATOM 3100 O O . GLN A 1 391 ? 9.469 -18.647 -12.171 1.00 91.00 391 GLN A O 1
ATOM 3105 N N . TYR A 1 392 ? 9.907 -17.859 -10.114 1.00 92.88 392 TYR A N 1
ATOM 3106 C CA . TYR A 1 392 ? 8.760 -16.947 -10.077 1.00 92.88 392 TYR A CA 1
ATOM 3107 C C . TYR A 1 392 ? 8.835 -15.835 -11.131 1.00 92.88 392 TYR A C 1
ATOM 3109 O O . TYR A 1 392 ? 7.811 -15.251 -11.467 1.00 92.88 392 TYR A O 1
ATOM 3117 N N . GLY A 1 393 ? 10.023 -15.535 -11.668 1.00 93.44 393 GLY A N 1
ATOM 3118 C CA . GLY A 1 393 ? 10.221 -14.486 -12.665 1.00 93.44 393 GLY A CA 1
ATOM 3119 C C . GLY A 1 393 ? 9.398 -14.710 -13.932 1.00 93.44 393 GLY A C 1
ATOM 3120 O O . GLY A 1 393 ? 8.893 -13.755 -14.518 1.00 93.44 393 GLY A O 1
ATOM 3121 N N . ARG A 1 394 ? 9.146 -15.978 -14.282 1.00 91.75 394 ARG A N 1
ATOM 3122 C CA . ARG A 1 394 ? 8.257 -16.357 -15.383 1.00 91.75 394 ARG A CA 1
ATOM 3123 C C . ARG A 1 394 ? 6.843 -15.793 -15.211 1.00 91.75 394 ARG A C 1
ATOM 3125 O O . ARG A 1 394 ? 6.304 -15.258 -16.171 1.00 91.75 394 ARG A O 1
ATOM 3132 N N . VAL A 1 395 ? 6.295 -15.819 -13.993 1.00 92.56 395 VAL A N 1
ATOM 3133 C CA . VAL A 1 395 ? 4.949 -15.295 -13.695 1.00 92.56 395 VAL A CA 1
ATOM 3134 C C . VAL A 1 395 ? 4.881 -13.790 -13.946 1.00 92.56 395 VAL A C 1
ATOM 3136 O O . VAL A 1 395 ? 3.917 -13.312 -14.540 1.00 92.56 395 VAL A O 1
ATOM 3139 N N . PHE A 1 396 ? 5.919 -13.036 -13.569 1.00 93.94 396 PHE A N 1
ATOM 3140 C CA . PHE A 1 396 ? 6.004 -11.605 -13.882 1.00 93.94 396 PHE A CA 1
ATOM 3141 C C . PHE A 1 396 ? 6.006 -11.377 -15.390 1.00 93.94 396 PHE A C 1
ATOM 3143 O O . PHE A 1 396 ? 5.194 -10.619 -15.912 1.00 93.94 396 PHE A O 1
ATOM 3150 N N . VAL A 1 397 ? 6.892 -12.075 -16.094 1.00 90.69 397 VAL A N 1
ATOM 3151 C CA . VAL A 1 397 ? 7.095 -11.918 -17.534 1.00 90.69 397 VAL A CA 1
ATOM 3152 C C . VAL A 1 397 ? 5.849 -12.304 -18.341 1.00 90.69 397 VAL A C 1
ATOM 3154 O O . VAL A 1 397 ? 5.517 -11.614 -19.300 1.00 90.69 397 VAL A O 1
ATOM 3157 N N . GLU A 1 398 ? 5.143 -13.370 -17.967 1.00 89.81 398 GLU A N 1
ATOM 3158 C CA . GLU A 1 398 ? 3.895 -13.802 -18.618 1.00 89.81 398 GLU A CA 1
ATOM 3159 C C . GLU A 1 398 ? 2.709 -12.890 -18.291 1.00 89.81 398 GLU A C 1
ATOM 3161 O O . GLU A 1 398 ? 1.766 -12.799 -19.071 1.00 89.81 398 GLU A O 1
ATOM 3166 N N . SER A 1 399 ? 2.752 -12.194 -17.154 1.00 90.62 399 SER A N 1
ATOM 3167 C CA . SER A 1 399 ? 1.677 -11.289 -16.753 1.00 90.62 399 SER A CA 1
ATOM 3168 C C . SER A 1 399 ? 1.783 -9.915 -17.406 1.00 90.62 399 SER A C 1
ATOM 3170 O O . SER A 1 399 ? 0.759 -9.260 -17.595 1.00 90.62 399 SER A O 1
ATOM 3172 N N . LEU A 1 400 ? 2.996 -9.446 -17.697 1.00 90.06 400 LEU A N 1
ATOM 3173 C CA . LEU A 1 400 ? 3.220 -8.162 -18.354 1.00 90.06 400 LEU A CA 1
ATOM 3174 C C . LEU A 1 400 ? 2.734 -8.186 -19.812 1.00 90.06 400 LEU A C 1
ATOM 3176 O O . LEU A 1 400 ? 2.789 -9.236 -20.456 1.00 90.06 400 LEU A O 1
ATOM 3180 N N . PRO A 1 401 ? 2.332 -7.029 -20.371 1.00 88.62 401 PRO A N 1
ATOM 3181 C CA . PRO A 1 401 ? 2.106 -6.911 -21.804 1.00 88.62 401 PRO A CA 1
ATOM 3182 C C . PRO A 1 401 ? 3.296 -7.400 -22.639 1.00 88.62 401 PRO A C 1
ATOM 3184 O O . PRO A 1 401 ? 4.436 -7.489 -22.165 1.00 88.62 401 PRO A O 1
ATOM 3187 N N . ASN A 1 402 ? 3.035 -7.712 -23.909 1.00 89.38 402 ASN A N 1
ATOM 3188 C CA . ASN A 1 402 ? 4.040 -8.237 -24.832 1.00 89.38 402 ASN A CA 1
ATOM 3189 C C . ASN A 1 402 ? 5.013 -7.141 -25.313 1.00 89.38 402 ASN A C 1
ATOM 3191 O O . ASN A 1 402 ? 5.044 -6.788 -26.486 1.00 89.38 402 ASN A O 1
ATOM 3195 N N . TYR A 1 403 ? 5.780 -6.562 -24.393 1.00 92.00 403 TYR A N 1
ATOM 3196 C CA . TYR A 1 403 ? 6.838 -5.602 -24.693 1.00 92.00 403 TYR A CA 1
ATOM 3197 C C . TYR A 1 403 ? 7.969 -6.254 -25.491 1.00 92.00 403 TYR A C 1
ATOM 3199 O O . TYR A 1 403 ? 8.250 -7.445 -25.324 1.00 92.00 403 TYR A O 1
ATOM 3207 N N . ARG A 1 404 ? 8.712 -5.459 -26.270 1.00 94.69 404 ARG A N 1
ATOM 3208 C CA . ARG A 1 404 ? 10.008 -5.906 -26.799 1.00 94.69 404 ARG A CA 1
ATOM 3209 C C . ARG A 1 404 ? 10.975 -6.080 -25.629 1.00 94.69 404 ARG A C 1
ATOM 3211 O O . ARG A 1 404 ? 11.258 -5.121 -24.928 1.00 94.69 404 ARG A O 1
ATOM 3218 N N . ARG A 1 405 ? 11.484 -7.287 -25.390 1.00 95.50 405 ARG A N 1
ATOM 3219 C CA . ARG A 1 405 ? 12.358 -7.583 -24.239 1.00 95.50 405 ARG A CA 1
ATOM 3220 C C . ARG A 1 405 ? 13.820 -7.590 -24.659 1.00 95.50 405 ARG A C 1
ATOM 3222 O O . ARG A 1 405 ? 14.147 -8.149 -25.702 1.00 95.50 405 ARG A O 1
ATOM 3229 N N . THR A 1 406 ? 14.699 -7.022 -23.840 1.00 96.81 406 THR A N 1
ATOM 3230 C CA . THR A 1 406 ? 16.149 -7.082 -24.058 1.00 96.81 406 THR A CA 1
ATOM 3231 C C . THR A 1 406 ? 16.921 -7.110 -22.740 1.00 96.81 406 THR A C 1
ATOM 3233 O O . THR A 1 406 ? 16.506 -6.538 -21.733 1.00 96.81 406 THR A O 1
ATOM 3236 N N . THR A 1 407 ? 18.071 -7.776 -22.757 1.00 97.06 407 THR A N 1
ATOM 3237 C CA . THR A 1 407 ? 19.098 -7.706 -21.705 1.00 97.06 407 THR A CA 1
ATOM 3238 C C . THR A 1 407 ? 20.316 -6.894 -22.145 1.00 97.06 407 THR A C 1
ATOM 3240 O O . THR A 1 407 ? 21.211 -6.632 -21.345 1.00 97.06 407 THR A O 1
ATOM 3243 N N . ASP A 1 408 ? 20.353 -6.498 -23.417 1.00 96.62 408 ASP A N 1
ATOM 3244 C CA . ASP A 1 408 ? 21.420 -5.730 -24.044 1.00 96.62 408 ASP A CA 1
ATOM 3245 C C . ASP A 1 408 ? 21.025 -4.250 -24.131 1.00 96.62 408 ASP A C 1
ATOM 3247 O O . ASP A 1 408 ? 19.962 -3.908 -24.660 1.00 96.62 408 ASP A O 1
ATOM 3251 N N . ILE A 1 409 ? 21.889 -3.383 -23.597 1.00 96.06 409 ILE A N 1
ATOM 3252 C CA . ILE A 1 409 ? 21.685 -1.932 -23.586 1.00 96.06 409 ILE A CA 1
ATOM 3253 C C . ILE A 1 409 ? 21.815 -1.324 -24.987 1.00 96.06 409 ILE A C 1
ATOM 3255 O O . ILE A 1 409 ? 21.121 -0.355 -25.274 1.00 96.06 409 ILE A O 1
ATOM 3259 N N . ALA A 1 410 ? 22.591 -1.931 -25.892 1.00 96.19 410 ALA A N 1
ATOM 3260 C CA . ALA A 1 410 ? 22.727 -1.437 -27.264 1.00 96.19 410 ALA A CA 1
ATOM 3261 C C . ALA A 1 410 ? 21.395 -1.505 -28.034 1.00 96.19 410 ALA A C 1
ATOM 3263 O O . ALA A 1 410 ? 21.093 -0.661 -28.876 1.00 96.19 410 ALA A O 1
ATOM 3264 N N . GLN A 1 411 ? 20.528 -2.470 -27.703 1.00 96.06 411 GLN A N 1
ATOM 3265 C CA . GLN A 1 411 ? 19.165 -2.513 -28.248 1.00 96.06 411 GLN A CA 1
ATOM 3266 C C . GLN A 1 411 ? 18.289 -1.365 -27.735 1.00 96.06 411 GLN A C 1
ATOM 3268 O O . GLN A 1 411 ? 17.366 -0.950 -28.434 1.00 96.06 411 GLN A O 1
ATOM 3273 N N . VAL A 1 412 ? 18.562 -0.858 -26.528 1.00 95.94 412 VAL A N 1
ATOM 3274 C CA . VAL A 1 412 ? 17.884 0.323 -25.981 1.00 95.94 412 VAL A CA 1
ATOM 3275 C C . VAL A 1 412 ? 18.366 1.576 -26.712 1.00 95.94 412 VAL A C 1
ATOM 3277 O O . VAL A 1 412 ? 17.535 2.343 -27.181 1.00 95.94 412 VAL A O 1
ATOM 3280 N N . GLU A 1 413 ? 19.677 1.742 -26.899 1.00 95.56 413 GLU A N 1
ATOM 3281 C CA . GLU A 1 413 ? 20.261 2.847 -27.683 1.00 95.56 413 GLU A CA 1
ATOM 3282 C C . GLU A 1 413 ? 19.669 2.900 -29.097 1.00 95.56 413 GLU A C 1
ATOM 3284 O O . GLU A 1 413 ? 19.114 3.922 -29.505 1.00 95.56 413 GLU A O 1
ATOM 3289 N N . LYS A 1 414 ? 19.645 1.754 -29.790 1.00 94.69 414 LYS A N 1
ATOM 3290 C CA . LYS A 1 414 ? 19.033 1.619 -31.117 1.00 94.69 414 LYS A CA 1
ATOM 3291 C C . LYS A 1 414 ? 17.540 1.954 -31.123 1.00 94.69 414 LYS A C 1
ATOM 3293 O O . LYS A 1 414 ? 17.046 2.547 -32.077 1.00 94.69 414 LYS A O 1
ATOM 3298 N N . PHE A 1 415 ? 16.801 1.575 -30.079 1.00 93.50 415 PHE A N 1
ATOM 3299 C CA . PHE A 1 415 ? 15.371 1.881 -29.978 1.00 93.50 415 PHE A CA 1
ATOM 3300 C C . PHE A 1 415 ? 15.101 3.393 -29.894 1.00 93.50 415 PHE A C 1
ATOM 3302 O O . PHE A 1 415 ? 14.101 3.857 -30.440 1.00 93.50 415 PHE A O 1
ATOM 3309 N N . PHE A 1 416 ? 16.009 4.153 -29.273 1.00 91.50 416 PHE A N 1
ATOM 3310 C CA . PHE A 1 416 ? 15.950 5.617 -29.175 1.00 91.50 416 PHE A CA 1
ATOM 3311 C C . PHE A 1 416 ? 16.748 6.351 -30.269 1.00 91.50 416 PHE A C 1
ATOM 3313 O O . PHE A 1 416 ? 16.831 7.577 -30.232 1.00 91.50 416 PHE A O 1
ATOM 3320 N N . GLY A 1 417 ? 17.300 5.635 -31.256 1.00 87.94 417 GLY A N 1
ATOM 3321 C CA . GLY A 1 417 ? 18.034 6.235 -32.376 1.00 87.94 417 GLY A CA 1
ATOM 3322 C C . GLY A 1 417 ? 19.384 6.843 -31.984 1.00 87.94 417 GLY A C 1
ATOM 3323 O O . GLY A 1 417 ? 19.824 7.812 -32.596 1.00 87.94 417 GLY A O 1
ATOM 3324 N N . ILE A 1 418 ? 20.026 6.315 -30.941 1.00 78.19 418 ILE A N 1
ATOM 3325 C CA . ILE A 1 418 ? 21.387 6.690 -30.551 1.00 78.19 418 ILE A CA 1
ATOM 3326 C C . ILE A 1 418 ? 22.351 5.692 -31.191 1.00 78.19 418 ILE A C 1
ATOM 3328 O O . ILE A 1 418 ? 22.265 4.498 -30.907 1.00 78.19 418 ILE A O 1
ATOM 3332 N N . GLY A 1 419 ? 23.268 6.185 -32.029 1.00 60.44 419 GLY A N 1
ATOM 3333 C CA . GLY A 1 419 ? 24.323 5.370 -32.644 1.00 60.44 419 GLY A CA 1
ATOM 3334 C C . GLY A 1 419 ? 24.169 5.058 -34.137 1.00 60.44 419 GLY A C 1
ATOM 3335 O O . GLY A 1 419 ? 24.812 4.110 -34.583 1.00 60.44 419 GLY A O 1
ATOM 3336 N N . ASP A 1 420 ? 23.376 5.837 -34.884 1.00 41.66 420 ASP A N 1
ATOM 3337 C CA . ASP A 1 420 ? 23.464 5.916 -36.355 1.00 41.66 420 ASP A CA 1
ATOM 3338 C C . ASP A 1 420 ? 24.318 7.117 -36.799 1.00 41.66 420 ASP A C 1
ATOM 3340 O O . ASP A 1 420 ? 24.122 8.225 -36.237 1.00 41.66 420 ASP A O 1
#

pLDDT: mean 91.36, std 7.04, range [41.66, 98.19]

Foldseek 3Di:
DAEDEPLVCVLVVLQVVVKFKAWLVLLLVLLVVVVVVCVVVVQDDPQLVVLSVQLNVLRVVVLVLQDDDAFKFFPPCLVVSCVVCVVSLVSNLVSLQSNLVVLVPGPDHDPVSVVSSVSSVVSSVSSCCLRPPPDLQKTWMWGWDDDPDDDTMIMIMIGGLASQVVCVVPPVVVDPDYHYDYPQCDFLNDNLLVCRRNVNPDDDDDDDDDPAPQALFEEEEEAQPADALVDPCRLVVVLVVVQVQLVLLLALEEAEEQDPVSLVSSVVVCVVVHPAAEAEPPPDDPVVSLVCLLVGANYYYRYYLVCLPDRARDDSSHAYYEYAAQNFDDCRRRSNVSNCVVQVVVVHHCVLSPRLSVSLSSVQSSVVRQDDDNPGHHYYYYHHNCLVVPPSVVRSVSSHPPHRYDNDCVVSSVSSPHDD